Protein AF-0000000075265892 (afdb_homodimer)

Nearest PDB structures (foldseek):
  1nvd-assembly1_B  TM=9.462E-01  e=4.267E-37  Aspergillus nidulans
  3okf-assembly1_B  TM=9.141E-01  e=2.995E-29  Vibrio cholerae O1 biovar El Tor str. N16961
  6lla-assembly2_D  TM=9.273E-01  e=1.271E-28  Providencia alcalifaciens F90-2004
  3zok-assembly2_D  TM=9.217E-01  e=5.679E-28  Actinidia chinensis
  3okf-assembly1_A  TM=8.650E-01  e=6.170E-29  Vibrio cholerae O1 biovar El Tor str. N16961

Solvent-accessible surface area (backbone atoms only — not comparable to full-atom values): 35475 Å² total; per-residue (Å²): 95,54,67,56,25,54,50,45,51,67,75,62,52,88,42,44,32,40,34,42,37,34,24,63,76,48,39,85,75,47,42,65,63,44,49,53,34,36,58,74,61,54,54,92,81,39,49,81,47,76,46,77,38,69,67,60,70,79,46,25,24,68,67,46,47,50,51,52,53,51,51,40,52,75,69,67,56,58,59,40,28,33,40,33,18,44,28,34,44,56,39,37,16,35,46,37,33,46,26,39,22,42,57,44,37,30,54,31,32,35,33,36,41,35,54,37,13,60,45,41,55,70,59,75,16,58,22,22,22,33,52,98,88,43,72,58,45,39,19,32,76,40,70,58,80,45,74,49,80,53,71,74,48,45,52,74,46,53,68,70,54,46,26,30,15,45,35,57,50,50,46,48,21,38,50,63,27,44,69,61,38,56,48,54,68,72,32,56,66,42,44,54,39,25,41,73,64,40,68,86,23,36,56,58,46,51,49,53,42,48,52,38,35,49,51,53,50,52,34,29,72,75,21,71,84,51,83,38,52,30,35,47,77,36,47,17,38,62,55,7,49,31,45,35,74,72,42,49,80,83,44,49,69,23,42,26,28,36,42,10,39,51,48,36,38,49,36,16,31,74,74,68,52,22,56,70,65,41,50,52,53,49,46,50,42,39,44,72,50,72,32,49,81,65,76,53,74,69,53,53,69,68,46,45,70,68,57,36,53,55,48,45,67,68,35,81,75,42,58,85,74,28,36,57,42,36,37,34,33,38,65,19,27,45,68,52,79,26,46,39,82,38,51,56,67,58,55,58,71,64,103,95,54,67,56,25,53,50,46,51,66,74,63,54,88,42,44,35,38,35,43,36,34,22,64,74,47,39,84,77,46,42,65,63,45,48,54,34,35,58,74,62,54,54,93,81,39,47,82,46,76,48,77,38,70,66,61,70,78,46,26,24,67,67,48,47,51,51,52,52,49,50,39,52,75,68,68,54,57,60,42,28,32,40,33,20,43,29,34,45,56,40,37,16,35,48,38,33,43,27,39,23,42,58,43,38,30,54,30,31,35,33,36,42,36,54,37,14,58,46,42,55,70,58,75,16,59,22,23,24,32,53,99,90,42,74,59,46,39,18,32,74,40,70,56,80,44,76,49,80,53,71,74,48,45,51,76,48,54,69,69,54,47,26,29,15,45,34,56,51,51,48,47,21,38,50,62,27,45,67,60,39,54,48,54,69,70,32,58,66,41,44,54,38,25,41,73,64,39,67,88,23,36,56,57,45,49,49,53,44,48,53,37,35,50,50,53,51,52,34,30,73,77,21,71,83,52,82,39,50,32,34,46,76,37,47,17,39,62,54,7,50,31,45,36,72,73,41,49,80,83,42,49,71,24,43,26,30,34,43,11,40,51,49,35,36,48,36,16,32,74,74,68,50,22,56,69,64,42,50,53,52,48,47,51,42,39,46,71,52,73,33,50,81,66,74,52,74,68,54,52,69,67,46,45,72,67,57,36,55,55,47,44,67,67,34,78,74,42,58,87,76,28,35,57,42,36,37,35,33,37,65,18,28,46,67,50,79,26,46,37,82,39,51,56,68,60,54,58,71,64,104

Radius of gyration: 28.45 Å; Cα contacts (8 Å, |Δi|>4): 1348; chains: 2; bounding box: 61×79×63 Å

Sequence (702 aa):
MDHIAADLTRNINNVSNYVIITDTQLAPLYLDTLYQSIQSHLKSSQRLLTRILPCGEQSKSRNVKASIEDFLLDQKCTRDTCLIALGGGVMGDLVGFVASTFMRGVPFVQIPTTLLAMVDSSIGGKTAIDTWHGKNLIGTFWQPKRIYMNLSVLETLPKREMANGMAEVIKTFAISSEAEFANLETGKSQIESAILGFNADKAFLLNVIRACAAFKANVVTQDEKESGLRGLLNFGHTLGHAYEAHLSPKWLHGECVSLGLIHEAELSFYLGYCPLSAIERLKRCLQLYDLPIHFDDYSEKTLGLSRVMDTMKVDKKNKGLQKRIVLLKDIGSTLESKPSNVDDAAIEQVLMDHIAADLTRNINNVSNYVIITDTQLAPLYLDTLYQSIQSHLKSSQRLLTRILPCGEQSKSRNVKASIEDFLLDQKCTRDTCLIALGGGVMGDLVGFVASTFMRGVPFVQIPTTLLAMVDSSIGGKTAIDTWHGKNLIGTFWQPKRIYMNLSVLETLPKREMANGMAEVIKTFAISSEAEFANLETGKSQIESAILGFNADKAFLLNVIRACAAFKANVVTQDEKESGLRGLLNFGHTLGHAYEAHLSPKWLHGECVSLGLIHEAELSFYLGYCPLSAIERLKRCLQLYDLPIHFDDYSEKTLGLSRVMDTMKVDKKNKGLQKRIVLLKDIGSTLESKPSNVDDAAIEQVL

Structure (mmCIF, N/CA/C/O backbone):
data_AF-0000000075265892-model_v1
#
loop_
_entity.id
_entity.type
_entity.pdbx_description
1 polymer '3-dehydroquinate synthase'
#
loop_
_atom_site.group_PDB
_atom_site.id
_atom_site.type_symbol
_atom_site.label_atom_id
_atom_site.label_alt_id
_atom_site.label_comp_id
_atom_site.label_asym_id
_atom_site.label_entity_id
_atom_site.label_seq_id
_atom_site.pdbx_PDB_ins_code
_atom_site.Cartn_x
_atom_site.Cartn_y
_atom_site.Cartn_z
_atom_site.occupancy
_atom_site.B_iso_or_equiv
_atom_site.auth_seq_id
_atom_site.auth_comp_id
_atom_site.auth_asym_id
_atom_site.auth_atom_id
_atom_site.pdbx_PDB_model_num
ATOM 1 N N . MET A 1 1 ? 22.531 20.75 3.883 1 85.19 1 MET A N 1
ATOM 2 C CA . MET A 1 1 ? 22.188 19.719 2.924 1 85.19 1 MET A CA 1
ATOM 3 C C . MET A 1 1 ? 23.25 18.609 2.896 1 85.19 1 MET A C 1
ATOM 5 O O . MET A 1 1 ? 22.938 17.453 2.633 1 85.19 1 MET A O 1
ATOM 9 N N . ASP A 1 2 ? 24.422 19.016 3.367 1 89.56 2 ASP A N 1
ATOM 10 C CA . ASP A 1 2 ? 25.484 18.016 3.357 1 89.56 2 ASP A CA 1
ATOM 11 C C . ASP A 1 2 ? 25.25 16.953 4.418 1 89.56 2 ASP A C 1
ATOM 13 O O . ASP A 1 2 ? 25.516 15.766 4.184 1 89.56 2 ASP A O 1
ATOM 17 N N . HIS A 1 3 ? 24.766 17.438 5.512 1 92.94 3 HIS A N 1
ATOM 18 C CA . HIS A 1 3 ? 24.469 16.484 6.574 1 92.94 3 HIS A CA 1
ATOM 19 C C . HIS A 1 3 ? 23.406 15.484 6.137 1 92.94 3 HIS A C 1
ATOM 21 O O . HIS A 1 3 ? 23.469 14.312 6.512 1 92.94 3 HIS A O 1
ATOM 27 N N . ILE A 1 4 ? 22.469 15.914 5.41 1 95.56 4 ILE A N 1
ATOM 28 C CA . ILE A 1 4 ? 21.406 15.062 4.887 1 95.56 4 ILE A CA 1
ATOM 29 C C . ILE A 1 4 ? 22 14.016 3.947 1 95.56 4 ILE A C 1
ATOM 31 O O . ILE A 1 4 ? 21.719 12.82 4.078 1 95.56 4 ILE A O 1
ATOM 35 N N . ALA A 1 5 ? 22.844 14.492 3.043 1 96.81 5 ALA A N 1
ATOM 36 C CA . ALA A 1 5 ? 23.484 13.609 2.07 1 96.81 5 ALA A CA 1
ATOM 37 C C . ALA A 1 5 ? 24.328 12.539 2.77 1 96.81 5 ALA A C 1
ATOM 39 O O . ALA A 1 5 ? 24.281 11.367 2.404 1 96.81 5 ALA A O 1
ATOM 40 N N . ALA A 1 6 ? 25.094 13.023 3.75 1 96.75 6 ALA A N 1
ATOM 41 C CA . ALA A 1 6 ? 25.969 12.109 4.484 1 96.75 6 ALA A CA 1
ATOM 42 C C . ALA A 1 6 ? 25.172 11.039 5.211 1 96.75 6 ALA A C 1
ATOM 44 O O . ALA A 1 6 ? 25.5 9.852 5.145 1 96.75 6 ALA A O 1
ATOM 45 N N . ASP A 1 7 ? 24.125 11.445 5.938 1 97.69 7 ASP A N 1
ATOM 46 C CA . ASP A 1 7 ? 23.297 10.5 6.68 1 97.69 7 ASP A CA 1
ATOM 47 C C . ASP A 1 7 ? 22.578 9.547 5.73 1 97.69 7 ASP A C 1
ATOM 49 O O . ASP A 1 7 ? 22.562 8.336 5.957 1 97.69 7 ASP A O 1
ATOM 53 N N . LEU A 1 8 ? 22.016 10.055 4.68 1 97.62 8 LEU A N 1
ATOM 54 C CA . LEU A 1 8 ? 21.266 9.289 3.688 1 97.62 8 LEU A CA 1
ATOM 55 C C . LEU A 1 8 ? 22.125 8.172 3.1 1 97.62 8 LEU A C 1
ATOM 57 O O . LEU A 1 8 ? 21.719 7.008 3.121 1 97.62 8 LEU A O 1
ATOM 61 N N . THR A 1 9 ? 23.328 8.484 2.629 1 96.5 9 THR A N 1
ATOM 62 C CA . THR A 1 9 ? 24.172 7.531 1.915 1 96.5 9 THR A CA 1
ATOM 63 C C . THR A 1 9 ? 24.828 6.555 2.887 1 96.5 9 THR A C 1
ATOM 65 O O . THR A 1 9 ? 25.25 5.465 2.49 1 96.5 9 THR A O 1
ATOM 68 N N . ARG A 1 10 ? 24.891 6.961 4.145 1 95.81 10 ARG A N 1
ATOM 69 C CA . ARG A 1 10 ? 25.453 6.078 5.164 1 95.81 10 ARG A CA 1
ATOM 70 C C . ARG A 1 10 ? 24.406 5.062 5.633 1 95.81 10 ARG A C 1
ATOM 72 O O . ARG A 1 10 ? 24.734 3.887 5.824 1 95.81 10 ARG A O 1
ATOM 79 N N . ASN A 1 11 ? 23.172 5.516 5.816 1 96.19 11 ASN A N 1
ATOM 80 C CA . ASN A 1 11 ? 22.172 4.684 6.473 1 96.19 11 ASN A CA 1
ATOM 81 C C . ASN A 1 11 ? 21.281 3.965 5.461 1 96.19 11 ASN A C 1
ATOM 83 O O . ASN A 1 11 ? 20.672 2.939 5.773 1 96.19 11 ASN A O 1
ATOM 87 N N . ILE A 1 12 ? 21.094 4.461 4.336 1 96.5 12 ILE A N 1
ATOM 88 C CA . ILE A 1 12 ? 20.391 3.832 3.227 1 96.5 12 ILE A CA 1
ATOM 89 C C . ILE A 1 12 ? 21.344 3.609 2.064 1 96.5 12 ILE A C 1
ATOM 91 O O . ILE A 1 12 ? 21.281 4.305 1.047 1 96.5 12 ILE A O 1
ATOM 95 N N . ASN A 1 13 ? 22.234 2.627 2.24 1 93.12 13 ASN A N 1
ATOM 96 C CA . ASN A 1 13 ? 23.359 2.482 1.32 1 93.12 13 ASN A CA 1
ATOM 97 C C . ASN A 1 13 ? 23.234 1.213 0.482 1 93.12 13 ASN A C 1
ATOM 99 O O . ASN A 1 13 ? 24.031 0.984 -0.426 1 93.12 13 ASN A O 1
ATOM 103 N N . ASN A 1 14 ? 22.234 0.372 0.765 1 91 14 ASN A N 1
ATOM 104 C CA . ASN A 1 14 ? 22.047 -0.856 0.002 1 91 14 ASN A CA 1
ATOM 105 C C . ASN A 1 14 ? 21.125 -0.628 -1.204 1 91 14 ASN A C 1
ATOM 107 O O . ASN A 1 14 ? 20.219 -1.422 -1.464 1 91 14 ASN A O 1
ATOM 111 N N . VAL A 1 15 ? 21.25 0.518 -1.814 1 94.38 15 VAL A N 1
ATOM 112 C CA . VAL A 1 15 ? 20.484 0.854 -3.008 1 94.38 15 VAL A CA 1
ATOM 113 C C . VAL A 1 15 ? 21.422 1.256 -4.137 1 94.38 15 VAL A C 1
ATOM 115 O O . VAL A 1 15 ? 22.516 1.768 -3.889 1 94.38 15 VAL A O 1
ATOM 118 N N . SER A 1 16 ? 20.969 1.054 -5.352 1 93.12 16 SER A N 1
ATOM 119 C CA . SER A 1 16 ? 21.75 1.411 -6.535 1 93.12 16 SER A CA 1
ATOM 120 C C . SER A 1 16 ? 21.281 2.74 -7.121 1 93.12 16 SER A C 1
ATOM 122 O O . SER A 1 16 ? 22 3.367 -7.902 1 93.12 16 SER A O 1
ATOM 124 N N . ASN A 1 17 ? 20.062 3.156 -6.73 1 96.44 17 ASN A N 1
ATOM 125 C CA . ASN A 1 17 ? 19.484 4.371 -7.289 1 96.44 17 ASN A CA 1
ATOM 126 C C . ASN A 1 17 ? 18.906 5.273 -6.203 1 96.44 17 ASN A C 1
ATOM 128 O O . ASN A 1 17 ? 18.219 4.793 -5.289 1 96.44 17 ASN A O 1
ATOM 132 N N . TYR A 1 18 ? 19.297 6.516 -6.238 1 98.56 18 TYR A N 1
ATOM 133 C CA . TYR A 1 18 ? 18.594 7.574 -5.523 1 98.56 18 TYR A CA 1
ATOM 134 C C . TYR A 1 18 ? 17.828 8.477 -6.492 1 98.56 18 TYR A C 1
ATOM 136 O O . TYR A 1 18 ? 18.344 8.805 -7.566 1 98.56 18 TYR A O 1
ATOM 144 N N . VAL A 1 19 ? 16.609 8.828 -6.168 1 98.88 19 VAL A N 1
ATOM 145 C CA . VAL A 1 19 ? 15.828 9.68 -7.055 1 98.88 19 VAL A CA 1
ATOM 146 C C . VAL A 1 19 ? 15.234 10.844 -6.266 1 98.88 19 VAL A C 1
ATOM 148 O O . VAL A 1 19 ? 14.352 10.641 -5.422 1 98.88 19 VAL A O 1
ATOM 151 N N . ILE A 1 20 ? 15.695 12.047 -6.508 1 98.88 20 ILE A N 1
ATOM 152 C CA . ILE A 1 20 ? 15.125 13.242 -5.898 1 98.88 20 ILE A CA 1
ATOM 153 C C . ILE A 1 20 ? 13.883 13.68 -6.672 1 98.88 20 ILE A C 1
ATOM 155 O O . ILE A 1 20 ? 13.945 13.906 -7.883 1 98.88 20 ILE A O 1
ATOM 159 N N . ILE A 1 21 ? 12.789 13.75 -6.047 1 98.88 21 ILE A N 1
ATOM 160 C CA . ILE A 1 21 ? 11.547 14.219 -6.656 1 98.88 21 ILE A CA 1
ATOM 161 C C . ILE A 1 21 ? 11.086 15.5 -5.969 1 98.88 21 ILE A C 1
ATOM 163 O O . ILE A 1 21 ? 10.977 15.555 -4.742 1 98.88 21 ILE A O 1
ATOM 167 N N . THR A 1 22 ? 10.852 16.516 -6.711 1 98.56 22 THR A N 1
ATOM 168 C CA . THR A 1 22 ? 10.453 17.828 -6.207 1 98.56 22 THR A CA 1
ATOM 169 C C . THR A 1 22 ? 9.555 18.531 -7.211 1 98.56 22 THR A C 1
ATOM 171 O O . THR A 1 22 ? 9 17.906 -8.117 1 98.56 22 THR A O 1
ATOM 174 N N . ASP A 1 23 ? 9.219 19.781 -6.945 1 97.62 23 ASP A N 1
ATOM 175 C CA . ASP A 1 23 ? 8.305 20.484 -7.855 1 97.62 23 ASP A CA 1
ATOM 176 C C . ASP A 1 23 ? 8.969 21.719 -8.461 1 97.62 23 ASP A C 1
ATOM 178 O O . ASP A 1 23 ? 10.094 22.062 -8.102 1 97.62 23 ASP A O 1
ATOM 182 N N . THR A 1 24 ? 8.273 22.344 -9.383 1 97.75 24 THR A N 1
ATOM 183 C CA . THR A 1 24 ? 8.805 23.438 -10.203 1 97.75 24 THR A CA 1
ATOM 184 C C . THR A 1 24 ? 9.109 24.656 -9.352 1 97.75 24 THR A C 1
ATOM 186 O O . THR A 1 24 ? 9.945 25.484 -9.719 1 97.75 24 THR A O 1
ATOM 189 N N . GLN A 1 25 ? 8.539 24.812 -8.242 1 94.81 25 GLN A N 1
ATOM 190 C CA . GLN A 1 25 ? 8.781 25.969 -7.379 1 94.81 25 GLN A CA 1
ATOM 191 C C . GLN A 1 25 ? 10 25.75 -6.492 1 94.81 25 GLN A C 1
ATOM 193 O O . GLN A 1 25 ? 10.758 26.688 -6.219 1 94.81 25 GLN A O 1
ATOM 198 N N . LEU A 1 26 ? 10.211 24.547 -6.148 1 96.44 26 LEU A N 1
ATOM 199 C CA . LEU A 1 26 ? 11.258 24.234 -5.184 1 96.44 26 LEU A CA 1
ATOM 200 C C . LEU A 1 26 ? 12.57 23.906 -5.895 1 96.44 26 LEU A C 1
ATOM 202 O O . LEU A 1 26 ? 13.648 24.125 -5.344 1 96.44 26 LEU A O 1
ATOM 206 N N . ALA A 1 27 ? 12.484 23.422 -7.043 1 97.88 27 ALA A N 1
ATOM 207 C CA . ALA A 1 27 ? 13.664 22.969 -7.777 1 97.88 27 ALA A CA 1
ATOM 208 C C . ALA A 1 27 ? 14.695 24.094 -7.891 1 97.88 27 ALA A C 1
ATOM 210 O O . ALA A 1 27 ? 15.867 23.906 -7.547 1 97.88 27 ALA A O 1
ATOM 211 N N . PRO A 1 28 ? 14.297 25.297 -8.297 1 97.12 28 PRO A N 1
ATOM 212 C CA . PRO A 1 28 ? 15.289 26.359 -8.422 1 97.12 28 PRO A CA 1
ATOM 213 C C . PRO A 1 28 ? 15.906 26.766 -7.082 1 97.12 28 PRO A C 1
ATOM 215 O O . PRO A 1 28 ? 17 27.328 -7.047 1 97.12 28 PRO A O 1
ATOM 218 N N . LEU A 1 29 ? 15.273 26.5 -6.027 1 95.38 29 LEU A N 1
ATOM 219 C CA . LEU A 1 29 ? 15.719 26.953 -4.711 1 95.38 29 LEU A CA 1
ATOM 220 C C . LEU A 1 29 ? 16.672 25.938 -4.082 1 95.38 29 LEU A C 1
ATOM 222 O O . LEU A 1 29 ? 17.656 26.312 -3.461 1 95.38 29 LEU A O 1
ATOM 226 N N . TYR A 1 30 ? 16.344 24.547 -4.273 1 95.88 30 TYR A N 1
ATOM 227 C CA . TYR A 1 30 ? 17 23.625 -3.371 1 95.88 30 TYR A CA 1
ATOM 228 C C . TYR A 1 30 ? 17.609 22.453 -4.141 1 95.88 30 TYR A C 1
ATOM 230 O O . TYR A 1 30 ? 18.453 21.734 -3.623 1 95.88 30 TYR A O 1
ATOM 238 N N . LEU A 1 31 ? 17.188 22.172 -5.32 1 97.75 31 LEU A N 1
ATOM 239 C CA . LEU A 1 31 ? 17.5 20.922 -6.012 1 97.75 31 LEU A CA 1
ATOM 240 C C . LEU A 1 31 ? 19 20.828 -6.289 1 97.75 31 LEU A C 1
ATOM 242 O O . LEU A 1 31 ? 19.625 19.797 -6.016 1 97.75 31 LEU A O 1
ATOM 246 N N . ASP A 1 32 ? 19.562 21.891 -6.828 1 97.75 32 ASP A N 1
ATOM 247 C CA . ASP A 1 32 ? 20.969 21.875 -7.223 1 97.75 32 ASP A CA 1
ATOM 248 C C . ASP A 1 32 ? 21.859 21.594 -6.02 1 97.75 32 ASP A C 1
ATOM 250 O O . ASP A 1 32 ? 22.781 20.766 -6.094 1 97.75 32 ASP A O 1
ATOM 254 N N . THR A 1 33 ? 21.609 22.312 -4.969 1 96.38 33 THR A N 1
ATOM 255 C CA . THR A 1 33 ? 22.406 22.156 -3.762 1 96.38 33 THR A CA 1
ATOM 256 C C . THR A 1 33 ? 22.297 20.734 -3.229 1 96.38 33 THR A C 1
ATOM 258 O O . THR A 1 33 ? 23.297 20.109 -2.877 1 96.38 33 THR A O 1
ATOM 261 N N . LEU A 1 34 ? 21.094 20.203 -3.148 1 97.31 34 LEU A N 1
ATOM 262 C CA . LEU A 1 34 ? 20.875 18.844 -2.652 1 97.31 34 LEU A CA 1
ATOM 263 C C . LEU A 1 34 ? 21.531 17.828 -3.578 1 97.31 34 LEU A C 1
ATOM 265 O O . LEU A 1 34 ? 22.156 16.875 -3.113 1 97.31 34 LEU A O 1
ATOM 269 N N . TYR A 1 35 ? 21.312 18.016 -4.863 1 98.25 35 TYR A N 1
ATOM 270 C CA . TYR A 1 35 ? 21.875 17.109 -5.871 1 98.25 35 TYR A CA 1
ATOM 271 C C . TYR A 1 35 ? 23.375 17 -5.734 1 98.25 35 TYR A C 1
ATOM 273 O O . TYR A 1 35 ? 23.922 15.898 -5.68 1 98.25 35 TYR A O 1
ATOM 281 N N . GLN A 1 36 ? 24.078 18.141 -5.648 1 98 36 GLN A N 1
ATOM 282 C CA . GLN A 1 36 ? 25.531 18.156 -5.562 1 98 36 GLN A CA 1
ATOM 283 C C . GLN A 1 36 ? 26.016 17.516 -4.27 1 98 36 GLN A C 1
ATOM 285 O O . GLN A 1 36 ? 27.031 16.812 -4.266 1 98 36 GLN A O 1
ATOM 290 N N . SER A 1 37 ? 25.297 17.828 -3.256 1 97.5 37 SER A N 1
ATOM 291 C CA . SER A 1 37 ? 25.672 17.25 -1.969 1 97.5 37 SER A CA 1
ATOM 292 C C . SER A 1 37 ? 25.578 15.727 -1.998 1 97.5 37 SER A C 1
ATOM 294 O O . SER A 1 37 ? 26.5 15.031 -1.558 1 97.5 37 SER A O 1
ATOM 296 N N . ILE A 1 38 ? 24.5 15.141 -2.516 1 98.06 38 ILE A N 1
ATOM 297 C CA . ILE A 1 38 ? 24.312 13.695 -2.553 1 98.06 38 ILE A CA 1
ATOM 298 C C . ILE A 1 38 ? 25.312 13.07 -3.523 1 98.06 38 ILE A C 1
ATOM 300 O O . ILE A 1 38 ? 25.922 12.039 -3.223 1 98.06 38 ILE A O 1
ATOM 304 N N . GLN A 1 39 ? 25.469 13.727 -4.645 1 97.5 39 GLN A N 1
ATOM 305 C CA . GLN A 1 39 ? 26.391 13.234 -5.668 1 97.5 39 GLN A CA 1
ATOM 306 C C . GLN A 1 39 ? 27.797 13.023 -5.098 1 97.5 39 GLN A C 1
ATOM 308 O O . GLN A 1 39 ? 28.453 12.039 -5.426 1 97.5 39 GLN A O 1
ATOM 313 N N . SER A 1 40 ? 28.219 13.891 -4.25 1 96.88 40 SER A N 1
ATOM 314 C CA . SER A 1 40 ? 29.562 13.867 -3.701 1 96.88 40 SER A CA 1
ATOM 315 C C . SER A 1 40 ? 29.75 12.695 -2.742 1 96.88 40 SER A C 1
ATOM 317 O O . SER A 1 40 ? 30.891 12.32 -2.43 1 96.88 40 SER A O 1
ATOM 319 N N . HIS A 1 41 ? 28.656 12.078 -2.326 1 96.88 41 HIS A N 1
ATOM 320 C CA . HIS A 1 41 ? 28.75 10.992 -1.354 1 96.88 41 HIS A CA 1
ATOM 321 C C . HIS A 1 41 ? 28.453 9.648 -2 1 96.88 41 HIS A C 1
ATOM 323 O O . HIS A 1 41 ? 28.562 8.602 -1.35 1 96.88 41 HIS A O 1
ATOM 329 N N . LEU A 1 42 ? 28.141 9.609 -3.229 1 95.94 42 LEU A N 1
ATOM 330 C CA . LEU A 1 42 ? 27.703 8.383 -3.895 1 95.94 42 LEU A CA 1
ATOM 331 C C . LEU A 1 42 ? 28.891 7.477 -4.199 1 95.94 42 LEU A C 1
ATOM 333 O O . LEU A 1 42 ? 29.969 7.961 -4.523 1 95.94 42 LEU A O 1
ATOM 337 N N . LYS A 1 43 ? 28.594 6.199 -4.121 1 93.19 43 LYS A N 1
ATOM 338 C CA . LYS A 1 43 ? 29.547 5.211 -4.641 1 93.19 43 LYS A CA 1
ATOM 339 C C . LYS A 1 43 ? 29.5 5.168 -6.168 1 93.19 43 LYS A C 1
ATOM 341 O O . LYS A 1 43 ? 28.516 5.59 -6.781 1 93.19 43 LYS A O 1
ATOM 346 N N . SER A 1 44 ? 30.562 4.574 -6.773 1 91.94 44 SER A N 1
ATOM 347 C CA . SER A 1 44 ? 30.688 4.512 -8.227 1 91.94 44 SER A CA 1
ATOM 348 C C . SER A 1 44 ? 29.562 3.668 -8.836 1 91.94 44 SER A C 1
ATOM 350 O O . SER A 1 44 ? 29.156 3.895 -9.977 1 91.94 44 SER A O 1
ATOM 352 N N . SER A 1 45 ? 28.969 2.783 -8.07 1 90.19 45 SER A N 1
ATOM 353 C CA . SER A 1 45 ? 27.953 1.863 -8.578 1 90.19 45 SER A CA 1
ATOM 354 C C . SER A 1 45 ? 26.562 2.453 -8.438 1 90.19 45 SER A C 1
ATOM 356 O O . SER A 1 45 ? 25.578 1.844 -8.867 1 90.19 45 SER A O 1
ATOM 358 N N . GLN A 1 46 ? 26.516 3.625 -7.824 1 95.19 46 GLN A N 1
ATOM 359 C CA . GLN A 1 46 ? 25.219 4.23 -7.551 1 95.19 46 GLN A CA 1
ATOM 360 C C . GLN A 1 46 ? 24.938 5.402 -8.492 1 95.19 46 GLN A C 1
ATOM 362 O O . GLN A 1 46 ? 25.875 6.055 -8.961 1 95.19 46 GLN A O 1
ATOM 367 N N . ARG A 1 47 ? 23.75 5.613 -8.836 1 95.75 47 ARG A N 1
ATOM 368 C CA . ARG A 1 47 ? 23.375 6.7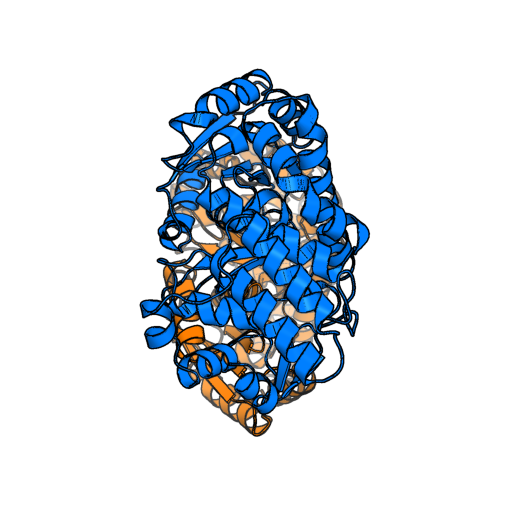54 -9.656 1 95.75 47 ARG A CA 1
ATOM 369 C C . ARG A 1 47 ? 22.344 7.617 -8.961 1 95.75 47 ARG A C 1
ATOM 371 O O . ARG A 1 47 ? 21.625 7.141 -8.07 1 95.75 47 ARG A O 1
ATOM 378 N N . LEU A 1 48 ? 22.344 8.938 -9.281 1 98.31 48 LEU A N 1
ATOM 379 C CA . LEU A 1 48 ? 21.422 9.945 -8.766 1 98.31 48 LEU A CA 1
ATOM 380 C C . LEU A 1 48 ? 20.578 10.531 -9.891 1 98.31 48 LEU A C 1
ATOM 382 O O . LEU A 1 48 ? 21.109 11.055 -10.867 1 98.31 48 LEU A O 1
ATOM 386 N N . LEU A 1 49 ? 19.25 10.352 -9.75 1 98.69 49 LEU A N 1
ATOM 387 C CA . LEU A 1 49 ? 18.297 10.867 -10.734 1 98.69 49 LEU A CA 1
ATOM 388 C C . LEU A 1 49 ? 17.422 11.953 -10.125 1 98.69 49 LEU A C 1
ATOM 390 O O . LEU A 1 49 ? 17.344 12.086 -8.898 1 98.69 49 LEU A O 1
ATOM 394 N N . THR A 1 50 ? 16.859 12.797 -10.969 1 98.81 50 THR A N 1
ATOM 395 C CA . THR A 1 50 ? 15.961 13.844 -10.508 1 98.81 50 THR A CA 1
ATOM 396 C C . THR A 1 50 ? 14.688 13.875 -11.352 1 98.81 50 THR A C 1
ATOM 398 O O . THR A 1 50 ? 14.719 13.57 -12.547 1 98.81 50 THR A O 1
ATOM 401 N N . ARG A 1 51 ? 13.57 14.148 -10.727 1 98.69 51 ARG A N 1
ATOM 402 C CA . ARG A 1 51 ? 12.289 14.359 -11.391 1 98.69 51 ARG A CA 1
ATOM 403 C C . ARG A 1 51 ? 11.578 15.594 -10.828 1 98.69 51 ARG A C 1
ATOM 405 O O . ARG A 1 51 ? 11.375 15.695 -9.617 1 98.69 51 ARG A O 1
ATOM 412 N N . ILE A 1 52 ? 11.242 16.547 -11.695 1 98.69 52 ILE A N 1
ATOM 413 C CA . ILE A 1 52 ? 10.562 17.766 -11.297 1 98.69 52 ILE A CA 1
ATOM 414 C C . ILE A 1 52 ? 9.102 17.703 -11.734 1 98.69 52 ILE A C 1
ATOM 416 O O . ILE A 1 52 ? 8.805 17.484 -12.914 1 98.69 52 ILE A O 1
ATOM 420 N N . LEU A 1 53 ? 8.211 17.844 -10.82 1 98.44 53 LEU A N 1
ATOM 421 C CA . LEU A 1 53 ? 6.773 17.781 -11.07 1 98.44 53 LEU A CA 1
ATOM 422 C C . LEU A 1 53 ? 6.156 19.172 -11.008 1 98.44 53 LEU A C 1
ATOM 424 O O . LEU A 1 53 ? 6.75 20.094 -10.445 1 98.44 53 LEU A O 1
ATOM 428 N N . PRO A 1 54 ? 4.953 19.328 -11.602 1 96.62 54 PRO A N 1
ATOM 429 C CA . PRO A 1 54 ? 4.25 20.609 -11.406 1 96.62 54 PRO A CA 1
ATOM 43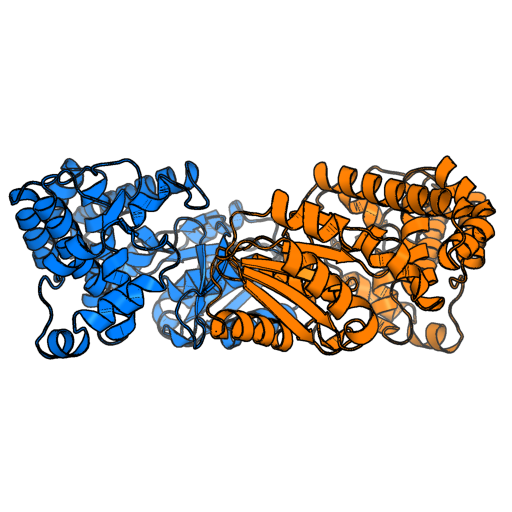0 C C . PRO A 1 54 ? 3.926 20.891 -9.945 1 96.62 54 PRO A C 1
ATOM 432 O O . PRO A 1 54 ? 3.633 19.969 -9.188 1 96.62 54 PRO A O 1
ATOM 435 N N . CYS A 1 55 ? 3.951 22.109 -9.594 1 93.5 55 CYS A N 1
ATOM 436 C CA . CYS A 1 55 ? 3.641 22.5 -8.219 1 93.5 55 CYS A CA 1
ATOM 437 C C . CYS A 1 55 ? 2.135 22.516 -7.984 1 93.5 55 CYS A C 1
ATOM 439 O O . CYS A 1 55 ? 1.361 22.797 -8.906 1 93.5 55 CYS A O 1
ATOM 441 N N . GLY A 1 56 ? 1.742 22.156 -6.676 1 90.12 56 GLY A N 1
ATOM 442 C CA . GLY A 1 56 ? 0.343 22.344 -6.32 1 90.12 56 GLY A CA 1
ATOM 443 C C . GLY A 1 56 ? -0.362 21.031 -6.008 1 90.12 56 GLY A C 1
ATOM 444 O O . GLY A 1 56 ? 0.141 19.953 -6.336 1 90.12 56 GLY A O 1
ATOM 445 N N . GLU A 1 57 ? -1.538 21.125 -5.527 1 89.19 57 GLU A N 1
ATOM 446 C CA . GLU A 1 57 ? -2.359 20 -5.094 1 89.19 57 GLU A CA 1
ATOM 447 C C . GLU A 1 57 ? -2.738 19.094 -6.27 1 89.19 57 GLU A C 1
ATOM 449 O O . GLU A 1 57 ? -2.939 17.891 -6.102 1 89.19 57 GLU A O 1
ATOM 454 N N . GLN A 1 58 ? -2.773 19.672 -7.438 1 90.06 58 GLN A N 1
ATOM 455 C CA . GLN A 1 58 ? -3.184 18.938 -8.625 1 90.06 58 GLN A CA 1
ATOM 456 C C . GLN A 1 58 ? -2.191 17.828 -8.945 1 90.06 58 GLN A C 1
ATOM 458 O O . GLN A 1 58 ? -2.531 16.859 -9.648 1 90.06 58 GLN A O 1
ATOM 463 N N . SER A 1 59 ? -0.98 17.953 -8.477 1 94.75 59 SER A N 1
ATOM 464 C CA . SER A 1 59 ? 0.022 16.922 -8.719 1 94.75 59 SER A CA 1
ATOM 465 C C . SER A 1 59 ? -0.292 15.648 -7.922 1 94.75 59 SER A C 1
ATOM 467 O O . SER A 1 59 ? 0.188 14.562 -8.258 1 94.75 59 SER A O 1
ATOM 469 N N . LYS A 1 60 ? -1.073 15.797 -6.871 1 95.5 60 LYS A N 1
ATOM 470 C CA . LYS A 1 60 ? -1.48 14.664 -6.047 1 95.5 60 LYS A CA 1
ATOM 471 C C . LYS A 1 60 ? -2.592 13.867 -6.719 1 95.5 60 LYS A C 1
ATOM 473 O O . LYS A 1 60 ? -3.717 13.812 -6.219 1 95.5 60 LYS A O 1
ATOM 478 N N . SER A 1 61 ? -2.238 13.203 -7.824 1 97.31 61 SER A N 1
ATOM 479 C CA . SER A 1 61 ? -3.234 12.562 -8.68 1 97.31 61 SER A CA 1
ATOM 480 C C . SER A 1 61 ? -2.727 11.234 -9.219 1 97.31 61 SER A C 1
ATOM 482 O O . SER A 1 61 ? -1.527 10.953 -9.172 1 97.31 61 SER A O 1
ATOM 484 N N . ARG A 1 62 ? -3.689 10.43 -9.789 1 98 62 ARG A N 1
ATOM 485 C CA . ARG A 1 62 ? -3.357 9.156 -10.414 1 98 62 ARG A CA 1
ATOM 486 C C . ARG A 1 62 ? -2.391 9.352 -11.578 1 98 62 ARG A C 1
ATOM 488 O O . ARG A 1 62 ? -1.447 8.578 -11.75 1 98 62 ARG A O 1
ATOM 495 N N . ASN A 1 63 ? -2.635 10.375 -12.32 1 97.56 63 ASN A N 1
ATOM 496 C CA . ASN A 1 63 ? -1.835 10.625 -13.508 1 97.56 63 ASN A CA 1
ATOM 497 C C . ASN A 1 63 ? -0.387 10.953 -13.156 1 97.56 63 ASN A C 1
ATOM 499 O O . ASN A 1 63 ? 0.541 10.453 -13.797 1 97.56 63 ASN A O 1
ATOM 503 N N . VAL A 1 64 ? -0.216 11.789 -12.203 1 98.31 64 VAL A N 1
ATOM 504 C CA . VAL A 1 64 ? 1.141 12.18 -11.828 1 98.31 64 VAL A CA 1
ATOM 505 C C . VAL A 1 64 ? 1.849 11 -11.164 1 98.31 64 VAL A C 1
ATOM 507 O O . VAL A 1 64 ? 3.039 10.773 -11.398 1 98.31 64 VAL A O 1
ATOM 510 N N . LYS A 1 65 ? 1.132 10.266 -10.352 1 98.56 65 LYS A N 1
ATOM 511 C CA . LYS A 1 65 ? 1.709 9.047 -9.797 1 98.56 65 LYS A CA 1
ATOM 512 C C . LYS A 1 65 ? 2.229 8.125 -10.898 1 98.56 65 LYS A C 1
ATOM 514 O O . LYS A 1 65 ? 3.35 7.621 -10.812 1 98.56 65 LYS A O 1
ATOM 519 N N . ALA A 1 66 ? 1.364 7.91 -11.922 1 98.38 66 ALA A N 1
ATOM 520 C CA . ALA A 1 66 ? 1.731 7.055 -13.047 1 98.38 66 ALA A CA 1
ATOM 521 C C . ALA A 1 66 ? 2.971 7.59 -13.758 1 98.38 66 ALA A C 1
ATOM 523 O O . ALA A 1 66 ? 3.836 6.82 -14.18 1 98.38 66 ALA A O 1
ATOM 524 N N . SER A 1 67 ? 3.049 8.891 -13.891 1 98.38 67 SER A N 1
ATOM 525 C CA . SER A 1 67 ? 4.176 9.5 -14.586 1 98.38 67 SER A CA 1
ATOM 526 C C . SER A 1 67 ? 5.484 9.258 -13.844 1 98.38 67 SER A C 1
ATOM 528 O O . SER A 1 67 ? 6.535 9.078 -14.461 1 98.38 67 SER A O 1
ATOM 530 N N . ILE A 1 68 ? 5.461 9.32 -12.516 1 98.75 68 ILE A N 1
ATOM 531 C CA . ILE A 1 68 ? 6.652 9.047 -11.727 1 98.75 68 ILE A CA 1
ATOM 532 C C . ILE A 1 68 ? 7.062 7.59 -11.898 1 98.75 68 ILE A C 1
ATOM 534 O O . ILE A 1 68 ? 8.242 7.293 -12.125 1 98.75 68 ILE A O 1
ATOM 538 N N . GLU A 1 69 ? 6.09 6.676 -11.82 1 98.38 69 GLU A N 1
ATOM 539 C CA . GLU A 1 69 ? 6.355 5.25 -11.992 1 98.38 69 GLU A CA 1
ATOM 540 C C . GLU A 1 69 ? 6.996 4.965 -13.344 1 98.38 69 GLU A C 1
ATOM 542 O O . GLU A 1 69 ? 7.977 4.223 -13.43 1 98.38 69 GLU A O 1
ATOM 547 N N . ASP A 1 70 ? 6.387 5.539 -14.367 1 98.12 70 ASP A N 1
ATOM 548 C CA . ASP A 1 70 ? 6.906 5.336 -15.719 1 98.12 70 ASP A CA 1
ATOM 549 C C . ASP A 1 70 ? 8.328 5.875 -15.844 1 98.12 70 ASP A C 1
ATOM 551 O O . ASP A 1 70 ? 9.172 5.262 -16.5 1 98.12 70 ASP A O 1
ATOM 555 N N . PHE A 1 71 ? 8.594 7.059 -15.273 1 98.5 71 PHE A N 1
ATOM 556 C CA . PHE A 1 71 ? 9.938 7.617 -15.273 1 98.5 71 PHE A CA 1
ATOM 557 C C . PHE A 1 71 ? 10.93 6.641 -14.648 1 98.5 71 PHE A C 1
ATOM 559 O O . PHE A 1 71 ? 11.992 6.387 -15.211 1 98.5 71 PHE A O 1
ATOM 566 N N . LEU A 1 72 ? 10.586 6.09 -13.445 1 97.88 72 LEU A N 1
ATOM 567 C CA . LEU A 1 72 ? 11.453 5.145 -12.75 1 97.88 72 LEU A CA 1
ATOM 568 C C . LEU A 1 72 ? 11.727 3.918 -13.617 1 97.88 72 LEU A C 1
ATOM 570 O O . LEU A 1 72 ? 12.875 3.475 -13.727 1 97.88 72 LEU A O 1
ATOM 574 N N . LEU A 1 73 ? 10.672 3.371 -14.188 1 95.44 73 LEU A N 1
ATOM 575 C CA . LEU A 1 73 ? 10.797 2.18 -15.023 1 95.44 73 LEU A CA 1
ATOM 576 C C . LEU A 1 73 ? 11.617 2.475 -16.281 1 95.44 73 LEU A C 1
ATOM 578 O O . LEU A 1 73 ? 12.438 1.655 -16.688 1 95.44 73 LEU A O 1
ATOM 582 N N . ASP A 1 74 ? 11.383 3.666 -16.891 1 95.94 74 ASP A N 1
ATOM 583 C CA . ASP A 1 74 ? 12.156 4.09 -18.062 1 95.94 74 ASP A CA 1
ATOM 584 C C . ASP A 1 74 ? 13.641 4.188 -17.719 1 95.94 74 ASP A C 1
ATOM 586 O O . ASP A 1 74 ? 14.492 3.916 -18.578 1 95.94 74 ASP A O 1
ATOM 590 N N . GLN A 1 75 ? 13.922 4.578 -16.5 1 95.69 75 GLN A N 1
ATOM 591 C CA . GLN A 1 75 ? 15.305 4.727 -16.047 1 95.69 75 GLN A CA 1
ATOM 592 C C . GLN A 1 75 ? 15.852 3.404 -15.516 1 95.69 75 GLN A C 1
ATOM 594 O O . GLN A 1 75 ? 16.922 3.369 -14.898 1 95.69 75 GLN A O 1
ATOM 599 N N . LYS A 1 76 ? 15.031 2.305 -15.594 1 90.56 76 LYS A N 1
ATOM 600 C CA . LYS A 1 76 ? 15.43 0.953 -15.211 1 90.56 76 LYS A CA 1
ATOM 601 C C . LYS A 1 76 ? 15.688 0.859 -13.711 1 90.56 76 LYS A C 1
ATOM 603 O O . LYS A 1 76 ? 16.625 0.194 -13.273 1 90.56 76 LYS A O 1
ATOM 608 N N . CYS A 1 77 ? 14.969 1.688 -12.984 1 93.19 77 CYS A N 1
ATOM 609 C CA . CYS A 1 77 ? 15.016 1.558 -11.539 1 93.19 77 CYS A CA 1
ATOM 610 C C . CYS A 1 77 ? 14.344 0.268 -11.078 1 93.19 77 CYS A C 1
ATOM 612 O O . CYS A 1 77 ? 13.375 -0.184 -11.703 1 93.19 77 CYS A O 1
ATOM 614 N N . THR A 1 78 ? 14.844 -0.34 -10.047 1 89.44 78 THR A N 1
ATOM 615 C CA . THR A 1 78 ? 14.305 -1.577 -9.492 1 89.44 78 THR A CA 1
ATOM 616 C C . THR A 1 78 ? 14.055 -1.438 -7.992 1 89.44 78 THR A C 1
ATOM 618 O O . THR A 1 78 ? 13.898 -0.327 -7.484 1 89.44 78 THR A O 1
ATOM 621 N N . ARG A 1 79 ? 14.008 -2.557 -7.316 1 90.62 79 ARG A N 1
ATOM 622 C CA . ARG A 1 79 ? 13.68 -2.592 -5.895 1 90.62 79 ARG A CA 1
ATOM 623 C C . ARG A 1 79 ? 14.758 -1.902 -5.066 1 90.62 79 ARG A C 1
ATOM 625 O O . ARG A 1 79 ? 14.508 -1.47 -3.941 1 90.62 79 ARG A O 1
ATOM 632 N N . ASP A 1 80 ? 15.914 -1.839 -5.586 1 92.56 80 ASP A N 1
ATOM 633 C CA . ASP A 1 80 ? 17.016 -1.189 -4.883 1 92.56 80 ASP A CA 1
ATOM 634 C C . ASP A 1 80 ? 17.078 0.302 -5.203 1 92.56 80 ASP A C 1
ATOM 636 O O . ASP A 1 80 ? 18.125 0.833 -5.535 1 92.56 80 ASP A O 1
ATOM 640 N N . THR A 1 81 ? 15.984 0.967 -5.164 1 96.5 81 THR A N 1
ATOM 641 C CA . THR A 1 81 ? 15.852 2.396 -5.418 1 96.5 81 THR A CA 1
ATOM 642 C C . THR A 1 81 ? 15.312 3.117 -4.184 1 96.5 81 THR A C 1
ATOM 644 O O . THR A 1 81 ? 14.359 2.65 -3.553 1 96.5 81 THR A O 1
ATOM 647 N N . CYS A 1 82 ? 15.906 4.203 -3.791 1 98.62 82 CYS A N 1
ATOM 648 C CA . CYS A 1 82 ? 15.414 5.051 -2.711 1 98.62 82 CYS A CA 1
ATOM 649 C C . CYS A 1 82 ? 14.859 6.363 -3.258 1 98.62 82 CYS A C 1
ATOM 651 O O . CYS A 1 82 ? 15.57 7.102 -3.943 1 98.62 82 CYS A O 1
ATOM 653 N N . LEU A 1 83 ? 13.633 6.648 -2.975 1 98.88 83 LEU A N 1
ATOM 654 C CA . LEU A 1 83 ? 13.031 7.91 -3.393 1 98.88 83 LEU A CA 1
ATOM 655 C C . LEU A 1 83 ? 13.25 8.992 -2.338 1 98.88 83 LEU A C 1
ATOM 657 O O . LEU A 1 83 ? 13.195 8.711 -1.139 1 98.88 83 LEU A O 1
ATOM 661 N N . ILE A 1 84 ? 13.531 10.188 -2.75 1 98.81 84 ILE A N 1
ATOM 662 C CA . ILE A 1 84 ? 13.727 11.344 -1.882 1 98.81 84 ILE A CA 1
ATOM 663 C C . ILE A 1 84 ? 12.664 12.406 -2.184 1 98.81 84 ILE A C 1
ATOM 665 O O . ILE A 1 84 ? 12.719 13.07 -3.221 1 98.81 84 ILE A O 1
ATOM 669 N N . ALA A 1 85 ? 11.734 12.562 -1.33 1 98.81 85 ALA A N 1
ATOM 670 C CA . ALA A 1 85 ? 10.68 13.562 -1.482 1 98.81 85 ALA A CA 1
ATOM 671 C C . ALA A 1 85 ? 11.125 14.914 -0.927 1 98.81 85 ALA A C 1
ATOM 673 O O . ALA A 1 85 ? 11.219 15.086 0.29 1 98.81 85 ALA A O 1
ATOM 674 N N . LEU A 1 86 ? 11.422 15.812 -1.767 1 98.38 86 LEU A N 1
ATOM 675 C CA . LEU A 1 86 ? 11.797 17.172 -1.389 1 98.38 86 LEU A CA 1
ATOM 676 C C . LEU A 1 86 ? 10.625 18.125 -1.586 1 98.38 86 LEU A C 1
ATOM 678 O O . LEU A 1 86 ? 10.352 18.562 -2.709 1 98.38 86 LEU A O 1
ATOM 682 N N . GLY A 1 87 ? 9.898 18.422 -0.554 1 97.38 87 GLY A N 1
ATOM 683 C CA . GLY A 1 87 ? 8.758 19.312 -0.683 1 97.38 87 GLY A CA 1
ATOM 684 C C . GLY A 1 87 ? 7.805 19.234 0.497 1 97.38 87 GLY A C 1
ATOM 685 O O . GLY A 1 87 ? 8.164 18.719 1.558 1 97.38 87 GLY A O 1
ATOM 686 N N . GLY A 1 88 ? 6.641 19.844 0.4 1 95.81 88 GLY A N 1
ATOM 687 C CA . GLY A 1 88 ? 5.633 19.844 1.452 1 95.81 88 GLY A CA 1
ATOM 688 C C . GLY A 1 88 ? 4.805 18.578 1.487 1 95.81 88 GLY A C 1
ATOM 689 O O . GLY A 1 88 ? 5.293 17.5 1.131 1 95.81 88 GLY A O 1
ATOM 690 N N . GLY A 1 89 ? 3.59 18.688 2.008 1 95.38 89 GLY A N 1
ATOM 691 C CA . GLY A 1 89 ? 2.715 17.547 2.189 1 95.38 89 GLY A CA 1
ATOM 692 C C . GLY A 1 89 ? 2.322 16.875 0.884 1 95.38 89 GLY A C 1
ATOM 693 O O . GLY A 1 89 ? 2.207 15.648 0.815 1 95.38 89 GLY A O 1
ATOM 694 N N . VAL A 1 90 ? 2.096 17.703 -0.135 1 95.75 90 VAL A N 1
ATOM 695 C CA . VAL A 1 90 ? 1.709 17.172 -1.436 1 95.75 90 VAL A CA 1
ATOM 696 C C . VAL A 1 90 ? 2.795 16.234 -1.949 1 95.75 90 VAL A C 1
ATOM 698 O O . VAL A 1 90 ? 2.508 15.102 -2.344 1 95.75 90 VAL A O 1
ATOM 701 N N . MET A 1 91 ? 3.998 16.641 -1.884 1 97.69 91 MET A N 1
ATOM 702 C CA . MET A 1 91 ? 5.145 15.875 -2.354 1 97.69 91 MET A CA 1
ATOM 703 C C . MET A 1 91 ? 5.363 14.641 -1.485 1 97.69 91 MET A C 1
ATOM 705 O O . MET A 1 91 ? 5.582 13.547 -2.002 1 97.69 91 MET A O 1
ATOM 709 N N . GLY A 1 92 ? 5.316 14.852 -0.224 1 98.12 92 GLY A N 1
ATOM 710 C CA . GLY A 1 92 ? 5.504 13.742 0.696 1 98.12 92 GLY A CA 1
ATOM 711 C C . GLY A 1 92 ? 4.484 12.633 0.504 1 98.12 92 GLY A C 1
ATOM 712 O O . GLY A 1 92 ? 4.844 11.453 0.454 1 98.12 92 GLY A O 1
ATOM 713 N N . ASP A 1 93 ? 3.232 12.992 0.406 1 98.12 93 ASP A N 1
ATOM 714 C CA . ASP A 1 93 ? 2.154 12.023 0.233 1 98.12 93 ASP A CA 1
ATOM 715 C C . ASP A 1 93 ? 2.297 11.273 -1.089 1 98.12 93 ASP A C 1
ATOM 717 O O . ASP A 1 93 ? 2.201 10.047 -1.125 1 98.12 93 ASP A O 1
ATOM 721 N N . LEU A 1 94 ? 2.492 12.062 -2.16 1 98.69 94 LEU A N 1
ATOM 722 C CA . LEU A 1 94 ? 2.543 11.508 -3.508 1 98.69 94 LEU A CA 1
ATOM 723 C C . LEU A 1 94 ? 3.738 10.57 -3.666 1 98.69 94 LEU A C 1
ATOM 725 O O . LEU A 1 94 ? 3.584 9.43 -4.102 1 98.69 94 LEU A O 1
ATOM 729 N N . VAL A 1 95 ? 4.918 11.023 -3.264 1 98.88 95 VAL A N 1
ATOM 730 C CA . VAL A 1 95 ? 6.137 10.234 -3.422 1 98.88 95 VAL A CA 1
ATOM 731 C C . VAL A 1 95 ? 6.109 9.039 -2.475 1 98.88 95 VAL A C 1
ATOM 733 O O . VAL A 1 95 ? 6.57 7.949 -2.826 1 98.88 95 VAL A O 1
ATOM 736 N N . GLY A 1 96 ? 5.613 9.281 -1.25 1 98.81 96 GLY A N 1
ATOM 737 C CA . GLY A 1 96 ? 5.434 8.164 -0.334 1 98.81 96 GLY A CA 1
ATOM 738 C C . GLY A 1 96 ? 4.543 7.074 -0.894 1 98.81 96 GLY A C 1
ATOM 739 O O . GLY A 1 96 ? 4.832 5.887 -0.731 1 98.81 96 GLY A O 1
ATOM 740 N N . PHE A 1 97 ? 3.453 7.492 -1.575 1 98.88 97 PHE A N 1
ATOM 741 C CA . PHE A 1 97 ? 2.547 6.523 -2.178 1 98.88 97 PHE A CA 1
ATOM 742 C C . PHE A 1 97 ? 3.234 5.766 -3.305 1 98.88 97 PHE A C 1
ATOM 744 O O . PHE A 1 97 ? 3.104 4.543 -3.408 1 98.88 97 PHE A O 1
ATOM 751 N N . VAL A 1 98 ? 3.967 6.445 -4.137 1 98.88 98 VAL A N 1
ATOM 752 C CA . VAL A 1 98 ? 4.73 5.797 -5.199 1 98.88 98 VAL A CA 1
ATOM 753 C C . VAL A 1 98 ? 5.715 4.797 -4.59 1 98.88 98 VAL A C 1
ATOM 755 O O . VAL A 1 98 ? 5.801 3.652 -5.039 1 98.88 98 VAL A O 1
ATOM 758 N N . ALA A 1 99 ? 6.434 5.215 -3.557 1 98.88 99 ALA A N 1
ATOM 759 C CA . ALA A 1 99 ? 7.426 4.359 -2.908 1 98.88 99 ALA A CA 1
ATOM 760 C C . ALA A 1 99 ? 6.777 3.092 -2.355 1 98.88 99 ALA A C 1
ATOM 762 O O . ALA A 1 99 ? 7.375 2.014 -2.395 1 98.88 99 ALA A O 1
ATOM 763 N N . SER A 1 100 ? 5.578 3.25 -1.864 1 98.69 100 SER A N 1
ATOM 764 C CA . SER A 1 100 ? 4.887 2.146 -1.201 1 98.69 100 SER A CA 1
ATOM 765 C C . SER A 1 100 ? 4.418 1.103 -2.207 1 98.69 100 SER A C 1
ATOM 767 O O . SER A 1 100 ? 4.203 -0.058 -1.853 1 98.69 100 SER A O 1
ATOM 769 N N . THR A 1 101 ? 4.242 1.478 -3.473 1 98.69 101 THR A N 1
ATOM 770 C CA . THR A 1 101 ? 3.617 0.562 -4.418 1 98.69 101 THR A CA 1
ATOM 771 C C . THR A 1 101 ? 4.609 0.137 -5.5 1 98.69 101 THR A C 1
ATOM 773 O O . THR A 1 101 ? 4.461 -0.929 -6.102 1 98.69 101 THR A O 1
ATOM 776 N N . PHE A 1 102 ? 5.602 1.012 -5.824 1 98.12 102 PHE A N 1
ATOM 777 C CA . PHE A 1 102 ? 6.609 0.662 -6.816 1 98.12 102 PHE A CA 1
ATOM 778 C C . PHE A 1 102 ? 7.367 -0.594 -6.402 1 98.12 102 PHE A C 1
ATOM 780 O O . PHE A 1 102 ? 7.949 -0.644 -5.316 1 98.12 102 PHE A O 1
ATOM 787 N N . MET A 1 103 ? 7.27 -1.642 -7.215 1 94.25 103 MET A N 1
ATOM 788 C CA . MET A 1 103 ? 7.879 -2.939 -6.93 1 94.25 103 MET A CA 1
ATOM 789 C C . MET A 1 103 ? 7.457 -3.451 -5.559 1 94.25 103 MET A C 1
ATOM 791 O O . MET A 1 103 ? 8.273 -4.023 -4.828 1 94.25 103 MET A O 1
ATOM 795 N N . ARG A 1 104 ? 6.254 -3.109 -5.16 1 95.88 104 ARG A N 1
ATOM 796 C CA . ARG A 1 104 ? 5.602 -3.527 -3.922 1 95.88 104 ARG A CA 1
ATOM 797 C C . ARG A 1 104 ? 6.309 -2.934 -2.705 1 95.88 104 ARG A C 1
ATOM 799 O O . ARG A 1 104 ? 6.336 -3.547 -1.637 1 95.88 104 ARG A O 1
ATOM 806 N N . GLY A 1 105 ? 6.984 -1.842 -2.891 1 96.88 105 GLY A N 1
ATOM 807 C CA . GLY A 1 105 ? 7.555 -1.113 -1.77 1 96.88 105 GLY A CA 1
ATOM 808 C C . GLY A 1 105 ? 9.047 -0.878 -1.907 1 96.88 105 GLY A C 1
ATOM 809 O O . GLY A 1 105 ? 9.82 -1.828 -2.051 1 96.88 105 GLY A O 1
ATOM 810 N N . VAL A 1 106 ? 9.477 0.316 -1.898 1 97.25 106 VAL A N 1
ATOM 811 C CA . VAL A 1 106 ? 10.883 0.697 -1.89 1 97.25 106 VAL A CA 1
ATOM 812 C C . VAL A 1 106 ? 11.133 1.728 -0.791 1 97.25 106 VAL A C 1
ATOM 814 O O . VAL A 1 106 ? 10.203 2.391 -0.329 1 97.25 106 VAL A O 1
ATOM 817 N N . PRO A 1 107 ? 12.336 1.818 -0.316 1 98.12 107 PRO A N 1
ATOM 818 C CA . PRO A 1 107 ? 12.602 2.83 0.709 1 98.12 107 PRO A CA 1
ATOM 819 C C . PRO A 1 107 ? 12.445 4.254 0.187 1 98.12 107 PRO A C 1
ATOM 821 O O . PRO A 1 107 ? 12.664 4.508 -1.001 1 98.12 107 PRO A O 1
ATOM 824 N N . PHE A 1 108 ? 12.047 5.172 1.037 1 98.5 108 PHE A N 1
ATOM 825 C CA . PHE A 1 108 ? 12.031 6.582 0.676 1 98.5 108 PHE A CA 1
ATOM 826 C C . PHE A 1 108 ? 12.289 7.457 1.896 1 98.5 108 PHE A C 1
ATOM 828 O O . PHE A 1 108 ? 12.234 6.98 3.031 1 98.5 108 PHE A O 1
ATOM 835 N N . VAL A 1 109 ? 12.672 8.68 1.695 1 98.69 109 VAL A N 1
ATOM 836 C CA . VAL A 1 109 ? 12.883 9.664 2.754 1 98.69 109 VAL A CA 1
ATOM 837 C C . VAL A 1 109 ? 12.141 10.953 2.42 1 98.69 109 VAL A C 1
ATOM 839 O O . VAL A 1 109 ? 11.797 11.203 1.26 1 98.69 109 VAL A O 1
ATOM 842 N N . GLN A 1 110 ? 11.875 11.695 3.451 1 98.44 110 GLN A N 1
ATOM 843 C CA . GLN A 1 110 ? 11.219 12.984 3.266 1 98.44 110 GLN A CA 1
ATOM 844 C C . GLN A 1 110 ? 12.117 14.133 3.723 1 98.44 110 GLN A C 1
ATOM 846 O O . GLN A 1 110 ? 12.797 14.023 4.746 1 98.44 110 GLN A O 1
ATOM 851 N N . ILE A 1 111 ? 12.18 15.117 2.939 1 98.19 111 ILE A N 1
ATOM 852 C CA . ILE A 1 111 ? 12.789 16.391 3.283 1 98.19 111 ILE A CA 1
ATOM 853 C C . ILE A 1 111 ? 11.727 17.5 3.225 1 98.19 111 ILE A C 1
ATOM 855 O O . ILE A 1 111 ? 11.641 18.234 2.236 1 98.19 111 ILE A O 1
ATOM 859 N N . PRO A 1 112 ? 10.969 17.594 4.32 1 97.81 112 PRO A N 1
ATOM 860 C CA . PRO A 1 112 ? 9.875 18.578 4.316 1 97.81 112 PRO A CA 1
ATOM 861 C C . PRO A 1 112 ? 10.375 20.016 4.18 1 97.81 112 PRO A C 1
ATOM 863 O O . PRO A 1 112 ? 11.375 20.391 4.789 1 97.81 112 PRO A O 1
ATOM 866 N N . THR A 1 113 ? 9.602 20.797 3.371 1 96.75 113 THR A N 1
ATOM 867 C CA . THR A 1 113 ? 10.023 22.172 3.117 1 96.75 113 THR A CA 1
ATOM 868 C C . THR A 1 113 ? 9 23.156 3.664 1 96.75 113 THR A C 1
ATOM 870 O O . THR A 1 113 ? 9.125 24.359 3.457 1 96.75 113 THR A O 1
ATOM 873 N N . THR A 1 114 ? 7.918 22.734 4.289 1 96.5 114 THR A N 1
ATOM 874 C CA . THR A 1 114 ? 6.938 23.578 4.961 1 96.5 114 THR A CA 1
ATOM 875 C C . THR A 1 114 ? 6.816 23.188 6.434 1 96.5 114 THR A C 1
ATOM 877 O O . THR A 1 114 ? 7.098 22.047 6.812 1 96.5 114 THR A O 1
ATOM 880 N N . LEU A 1 115 ? 6.438 24.172 7.203 1 96.75 115 LEU A N 1
ATOM 881 C CA . LEU A 1 115 ? 6.219 23.891 8.617 1 96.75 115 LEU A CA 1
ATOM 882 C C . LEU A 1 115 ? 5.145 22.828 8.805 1 96.75 115 LEU A C 1
ATOM 884 O O . LEU A 1 115 ? 5.301 21.906 9.625 1 96.75 115 LEU A O 1
ATOM 888 N N . LEU A 1 116 ? 4.074 22.875 8.016 1 97.25 116 LEU A N 1
ATOM 889 C CA . LEU A 1 116 ? 2.988 21.906 8.078 1 97.25 116 LEU A CA 1
ATOM 890 C C . LEU A 1 116 ? 3.516 20.484 7.867 1 97.25 116 LEU A C 1
ATOM 892 O O . LEU A 1 116 ? 3.168 19.578 8.617 1 97.25 116 LEU A O 1
ATOM 896 N N . ALA A 1 117 ? 4.336 20.328 6.902 1 97.31 117 ALA A N 1
ATOM 897 C CA . ALA A 1 117 ? 4.898 19.016 6.602 1 97.31 117 ALA A CA 1
ATOM 898 C C . ALA A 1 117 ? 5.82 18.547 7.719 1 97.31 117 ALA A C 1
ATOM 900 O O . ALA A 1 117 ? 5.855 17.344 8.047 1 97.31 117 ALA A O 1
ATOM 901 N N . MET A 1 118 ? 6.566 19.469 8.359 1 97.19 118 MET A N 1
ATOM 902 C CA . MET A 1 118 ? 7.523 19.125 9.406 1 97.19 118 MET A CA 1
ATOM 903 C C . MET A 1 118 ? 6.805 18.625 10.656 1 97.19 118 MET A C 1
ATOM 905 O O . MET A 1 118 ? 7.266 17.688 11.305 1 97.19 118 MET A O 1
ATOM 909 N N . VAL A 1 119 ? 5.652 19.172 10.891 1 97.06 119 VAL A N 1
ATOM 910 C CA . VAL A 1 119 ? 5.062 18.906 12.203 1 97.06 119 VAL A CA 1
ATOM 911 C C . VAL A 1 119 ? 3.885 17.953 12.055 1 97.06 119 VAL A C 1
ATOM 913 O O . VAL A 1 119 ? 3.387 17.406 13.047 1 97.06 119 VAL A O 1
ATOM 916 N N . ASP A 1 120 ? 3.473 17.688 10.812 1 95.94 120 ASP A N 1
ATOM 917 C CA . ASP A 1 120 ? 2.26 16.875 10.688 1 95.94 120 ASP A CA 1
ATOM 918 C C . ASP A 1 120 ? 2.391 15.859 9.555 1 95.94 120 ASP A C 1
ATOM 920 O O . ASP A 1 120 ? 2.695 14.695 9.805 1 95.94 120 ASP A O 1
ATOM 924 N N . SER A 1 121 ? 2.432 16.234 8.336 1 94.75 121 SER A N 1
ATOM 925 C CA . SER A 1 121 ? 2.16 15.352 7.203 1 94.75 121 SER A CA 1
ATOM 926 C C . SER A 1 121 ? 3.301 14.367 6.98 1 94.75 121 SER A C 1
ATOM 928 O O . SER A 1 121 ? 3.092 13.281 6.43 1 94.75 121 SER A O 1
ATOM 930 N N . SER A 1 122 ? 4.527 14.734 7.371 1 97.12 122 SER A N 1
ATOM 931 C CA . SER A 1 122 ? 5.66 13.852 7.109 1 97.12 122 SER A CA 1
ATOM 932 C C . SER A 1 122 ? 5.762 12.758 8.156 1 97.12 122 SER A C 1
ATOM 934 O O . SER A 1 122 ? 6.523 11.797 7.996 1 97.12 122 SER A O 1
ATOM 936 N N . ILE A 1 123 ? 4.93 12.852 9.164 1 95.12 123 ILE A N 1
ATOM 937 C CA . ILE A 1 123 ? 5.023 11.93 10.289 1 95.12 123 ILE A CA 1
ATOM 938 C C . ILE A 1 123 ? 3.816 10.992 10.289 1 95.12 123 ILE A C 1
ATOM 940 O O . ILE A 1 123 ? 2.674 11.438 10.18 1 95.12 123 ILE A O 1
ATOM 944 N N . GLY A 1 124 ? 4.074 9.656 10.422 1 93 124 GLY A N 1
ATOM 945 C CA . GLY A 1 124 ? 2.986 8.711 10.609 1 93 124 GLY A CA 1
ATOM 946 C C . GLY A 1 124 ? 2.795 7.777 9.43 1 93 124 GLY A C 1
ATOM 947 O O . GLY A 1 124 ? 2.049 6.801 9.516 1 93 124 GLY A O 1
ATOM 948 N N . GLY A 1 125 ? 3.365 8.078 8.305 1 94.62 125 GLY A N 1
ATOM 949 C CA . GLY A 1 125 ? 3.443 7.109 7.223 1 94.62 125 GLY A CA 1
ATOM 950 C C . GLY A 1 125 ? 2.223 7.117 6.32 1 94.62 125 GLY A C 1
ATOM 951 O O . GLY A 1 125 ? 2.141 6.34 5.367 1 94.62 125 GLY A O 1
ATOM 952 N N . LYS A 1 126 ? 1.229 8 6.586 1 94.56 126 LYS A N 1
ATOM 953 C CA . LYS A 1 126 ? 0.061 8.078 5.715 1 94.56 126 LYS A CA 1
ATOM 954 C C . LYS A 1 126 ? 0.424 8.688 4.363 1 94.56 126 LYS A C 1
ATOM 956 O O . LYS A 1 126 ? 1.053 9.742 4.301 1 94.56 126 LYS A O 1
ATOM 961 N N . THR A 1 127 ? 0.132 8.031 3.322 1 97.44 127 THR A N 1
ATOM 962 C CA . THR A 1 127 ? 0.291 8.523 1.96 1 97.44 127 THR A CA 1
ATOM 963 C C . THR A 1 127 ? -1.048 8.531 1.229 1 97.44 127 THR A C 1
ATOM 965 O O . THR A 1 127 ? -2.006 7.891 1.667 1 97.44 127 THR A O 1
ATOM 968 N N . ALA A 1 128 ? -1.095 9.32 0.151 1 97.19 128 ALA A N 1
ATOM 969 C CA . ALA A 1 128 ? -2.363 9.297 -0.571 1 97.19 128 ALA A CA 1
ATOM 970 C C . ALA A 1 128 ? -2.307 10.195 -1.809 1 97.19 128 ALA A C 1
ATOM 972 O O . ALA A 1 128 ? -1.402 11.016 -1.943 1 97.19 128 ALA A O 1
ATOM 973 N N . ILE A 1 129 ? -3.252 9.984 -2.633 1 97.81 129 ILE A N 1
ATOM 974 C CA . ILE A 1 129 ? -3.553 10.883 -3.742 1 97.81 129 ILE A CA 1
ATOM 975 C C . ILE A 1 129 ? -5.035 11.242 -3.725 1 97.81 129 ILE A C 1
ATOM 977 O O . ILE A 1 129 ? -5.824 10.625 -3 1 97.81 129 ILE A O 1
ATOM 981 N N . ASP A 1 130 ? -5.293 12.266 -4.473 1 94.25 130 ASP A N 1
ATOM 982 C CA . ASP A 1 130 ? -6.66 12.758 -4.613 1 94.25 130 ASP A CA 1
ATOM 983 C C . ASP A 1 130 ? -7.332 12.164 -5.848 1 94.25 130 ASP A C 1
ATOM 985 O O . ASP A 1 130 ? -6.656 11.727 -6.781 1 94.25 130 ASP A O 1
ATOM 989 N N . THR A 1 131 ? -8.602 12.008 -5.766 1 94.25 131 THR A N 1
ATOM 990 C CA . THR A 1 131 ? -9.445 11.727 -6.922 1 94.25 131 THR A CA 1
ATOM 991 C C . THR A 1 131 ? -10.5 12.812 -7.105 1 94.25 131 THR A C 1
ATOM 993 O O . THR A 1 131 ? -10.609 13.719 -6.281 1 94.25 131 THR A O 1
ATOM 996 N N . TRP A 1 132 ? -11.188 12.695 -8.211 1 90.69 132 TRP A N 1
ATOM 997 C CA . TRP A 1 132 ? -12.234 13.68 -8.477 1 90.69 132 TRP A CA 1
ATOM 998 C C . TRP A 1 132 ? -13.305 13.641 -7.391 1 90.69 132 TRP A C 1
ATOM 1000 O O . TRP A 1 132 ? -14.031 14.617 -7.191 1 90.69 132 TRP A O 1
ATOM 1010 N N . HIS A 1 133 ? -13.391 12.523 -6.617 1 88.19 133 HIS A N 1
ATOM 1011 C CA . HIS A 1 133 ? -14.398 12.359 -5.582 1 88.19 133 HIS A CA 1
ATOM 1012 C C . HIS A 1 133 ? -13.992 13.055 -4.289 1 88.19 133 HIS A C 1
ATOM 1014 O O . HIS A 1 133 ? -14.828 13.289 -3.412 1 88.19 133 HIS A O 1
ATOM 1020 N N . GLY A 1 134 ? -12.68 13.328 -4.113 1 86.44 134 GLY A N 1
ATOM 1021 C CA . GLY A 1 134 ? -12.219 13.953 -2.885 1 86.44 134 GLY A CA 1
ATOM 1022 C C . GLY A 1 134 ? -10.727 13.797 -2.652 1 86.44 134 GLY A C 1
ATOM 1023 O O . GLY A 1 134 ? -10.023 13.219 -3.48 1 86.44 134 GLY A O 1
ATOM 1024 N N . LYS A 1 135 ? -10.273 14.242 -1.501 1 87.25 135 LYS A N 1
ATOM 1025 C CA . LYS A 1 135 ? -8.852 14.266 -1.176 1 87.25 135 LYS A CA 1
ATOM 1026 C C . LYS A 1 135 ? -8.445 13.008 -0.413 1 87.25 135 LYS A C 1
ATOM 1028 O O . LYS A 1 135 ? -9.203 12.508 0.417 1 87.25 135 LYS A O 1
ATOM 1033 N N . ASN A 1 136 ? -7.305 12.562 -0.727 1 91.56 136 ASN A N 1
ATOM 1034 C CA . ASN A 1 136 ? -6.602 11.539 0.034 1 91.56 136 ASN A CA 1
ATOM 1035 C C . ASN A 1 136 ? -7.418 10.258 0.135 1 91.56 136 ASN A C 1
ATOM 1037 O O . ASN A 1 136 ? -7.43 9.602 1.18 1 91.56 136 ASN A O 1
ATOM 1041 N N . LEU A 1 137 ? -8.102 9.859 -0.938 1 93.25 137 LEU A N 1
ATOM 1042 C CA . LEU A 1 137 ? -9.008 8.719 -0.882 1 93.25 137 LEU A CA 1
ATOM 1043 C C . LEU A 1 137 ? -8.289 7.434 -1.262 1 93.25 137 LEU A C 1
ATOM 1045 O O . LEU A 1 137 ? -8.781 6.336 -0.988 1 93.25 137 LEU A O 1
ATOM 1049 N N . ILE A 1 138 ? -7.117 7.52 -1.948 1 97.88 138 ILE A N 1
ATOM 1050 C CA . ILE A 1 138 ? -6.336 6.367 -2.387 1 97.88 138 ILE A CA 1
ATOM 1051 C C . ILE A 1 138 ? -4.902 6.492 -1.872 1 97.88 138 ILE A C 1
ATOM 1053 O O . ILE A 1 138 ? -4.227 7.488 -2.133 1 97.88 138 ILE A O 1
ATOM 1057 N N . GLY A 1 139 ? -4.512 5.512 -1.105 1 97.94 139 GLY A N 1
ATOM 1058 C CA . GLY A 1 139 ? -3.184 5.59 -0.52 1 97.94 139 GLY A CA 1
ATOM 1059 C C . GLY A 1 139 ? -2.828 4.375 0.32 1 97.94 139 GLY A C 1
ATOM 1060 O O . GLY A 1 139 ? -3.457 3.324 0.196 1 97.94 139 GLY A O 1
ATOM 1061 N N . THR A 1 140 ? -1.737 4.492 1.094 1 97.69 140 THR A N 1
ATOM 1062 C CA . THR A 1 140 ? -1.237 3.424 1.953 1 97.69 140 THR A CA 1
ATOM 1063 C C . THR A 1 140 ? -0.62 3.998 3.225 1 97.69 140 THR A C 1
ATOM 1065 O O . THR A 1 140 ? -0.572 5.219 3.402 1 97.69 140 THR A O 1
ATOM 1068 N N . PHE A 1 141 ? -0.297 3.172 4.141 1 95.25 141 PHE A N 1
ATOM 1069 C CA . PHE A 1 141 ? 0.631 3.482 5.223 1 95.25 141 PHE A CA 1
ATOM 1070 C C . PHE A 1 141 ? 2.039 3.008 4.879 1 95.25 141 PHE A C 1
ATOM 1072 O O . PHE A 1 141 ? 2.26 1.817 4.652 1 95.25 141 PHE A O 1
ATOM 1079 N N . TRP A 1 142 ? 2.904 3.908 4.734 1 97.19 142 TRP A N 1
ATOM 1080 C CA . TRP A 1 142 ? 4.285 3.598 4.379 1 97.19 142 TRP A CA 1
ATOM 1081 C C . TRP A 1 142 ? 5.254 4.535 5.09 1 97.19 142 TRP A C 1
ATOM 1083 O O . TRP A 1 142 ? 5.309 5.73 4.785 1 97.19 142 TRP A O 1
ATOM 1093 N N . GLN A 1 143 ? 6.008 4.02 6.031 1 96.56 143 GLN A N 1
ATOM 1094 C CA . GLN A 1 143 ? 6.883 4.836 6.867 1 96.56 143 GLN A CA 1
ATOM 1095 C C . GLN A 1 143 ? 8.164 5.211 6.121 1 96.56 143 GLN A C 1
ATOM 1097 O O . GLN A 1 143 ? 8.828 4.348 5.551 1 96.56 143 GLN A O 1
ATOM 1102 N N . PRO A 1 144 ? 8.484 6.516 6.062 1 97.69 144 PRO A N 1
ATOM 1103 C CA . PRO A 1 144 ? 9.805 6.859 5.547 1 97.69 144 PRO A CA 1
ATOM 1104 C C . PRO A 1 144 ? 10.938 6.312 6.414 1 97.69 144 PRO A C 1
ATOM 1106 O O . PRO A 1 144 ? 10.781 6.188 7.633 1 97.69 144 PRO A O 1
ATOM 1109 N N . LYS A 1 145 ? 12 5.988 5.773 1 97.81 145 LYS A N 1
ATOM 1110 C CA . LYS A 1 145 ? 13.164 5.512 6.516 1 97.81 145 LYS A CA 1
ATOM 1111 C C . LYS A 1 145 ? 13.773 6.625 7.367 1 97.81 145 LYS A C 1
ATOM 1113 O O . LYS A 1 145 ? 14.336 6.359 8.43 1 97.81 145 LYS A O 1
ATOM 1118 N N . ARG A 1 146 ? 13.672 7.883 6.82 1 97.44 146 ARG A N 1
ATOM 1119 C CA . ARG A 1 146 ? 14.164 9.086 7.488 1 97.44 146 ARG A CA 1
ATOM 1120 C C . ARG A 1 146 ? 13.32 10.297 7.121 1 97.44 146 ARG A C 1
ATOM 1122 O O . ARG A 1 146 ? 12.789 10.375 6.012 1 97.44 146 ARG A O 1
ATOM 1129 N N . ILE A 1 147 ? 13.211 11.156 8.039 1 97.56 147 ILE A N 1
ATOM 1130 C CA . ILE A 1 147 ? 12.688 12.5 7.801 1 97.56 147 ILE A CA 1
ATOM 1131 C C . ILE A 1 147 ? 13.742 13.539 8.172 1 97.56 147 ILE A C 1
ATOM 1133 O O . ILE A 1 147 ? 14.164 13.617 9.328 1 97.56 147 ILE A O 1
ATOM 1137 N N . TYR A 1 148 ? 14.195 14.305 7.215 1 97.31 148 TYR A N 1
ATOM 1138 C CA . TYR A 1 148 ? 15.211 15.336 7.449 1 97.31 148 TYR A CA 1
ATOM 1139 C C . TYR A 1 148 ? 14.57 16.719 7.52 1 97.31 148 TYR A C 1
ATOM 1141 O O . TYR A 1 148 ? 14.172 17.281 6.492 1 97.31 148 TYR A O 1
ATOM 1149 N N . MET A 1 149 ? 14.562 17.234 8.656 1 94.19 149 MET A N 1
ATOM 1150 C CA . MET A 1 149 ? 13.977 18.562 8.836 1 94.19 149 MET A CA 1
ATOM 1151 C C . MET A 1 149 ? 15.062 19.641 8.906 1 94.19 149 MET A C 1
ATOM 1153 O O . MET A 1 149 ? 15.711 19.797 9.938 1 94.19 149 MET A O 1
ATOM 1157 N N . ASN A 1 150 ? 15.227 20.297 7.828 1 91.75 150 ASN A N 1
ATOM 1158 C CA . ASN A 1 150 ? 16.156 21.422 7.742 1 91.75 150 ASN A CA 1
ATOM 1159 C C . ASN A 1 150 ? 15.445 22.75 7.879 1 91.75 150 ASN A C 1
ATOM 1161 O O . ASN A 1 150 ? 14.727 23.172 6.965 1 91.75 150 ASN A O 1
ATOM 1165 N N . LEU A 1 151 ? 15.742 23.484 8.898 1 90.12 151 LEU A N 1
ATOM 1166 C CA . LEU A 1 151 ? 14.992 24.688 9.219 1 90.12 151 LEU A CA 1
ATOM 1167 C C . LEU A 1 151 ? 15.273 25.797 8.203 1 90.12 151 LEU A C 1
ATOM 1169 O O . LEU A 1 151 ? 14.484 26.719 8.055 1 90.12 151 LEU A O 1
ATOM 1173 N N . SER A 1 152 ? 16.391 25.688 7.562 1 87.94 152 SER A N 1
ATOM 1174 C CA . SER A 1 152 ? 16.781 26.75 6.641 1 87.94 152 SER A CA 1
ATOM 1175 C C . SER A 1 152 ? 15.789 26.891 5.492 1 87.94 152 SER A C 1
ATOM 1177 O O . SER A 1 152 ? 15.656 27.953 4.895 1 87.94 152 SER A O 1
ATOM 1179 N N . VAL A 1 153 ? 15.055 25.812 5.188 1 90.06 153 VAL A N 1
ATOM 1180 C CA . VAL A 1 153 ? 14.125 25.844 4.066 1 90.06 153 VAL A CA 1
ATOM 1181 C C . VAL A 1 153 ? 12.922 26.719 4.418 1 90.06 153 VAL A C 1
ATOM 1183 O O . VAL A 1 153 ? 12.18 27.156 3.535 1 90.06 153 VAL A O 1
ATOM 1186 N N . LEU A 1 154 ? 12.68 27 5.703 1 92.06 154 LEU A N 1
ATOM 1187 C CA . LEU A 1 154 ? 11.523 27.781 6.137 1 92.06 154 LEU A CA 1
ATOM 1188 C C . LEU A 1 154 ? 11.758 29.281 5.895 1 92.06 154 LEU A C 1
ATOM 1190 O O . LEU A 1 154 ? 10.812 30.062 5.949 1 92.06 154 LEU A O 1
ATOM 1194 N N . GLU A 1 155 ? 12.977 29.625 5.648 1 87.88 155 GLU A N 1
ATOM 1195 C CA . GLU A 1 155 ? 13.312 31.031 5.406 1 87.88 155 GLU A CA 1
ATOM 1196 C C . GLU A 1 155 ? 12.656 31.547 4.129 1 87.88 155 GLU A C 1
ATOM 1198 O O . GLU A 1 155 ? 12.375 32.75 4.004 1 87.88 155 GLU A O 1
ATOM 1203 N N . THR A 1 156 ? 12.391 30.672 3.25 1 87.81 156 THR A N 1
ATOM 1204 C CA . THR A 1 156 ? 11.805 31.078 1.978 1 87.81 156 THR A CA 1
ATOM 1205 C C . THR A 1 156 ? 10.305 30.766 1.958 1 87.81 156 THR A C 1
ATOM 1207 O O . THR A 1 156 ? 9.633 31.016 0.952 1 87.81 156 THR A O 1
ATOM 1210 N N . LEU A 1 157 ? 9.766 30.266 3.002 1 91.62 157 LEU A N 1
ATOM 1211 C CA . LEU A 1 157 ? 8.359 29.906 3.072 1 91.62 157 LEU A CA 1
ATOM 1212 C C . LEU A 1 157 ? 7.48 31.141 3.197 1 91.62 157 LEU A C 1
ATOM 1214 O O . LEU A 1 157 ? 7.703 31.984 4.078 1 91.62 157 LEU A O 1
ATOM 1218 N N . PRO A 1 158 ? 6.5 31.234 2.271 1 92.12 158 PRO A N 1
ATOM 1219 C CA . PRO A 1 158 ? 5.586 32.375 2.406 1 92.12 158 PRO A CA 1
ATOM 1220 C C . PRO A 1 158 ? 4.91 32.438 3.773 1 92.12 158 PRO A C 1
ATOM 1222 O O . PRO A 1 158 ? 4.59 31.391 4.352 1 92.12 158 PRO A O 1
ATOM 1225 N N . LYS A 1 159 ? 4.617 33.625 4.246 1 93.62 159 LYS A N 1
ATOM 1226 C CA . LYS A 1 159 ? 4.055 33.875 5.57 1 93.62 159 LYS A CA 1
ATOM 1227 C C . LYS A 1 159 ? 2.75 33.094 5.762 1 93.62 159 LYS A C 1
ATOM 1229 O O . LYS A 1 159 ? 2.51 32.531 6.828 1 93.62 159 LYS A O 1
ATOM 1234 N N . ARG A 1 160 ? 1.921 33.094 4.734 1 95.88 160 ARG A N 1
ATOM 1235 C CA . ARG A 1 160 ? 0.626 32.406 4.832 1 95.88 160 ARG A CA 1
ATOM 1236 C C . ARG A 1 160 ? 0.798 30.922 5.051 1 95.88 160 ARG A C 1
ATOM 1238 O O . ARG A 1 160 ? 0.022 30.297 5.777 1 95.88 160 ARG A O 1
ATOM 1245 N N . GLU A 1 161 ? 1.835 30.375 4.391 1 94.62 161 GLU A N 1
ATOM 1246 C CA . GLU A 1 161 ? 2.119 28.953 4.539 1 94.62 161 GLU A CA 1
ATOM 1247 C C . GLU A 1 161 ? 2.709 28.641 5.91 1 94.62 161 GLU A C 1
ATOM 1249 O O . GLU A 1 161 ? 2.484 27.562 6.461 1 94.62 161 GLU A O 1
ATOM 1254 N N . MET A 1 162 ? 3.439 29.625 6.43 1 95.12 162 MET A N 1
ATOM 1255 C CA . MET A 1 162 ? 3.92 29.469 7.801 1 95.12 162 MET A CA 1
ATOM 1256 C C . MET A 1 162 ? 2.754 29.406 8.781 1 95.12 162 MET A C 1
ATOM 1258 O O . MET A 1 162 ? 2.713 28.531 9.648 1 95.12 162 MET A O 1
ATOM 1262 N N . ALA A 1 163 ? 1.847 30.312 8.586 1 96.88 163 ALA A N 1
ATOM 1263 C CA . ALA A 1 163 ? 0.646 30.312 9.422 1 96.88 163 ALA A CA 1
ATOM 1264 C C . ALA A 1 163 ? -0.133 29 9.266 1 96.88 163 ALA A C 1
ATOM 1266 O O . ALA A 1 163 ? -0.628 28.453 10.25 1 96.88 163 ALA A O 1
ATOM 1267 N N . ASN A 1 164 ? -0.188 28.562 8.07 1 96.94 164 ASN A N 1
ATOM 1268 C CA . ASN A 1 164 ? -0.846 27.297 7.754 1 96.94 164 ASN A CA 1
ATOM 1269 C C . ASN A 1 164 ? -0.308 26.156 8.617 1 96.94 164 ASN A C 1
ATOM 1271 O O . ASN A 1 164 ? -1.081 25.359 9.141 1 96.94 164 ASN A O 1
ATOM 1275 N N . GLY A 1 165 ? 0.973 26.109 8.789 1 97.5 165 GLY A N 1
ATOM 1276 C CA . GLY A 1 165 ? 1.607 25.094 9.609 1 97.5 165 GLY A CA 1
ATOM 1277 C C . GLY A 1 165 ? 1.409 25.297 11.094 1 97.5 165 GLY A C 1
ATOM 1278 O O . GLY A 1 165 ? 1.317 24.344 11.859 1 97.5 165 GLY A O 1
ATOM 1279 N N . MET A 1 166 ? 1.301 26.578 11.461 1 97.62 166 MET A N 1
ATOM 1280 C CA . MET A 1 166 ? 1.162 26.922 12.883 1 97.62 166 MET A CA 1
ATOM 1281 C C . MET A 1 166 ? -0.158 26.391 13.438 1 97.62 166 MET A C 1
ATOM 1283 O O . MET A 1 166 ? -0.259 26.094 14.625 1 97.62 166 MET A O 1
ATOM 1287 N N . ALA A 1 167 ? -1.139 26.25 12.57 1 98.44 167 ALA A N 1
ATOM 1288 C CA . ALA A 1 167 ? -2.41 25.688 13.023 1 98.44 167 ALA A CA 1
ATOM 1289 C C . ALA A 1 167 ? -2.217 24.297 13.625 1 98.44 167 ALA A C 1
ATOM 1291 O O . ALA A 1 167 ? -2.779 23.984 14.68 1 98.44 167 ALA A O 1
ATOM 1292 N N . GLU A 1 168 ? -1.375 23.516 13.008 1 98.19 168 GLU A N 1
ATOM 1293 C CA . GLU A 1 168 ? -1.119 22.156 13.484 1 98.19 168 GLU A CA 1
ATOM 1294 C C . GLU A 1 168 ? -0.276 22.172 14.758 1 98.19 168 GLU A C 1
ATOM 1296 O O . GLU A 1 168 ? -0.437 21.297 15.625 1 98.19 168 GLU A O 1
ATOM 1301 N N . VAL A 1 169 ? 0.6 23.156 14.867 1 98.38 169 VAL A N 1
ATOM 1302 C CA . VAL A 1 169 ? 1.4 23.297 16.078 1 98.38 169 VAL A CA 1
ATOM 1303 C C . VAL A 1 169 ? 0.494 23.625 17.266 1 98.38 169 VAL A C 1
ATOM 1305 O O . VAL A 1 169 ? 0.565 22.969 18.312 1 98.38 169 VAL A O 1
ATOM 1308 N N . ILE A 1 170 ? -0.339 24.578 17.031 1 98.69 170 ILE A N 1
ATOM 1309 C CA . ILE A 1 170 ? -1.252 25.016 18.078 1 98.69 170 ILE A CA 1
ATOM 1310 C C . ILE A 1 170 ? -2.188 23.875 18.469 1 98.69 170 ILE A C 1
ATOM 1312 O O . ILE A 1 170 ? -2.402 23.609 19.656 1 98.69 170 ILE A O 1
ATOM 1316 N N . LYS A 1 171 ? -2.715 23.188 17.469 1 98.56 171 LYS A N 1
ATOM 1317 C CA . LYS A 1 171 ? -3.549 22.016 17.703 1 98.56 171 LYS A CA 1
ATOM 1318 C C . LYS A 1 171 ? -2.832 21 18.609 1 98.56 171 LYS A C 1
ATOM 1320 O O . LYS A 1 171 ? -3.402 20.516 19.578 1 98.56 171 LYS A O 1
ATOM 1325 N N . THR A 1 172 ? -1.612 20.703 18.25 1 98.31 172 THR A N 1
ATOM 1326 C CA . THR A 1 172 ? -0.845 19.688 18.969 1 98.31 172 THR A CA 1
ATOM 1327 C C .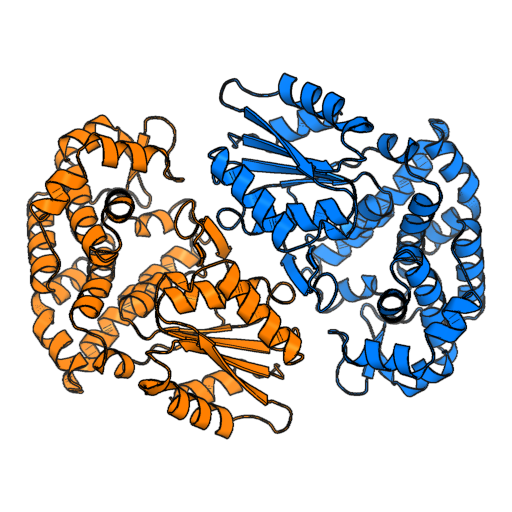 THR A 1 172 ? -0.683 20.062 20.438 1 98.31 172 THR A C 1
ATOM 1329 O O . THR A 1 172 ? -0.926 19.25 21.328 1 98.31 172 THR A O 1
ATOM 1332 N N . PHE A 1 173 ? -0.324 21.266 20.703 1 98.5 173 PHE A N 1
ATOM 1333 C CA . PHE A 1 173 ? -0.068 21.672 22.078 1 98.5 173 PHE A CA 1
ATOM 1334 C C . PHE A 1 173 ? -1.376 21.859 22.844 1 98.5 173 PHE A C 1
ATOM 1336 O O . PHE A 1 173 ? -1.442 21.594 24.047 1 98.5 173 PHE A O 1
ATOM 1343 N N . ALA A 1 174 ? -2.457 22.234 22.156 1 98.56 174 ALA A N 1
ATOM 1344 C CA . ALA A 1 174 ? -3.764 22.375 22.781 1 98.56 174 ALA A CA 1
ATOM 1345 C C . ALA A 1 174 ? -4.238 21.047 23.359 1 98.56 174 ALA A C 1
ATOM 1347 O O . ALA A 1 174 ? -4.965 21.031 24.359 1 98.56 174 ALA A O 1
ATOM 1348 N N . ILE A 1 175 ? -3.754 19.953 22.812 1 97.81 175 ILE A N 1
ATOM 1349 C CA . ILE A 1 175 ? -4.277 18.656 23.25 1 97.81 175 ILE A CA 1
ATOM 1350 C C . ILE A 1 175 ? -3.189 17.906 24.016 1 97.81 175 ILE A C 1
ATOM 1352 O O . ILE A 1 175 ? -3.436 16.812 24.531 1 97.81 175 ILE A O 1
ATOM 1356 N N . SER A 1 176 ? -1.987 18.438 24.141 1 97.25 176 SER A N 1
ATOM 1357 C CA . SER A 1 176 ? -0.918 17.578 24.625 1 97.25 176 SER A CA 1
ATOM 1358 C C . SER A 1 176 ? -0.142 18.234 25.766 1 97.25 176 SER A C 1
ATOM 1360 O O . SER A 1 176 ? 0.436 17.562 26.609 1 97.25 176 SER A O 1
ATOM 1362 N N . SER A 1 177 ? -0.045 19.625 25.75 1 98.12 177 SER A N 1
ATOM 1363 C CA . SER A 1 177 ? 0.832 20.266 26.734 1 98.12 177 SER A CA 1
ATOM 1364 C C . SER A 1 177 ? 0.438 21.719 26.953 1 98.12 177 SER A C 1
ATOM 1366 O O . SER A 1 177 ? 0.669 22.562 26.094 1 98.12 177 SER A O 1
ATOM 1368 N N . GLU A 1 178 ? 0.006 22.016 28.141 1 98.12 178 GLU A N 1
ATOM 1369 C CA . GLU A 1 178 ? -0.309 23.406 28.484 1 98.12 178 GLU A CA 1
ATOM 1370 C C . GLU A 1 178 ? 0.951 24.266 28.531 1 98.12 178 GLU A C 1
ATOM 1372 O O . GLU A 1 178 ? 0.923 25.438 28.141 1 98.12 178 GLU A O 1
ATOM 1377 N N . ALA A 1 179 ? 1.98 23.672 28.953 1 98 179 ALA A N 1
ATOM 1378 C CA . ALA A 1 179 ? 3.24 24.406 29.062 1 98 179 ALA A CA 1
ATOM 1379 C C . ALA A 1 179 ? 3.738 24.844 27.688 1 98 179 ALA A C 1
ATOM 1381 O O . ALA A 1 179 ? 4.16 25.984 27.5 1 98 179 ALA A O 1
ATOM 1382 N N . GLU A 1 180 ? 3.738 23.953 26.719 1 97.88 180 GLU A N 1
ATOM 1383 C CA . GLU A 1 180 ? 4.16 24.281 25.359 1 97.88 180 GLU A CA 1
ATOM 1384 C C . GLU A 1 180 ? 3.215 25.281 24.719 1 97.88 180 GLU A C 1
ATOM 1386 O O . GLU A 1 180 ? 3.65 26.172 23.984 1 97.88 180 GLU A O 1
ATOM 1391 N N . PHE A 1 181 ? 1.942 25.141 25.016 1 98.5 181 PHE A N 1
ATOM 1392 C CA . PHE A 1 181 ? 0.967 26.109 24.516 1 98.5 181 PHE A CA 1
ATOM 1393 C C . PHE A 1 181 ? 1.259 27.5 25.047 1 98.5 181 PHE A C 1
ATOM 1395 O O . PHE A 1 181 ? 1.229 28.484 24.297 1 98.5 181 PHE A O 1
ATOM 1402 N N . ALA A 1 182 ? 1.536 27.562 26.297 1 98.12 182 ALA A N 1
ATOM 1403 C CA . ALA A 1 182 ? 1.868 28.828 26.922 1 98.12 182 ALA A CA 1
ATOM 1404 C C . ALA A 1 182 ? 3.104 29.453 26.281 1 98.12 182 ALA A C 1
ATOM 1406 O O . ALA A 1 182 ? 3.182 30.672 26.125 1 98.12 182 ALA A O 1
ATOM 1407 N N . ASN A 1 183 ? 4.035 28.641 25.938 1 96.81 183 ASN A N 1
ATOM 1408 C CA . ASN A 1 183 ? 5.223 29.125 25.25 1 96.81 183 ASN A CA 1
ATOM 1409 C C . ASN A 1 183 ? 4.867 29.766 23.906 1 96.81 183 ASN A C 1
ATOM 1411 O O . ASN A 1 183 ? 5.477 30.75 23.5 1 96.81 183 ASN A O 1
ATOM 1415 N N . LEU A 1 184 ? 3.9 29.25 23.219 1 97.06 184 LEU A N 1
ATOM 1416 C CA . LEU A 1 184 ? 3.477 29.797 21.938 1 97.06 184 LEU A CA 1
ATOM 1417 C C . LEU A 1 184 ? 2.822 31.156 22.109 1 97.06 184 LEU A C 1
ATOM 1419 O O . LEU A 1 184 ? 2.971 32.031 21.25 1 97.06 184 LEU A O 1
ATOM 1423 N N . GLU A 1 185 ? 2.09 31.281 23.188 1 97.56 185 GLU A N 1
ATOM 1424 C CA . GLU A 1 185 ? 1.362 32.531 23.438 1 97.56 185 GLU A CA 1
ATOM 1425 C C . GLU A 1 185 ? 2.316 33.719 23.562 1 97.56 185 GLU A C 1
ATOM 1427 O O . GLU A 1 185 ? 1.919 34.844 23.359 1 97.56 185 GLU A O 1
ATOM 1432 N N . THR A 1 186 ? 3.584 33.375 23.812 1 94.69 186 THR A N 1
ATOM 1433 C CA . THR A 1 186 ? 4.559 34.438 23.969 1 94.69 186 THR A CA 1
ATOM 1434 C C . THR A 1 186 ? 5.715 34.25 22.984 1 94.69 186 THR A C 1
ATOM 1436 O O . THR A 1 186 ? 6.73 34.938 23.078 1 94.69 186 THR A O 1
ATOM 1439 N N . GLY A 1 187 ? 5.629 33.375 22.094 1 93.19 187 GLY A N 1
ATOM 1440 C CA . GLY A 1 187 ? 6.785 32.938 21.312 1 93.19 187 GLY A CA 1
ATOM 1441 C C . GLY A 1 187 ? 6.781 33.5 19.891 1 93.19 187 GLY A C 1
ATOM 1442 O O . GLY A 1 187 ? 7.672 33.188 19.094 1 93.19 187 GLY A O 1
ATOM 1443 N N . LYS A 1 188 ? 5.82 34.281 19.5 1 93.38 188 LYS A N 1
ATOM 1444 C CA . LYS A 1 188 ? 5.66 34.719 18.125 1 93.38 188 LYS A CA 1
ATOM 1445 C C . LYS A 1 188 ? 6.93 35.406 17.609 1 93.38 188 LYS A C 1
ATOM 1447 O O . LYS A 1 188 ? 7.406 35.094 16.516 1 93.38 188 LYS A O 1
ATOM 1452 N N . SER A 1 189 ? 7.473 36.312 18.359 1 91.62 189 SER A N 1
ATOM 1453 C CA . SER A 1 189 ? 8.656 37.062 17.969 1 91.62 189 SER A CA 1
ATOM 1454 C C . SER A 1 189 ? 9.844 36.156 17.734 1 91.62 189 SER A C 1
ATOM 1456 O O . SER A 1 189 ? 10.633 36.344 16.812 1 91.62 189 SER A O 1
ATOM 1458 N N . GLN A 1 190 ? 9.969 35.188 18.594 1 91.38 190 GLN A N 1
ATOM 1459 C CA . GLN A 1 190 ? 11.062 34.219 18.453 1 91.38 190 GLN A CA 1
ATOM 1460 C C . GLN A 1 190 ? 10.922 33.406 17.172 1 91.38 190 GLN A C 1
ATOM 1462 O O . GLN A 1 190 ? 11.906 33.125 16.484 1 91.38 190 GLN A O 1
ATOM 1467 N N . ILE A 1 191 ? 9.727 33.031 16.859 1 90.62 191 ILE A N 1
ATOM 1468 C CA . ILE A 1 191 ? 9.477 32.25 15.656 1 90.62 191 ILE A CA 1
ATOM 1469 C C . ILE A 1 191 ? 9.734 33.094 14.414 1 90.62 191 ILE A C 1
ATOM 1471 O O . ILE A 1 191 ? 10.398 32.656 13.477 1 90.62 191 ILE A O 1
ATOM 1475 N N . GLU A 1 192 ? 9.312 34.312 14.414 1 88.5 192 GLU A N 1
ATOM 1476 C CA . GLU A 1 192 ? 9.531 35.219 13.297 1 88.5 192 GLU A CA 1
ATOM 1477 C C . GLU A 1 192 ? 11.016 35.5 13.102 1 88.5 192 GLU A C 1
ATOM 1479 O O . GLU A 1 192 ? 11.5 35.562 11.969 1 88.5 192 GLU A O 1
ATOM 1484 N N . SER A 1 193 ? 11.656 35.656 14.195 1 87.81 193 SER A N 1
ATOM 1485 C CA . SER A 1 193 ? 13.094 35.906 14.141 1 87.81 193 SER A CA 1
ATOM 1486 C C . SER A 1 193 ? 13.852 34.688 13.609 1 87.81 193 SER A C 1
ATOM 1488 O O . SER A 1 193 ? 14.828 34.844 12.867 1 87.81 193 SER A O 1
ATOM 1490 N N . ALA A 1 194 ? 13.422 33.594 13.984 1 85.31 194 ALA A N 1
ATOM 1491 C CA . ALA A 1 194 ? 14.055 32.344 13.547 1 85.31 194 ALA A CA 1
ATOM 1492 C C . ALA A 1 194 ? 13.953 32.188 12.031 1 85.31 194 ALA A C 1
ATOM 1494 O O . ALA A 1 194 ? 14.906 31.75 11.383 1 85.31 194 ALA A O 1
ATOM 1495 N N . ILE A 1 195 ? 12.875 32.562 11.469 1 82.75 195 ILE A N 1
ATOM 1496 C CA . ILE A 1 195 ? 12.633 32.406 10.039 1 82.75 195 ILE A CA 1
ATOM 1497 C C . ILE A 1 195 ? 13.438 33.438 9.258 1 82.75 195 ILE A C 1
ATOM 1499 O O . ILE A 1 195 ? 13.797 33.188 8.094 1 82.75 195 ILE A O 1
ATOM 1503 N N . LEU A 1 196 ? 13.711 34.5 9.922 1 78 196 LEU A N 1
ATOM 1504 C CA . LEU A 1 196 ? 14.508 35.562 9.281 1 78 196 LEU A CA 1
ATOM 1505 C C . LEU A 1 196 ? 15.992 35.219 9.352 1 78 196 LEU A C 1
ATOM 1507 O O . LEU A 1 196 ? 16.828 35.969 8.812 1 78 196 LEU A O 1
ATOM 1511 N N . GLY A 1 197 ? 16.328 34.156 9.914 1 71.44 197 GLY A N 1
ATOM 1512 C CA . GLY A 1 197 ? 17.703 33.688 9.859 1 71.44 197 GLY A CA 1
ATOM 1513 C C . GLY A 1 197 ? 18.5 34 11.117 1 71.44 197 GLY A C 1
ATOM 1514 O O . GLY A 1 197 ? 19.703 33.75 11.18 1 71.44 197 GLY A O 1
ATOM 1515 N N . PHE A 1 198 ? 17.781 34.531 12.078 1 67.62 198 PHE A N 1
ATOM 1516 C CA . PHE A 1 198 ? 18.516 34.844 13.297 1 67.62 198 PHE A CA 1
ATOM 1517 C C . PHE A 1 198 ? 18.719 33.594 14.148 1 67.62 198 PHE A C 1
ATOM 1519 O O . PHE A 1 198 ? 17.75 32.906 14.516 1 67.62 198 PHE A O 1
ATOM 1526 N N . ASN A 1 199 ? 19.906 33.281 14.445 1 67.88 199 ASN A N 1
ATOM 1527 C CA . ASN A 1 199 ? 20.312 32 15.016 1 67.88 199 ASN A CA 1
ATOM 1528 C C . ASN A 1 199 ? 19.781 31.828 16.422 1 67.88 199 ASN A C 1
ATOM 1530 O O . ASN A 1 199 ? 19.359 30.719 16.797 1 67.88 199 ASN A O 1
ATOM 1534 N N . ALA A 1 200 ? 19.812 32.906 17.203 1 64.81 200 ALA A N 1
ATOM 1535 C CA . ALA A 1 200 ? 19.469 32.781 18.609 1 64.81 200 ALA A CA 1
ATOM 1536 C C . ALA A 1 200 ? 18.031 32.312 18.797 1 64.81 200 ALA A C 1
ATOM 1538 O O . ALA A 1 200 ? 17.719 31.625 19.781 1 64.81 200 ALA A O 1
ATOM 1539 N N . ASP A 1 201 ? 17.344 32.438 17.844 1 77 201 ASP A N 1
ATOM 1540 C CA . ASP A 1 201 ? 15.922 32.125 18.016 1 77 201 ASP A CA 1
ATOM 1541 C C . ASP A 1 201 ? 15.539 30.859 17.266 1 77 201 ASP A C 1
ATOM 1543 O O . ASP A 1 201 ? 14.414 30.391 17.375 1 77 201 ASP A O 1
ATOM 1547 N N . LYS A 1 202 ? 16.5 30.297 16.672 1 85.31 202 LYS A N 1
ATOM 1548 C CA . LYS A 1 202 ? 16.266 29.031 15.953 1 85.31 202 LYS A CA 1
ATOM 1549 C C . LYS A 1 202 ? 16.031 27.891 16.938 1 85.31 202 LYS A C 1
ATOM 1551 O O . LYS A 1 202 ? 15.297 26.938 16.625 1 85.31 202 LYS A O 1
ATOM 1556 N N . ALA A 1 203 ? 16.516 28.109 18.047 1 87.88 203 ALA A N 1
ATOM 1557 C CA . ALA A 1 203 ? 16.359 27.062 19.078 1 87.88 203 ALA A CA 1
ATOM 1558 C C . ALA A 1 203 ? 14.898 26.922 19.484 1 87.88 203 ALA A C 1
ATOM 1560 O O . ALA A 1 203 ? 14.422 25.812 19.719 1 87.88 203 ALA A O 1
ATOM 1561 N N . PHE A 1 204 ? 14.289 28.062 19.609 1 91.81 204 PHE A N 1
ATOM 1562 C CA . PHE A 1 204 ? 12.883 28.031 20 1 91.81 204 PHE A CA 1
ATOM 1563 C C . PHE A 1 204 ? 12.047 27.297 18.953 1 91.81 204 PHE A C 1
ATOM 1565 O O . PHE A 1 204 ? 11.273 26.406 19.297 1 91.81 204 PHE A O 1
ATOM 1572 N N . LEU A 1 205 ? 12.219 27.688 17.734 1 93.12 205 LEU A N 1
ATOM 1573 C CA . LEU A 1 205 ? 11.477 27.062 16.641 1 93.12 205 LEU A CA 1
ATOM 1574 C C . LEU A 1 205 ? 11.797 25.562 16.547 1 93.12 205 LEU A C 1
ATOM 1576 O O . LEU A 1 205 ? 10.898 24.75 16.344 1 93.12 205 LEU A O 1
ATOM 1580 N N . LEU A 1 206 ? 13.031 25.203 16.688 1 93.25 206 LEU A N 1
ATOM 1581 C CA . LEU A 1 206 ? 13.453 23.812 16.688 1 93.25 206 LEU A CA 1
ATOM 1582 C C . LEU A 1 206 ? 12.766 23.031 17.797 1 93.25 206 LEU A C 1
ATOM 1584 O O . LEU A 1 206 ? 12.352 21.875 17.594 1 93.25 206 LEU A O 1
ATOM 1588 N N . ASN A 1 207 ? 12.68 23.625 18.922 1 94.38 207 ASN A N 1
ATOM 1589 C CA . ASN A 1 207 ? 12.023 22.969 20.062 1 94.38 207 ASN A CA 1
ATOM 1590 C C . ASN A 1 207 ? 10.539 22.75 19.781 1 94.38 207 ASN A C 1
ATOM 1592 O O . ASN A 1 207 ? 9.984 21.719 20.156 1 94.38 207 ASN A O 1
ATOM 1596 N N . VAL A 1 208 ? 9.93 23.734 19.219 1 95.75 208 VAL A N 1
ATOM 1597 C CA . VAL A 1 208 ? 8.516 23.641 18.875 1 95.75 208 VAL A CA 1
ATOM 1598 C C . VAL A 1 208 ? 8.297 22.484 17.906 1 95.75 208 VAL A C 1
ATOM 1600 O O . VAL A 1 208 ? 7.438 21.625 18.141 1 95.75 208 VAL A O 1
ATOM 1603 N N . ILE A 1 209 ? 9.102 22.391 16.859 1 96.19 209 ILE A N 1
ATOM 1604 C CA . ILE A 1 209 ? 8.977 21.375 15.836 1 96.19 209 ILE A CA 1
ATOM 1605 C C . ILE A 1 209 ? 9.266 20 16.438 1 96.19 209 ILE A C 1
ATOM 1607 O O . ILE A 1 209 ? 8.523 19.047 16.203 1 96.19 209 ILE A O 1
ATOM 1611 N N . ARG A 1 210 ? 10.25 19.922 17.234 1 95.94 210 ARG A N 1
ATOM 1612 C CA . ARG A 1 210 ? 10.625 18.672 17.875 1 95.94 210 ARG A CA 1
ATOM 1613 C C . ARG A 1 210 ? 9.508 18.156 18.781 1 95.94 210 ARG A C 1
ATOM 1615 O O . ARG A 1 210 ? 9.203 16.969 18.797 1 95.94 210 ARG A O 1
ATOM 1622 N N . ALA A 1 211 ? 8.945 19.062 19.547 1 96.88 211 ALA A N 1
ATOM 1623 C CA . ALA A 1 211 ? 7.883 18.672 20.484 1 96.88 211 ALA A CA 1
ATOM 1624 C C . ALA A 1 211 ? 6.656 18.172 19.719 1 96.88 211 ALA A C 1
ATOM 1626 O O . ALA A 1 211 ? 6.039 17.188 20.125 1 96.88 211 ALA A O 1
ATOM 1627 N N . CYS A 1 212 ? 6.328 18.844 18.688 1 97 212 CYS A N 1
ATOM 1628 C CA . CYS A 1 212 ? 5.203 18.406 17.875 1 97 212 CYS A CA 1
ATOM 1629 C C . CYS A 1 212 ? 5.465 17.047 17.25 1 97 212 CYS A C 1
ATOM 1631 O O . CYS A 1 212 ? 4.617 16.156 17.312 1 97 212 CYS A O 1
ATOM 1633 N N . ALA A 1 213 ? 6.637 16.922 16.656 1 95.56 213 ALA A N 1
ATOM 1634 C CA . ALA A 1 213 ? 7.016 15.664 16 1 95.56 213 ALA A CA 1
ATOM 1635 C C . ALA A 1 213 ? 7.039 14.508 17 1 95.56 213 ALA A C 1
ATOM 1637 O O . ALA A 1 213 ? 6.602 13.398 16.688 1 95.56 213 ALA A O 1
ATOM 1638 N N . ALA A 1 214 ? 7.543 14.773 18.172 1 95.88 214 ALA A N 1
ATOM 1639 C CA . ALA A 1 214 ? 7.637 13.75 19.203 1 95.88 214 ALA A CA 1
ATOM 1640 C C . ALA A 1 214 ? 6.25 13.281 19.641 1 95.88 214 ALA A C 1
ATOM 1642 O O . ALA A 1 214 ? 6.027 12.086 19.828 1 95.88 214 ALA A O 1
ATOM 1643 N N . PHE A 1 215 ? 5.395 14.172 19.844 1 95.81 215 PHE A N 1
ATOM 1644 C CA . PHE A 1 215 ? 4.043 13.82 20.25 1 95.81 215 PHE A CA 1
ATOM 1645 C C . PHE A 1 215 ? 3.363 12.961 19.188 1 95.81 215 PHE A C 1
ATOM 1647 O O . PHE A 1 215 ? 2.801 11.906 19.5 1 95.81 215 PHE A O 1
ATOM 1654 N N . LYS A 1 216 ? 3.393 13.383 17.953 1 95.38 216 LYS A N 1
ATOM 1655 C CA . LYS A 1 216 ? 2.76 12.633 16.875 1 95.38 216 LYS A CA 1
ATOM 1656 C C . LYS A 1 216 ? 3.395 11.25 16.719 1 95.38 216 LYS A C 1
ATOM 1658 O O . LYS A 1 216 ? 2.691 10.25 16.547 1 95.38 216 LYS A O 1
ATOM 1663 N N . ALA A 1 217 ? 4.707 11.227 16.766 1 93.94 217 ALA A N 1
ATOM 1664 C CA . ALA A 1 217 ? 5.402 9.945 16.672 1 93.94 217 ALA A CA 1
ATOM 1665 C C . ALA A 1 217 ? 4.961 9 17.797 1 93.94 217 ALA A C 1
ATOM 1667 O O . ALA A 1 217 ? 4.793 7.797 17.562 1 93.94 217 ALA A O 1
ATOM 1668 N N . ASN A 1 218 ? 4.82 9.555 18.969 1 93.94 218 ASN A N 1
ATOM 1669 C CA . ASN A 1 218 ? 4.391 8.758 20.109 1 93.94 218 ASN A CA 1
ATOM 1670 C C . ASN A 1 218 ? 2.984 8.195 19.906 1 93.94 218 ASN A C 1
ATOM 1672 O O . ASN A 1 218 ? 2.74 7.016 20.156 1 93.94 218 ASN A O 1
ATOM 1676 N N . VAL A 1 219 ? 2.131 9 19.484 1 93 219 VAL A N 1
ATOM 1677 C CA . VAL A 1 219 ? 0.743 8.609 19.25 1 93 219 VAL A CA 1
ATOM 1678 C C . VAL A 1 219 ? 0.679 7.555 18.156 1 93 219 VAL A C 1
ATOM 1680 O O . VAL A 1 219 ? -0.047 6.566 18.281 1 93 219 VAL A O 1
ATOM 1683 N N . VAL A 1 220 ? 1.411 7.711 17.078 1 90.94 220 VAL A N 1
ATOM 1684 C CA . VAL A 1 220 ? 1.419 6.801 15.945 1 90.94 220 VAL A CA 1
ATOM 1685 C C . VAL A 1 220 ? 2.004 5.453 16.359 1 90.94 220 VAL A C 1
ATOM 1687 O O . VAL A 1 220 ? 1.536 4.402 15.922 1 90.94 220 VAL A O 1
ATOM 1690 N N . THR A 1 221 ? 3.035 5.473 17.156 1 89.81 221 THR A N 1
ATOM 1691 C CA . THR A 1 221 ? 3.674 4.25 17.625 1 89.81 221 THR A CA 1
ATOM 1692 C C . THR A 1 221 ? 2.695 3.41 18.438 1 89.81 221 THR A C 1
ATOM 1694 O O . THR A 1 221 ? 2.686 2.182 18.344 1 89.81 221 THR A O 1
ATOM 1697 N N . GLN A 1 222 ? 1.856 4.086 19.156 1 88.62 222 GLN A N 1
ATOM 1698 C CA . GLN A 1 222 ? 0.911 3.404 20.047 1 88.62 222 GLN A CA 1
ATOM 1699 C C . GLN A 1 222 ? -0.316 2.932 19.266 1 88.62 222 GLN A C 1
ATOM 1701 O O . GLN A 1 222 ? -0.957 1.949 19.641 1 88.62 222 GLN A O 1
ATOM 1706 N N . ASP A 1 223 ? -0.591 3.617 18.25 1 87.31 223 ASP A N 1
ATOM 1707 C CA . ASP A 1 223 ? -1.772 3.328 17.438 1 87.31 223 ASP A CA 1
ATOM 1708 C C . ASP A 1 223 ? -1.531 3.668 15.969 1 87.31 223 ASP A C 1
ATOM 1710 O O . ASP A 1 223 ? -2.002 4.699 15.484 1 87.31 223 ASP A O 1
ATOM 1714 N N . GLU A 1 224 ? -0.942 2.701 15.273 1 75.75 224 GLU A N 1
ATOM 1715 C CA . GLU A 1 224 ? -0.514 3.006 13.906 1 75.75 224 GLU A CA 1
ATOM 1716 C C . GLU A 1 224 ? -1.712 3.152 12.977 1 75.75 224 GLU A C 1
ATOM 1718 O O . GLU A 1 224 ? -1.728 4.035 12.109 1 75.75 224 GLU A O 1
ATOM 1723 N N . LYS A 1 225 ? -2.754 2.424 13.172 1 72.56 225 LYS A N 1
ATOM 1724 C CA . LYS A 1 225 ? -3.812 2.402 12.164 1 72.56 225 LYS A CA 1
ATOM 1725 C C . LYS A 1 225 ? -5.035 3.186 12.641 1 72.56 225 LYS A C 1
ATOM 1727 O O . LYS A 1 225 ? -6.133 3.014 12.109 1 72.56 225 LYS A O 1
ATOM 1732 N N . GLU A 1 226 ? -4.875 4.035 13.641 1 70.88 226 GLU A N 1
ATOM 1733 C CA . GLU A 1 226 ? -5.836 5.043 14.078 1 70.88 226 GLU A CA 1
ATOM 1734 C C . GLU A 1 226 ? -7.109 4.398 14.617 1 70.88 226 GLU A C 1
ATOM 1736 O O . GLU A 1 226 ? -8.219 4.809 14.258 1 70.88 226 GLU A O 1
ATOM 1741 N N . SER A 1 227 ? -7.039 3.541 15.492 1 70.94 227 SER A N 1
ATOM 1742 C CA . SER A 1 227 ? -8.18 2.834 16.062 1 70.94 227 SER A CA 1
ATOM 1743 C C . SER A 1 227 ? -8.562 3.396 17.422 1 70.94 227 SER A C 1
ATOM 1745 O O . SER A 1 227 ? -9.641 3.109 17.938 1 70.94 227 SER A O 1
ATOM 1747 N N . GLY A 1 228 ? -7.734 4.32 17.984 1 81.5 228 GLY A N 1
ATOM 1748 C CA . GLY A 1 228 ? -7.984 4.855 19.328 1 81.5 228 GLY A CA 1
ATOM 1749 C C . GLY A 1 228 ? -7.25 6.156 19.594 1 81.5 228 GLY A C 1
ATOM 1750 O O . GLY A 1 228 ? -7.727 7.23 19.219 1 81.5 228 GLY A O 1
ATOM 1751 N N . LEU A 1 229 ? -6.047 5.992 20.156 1 85.94 229 LEU A N 1
ATOM 1752 C CA . LEU A 1 229 ? -5.262 7.125 20.641 1 85.94 229 LEU A CA 1
ATOM 1753 C C . LEU A 1 229 ? -4.918 8.07 19.484 1 85.94 229 LEU A C 1
ATOM 1755 O O . LEU A 1 229 ? -4.945 9.297 19.656 1 85.94 229 LEU A O 1
ATOM 1759 N N . ARG A 1 230 ? -4.602 7.566 18.328 1 89.31 230 ARG A N 1
ATOM 1760 C CA . ARG A 1 230 ? -4.199 8.383 17.172 1 89.31 230 ARG A CA 1
ATOM 1761 C C . ARG A 1 230 ? -5.34 9.281 16.719 1 89.31 230 ARG A C 1
ATOM 1763 O O . ARG A 1 230 ? -5.109 10.281 16.047 1 89.31 230 ARG A O 1
ATOM 1770 N N . GLY A 1 231 ? -6.523 8.977 17.203 1 90.12 231 GLY A N 1
ATOM 1771 C CA . GLY A 1 231 ? -7.676 9.805 16.891 1 90.12 231 GLY A CA 1
ATOM 1772 C C . GLY A 1 231 ? -7.594 11.188 17.516 1 90.12 231 GLY A C 1
ATOM 1773 O O . GLY A 1 231 ? -8.273 12.117 17.062 1 90.12 231 GLY A O 1
ATOM 1774 N N . LEU A 1 232 ? -6.785 11.336 18.516 1 93 232 LEU A N 1
ATOM 1775 C CA . LEU A 1 232 ? -6.613 12.625 19.172 1 93 232 LEU A CA 1
ATOM 1776 C C . LEU A 1 232 ? -6.066 13.664 18.203 1 93 232 LEU A C 1
ATOM 1778 O O . LEU A 1 232 ? -6.34 14.859 18.328 1 93 232 LEU A O 1
ATOM 1782 N N . LEU A 1 233 ? -5.355 13.141 17.234 1 94 233 LEU A N 1
ATOM 1783 C CA . LEU A 1 233 ? -4.738 14.023 16.25 1 94 233 LEU A CA 1
ATOM 1784 C C . LEU A 1 233 ? -5.793 14.672 15.359 1 94 233 LEU A C 1
ATOM 1786 O O . LEU A 1 233 ? -5.492 15.617 14.617 1 94 233 LEU A O 1
ATOM 1790 N N . ASN A 1 234 ? -7.047 14.312 15.594 1 93.31 234 ASN A N 1
ATOM 1791 C CA . ASN A 1 234 ? -8.125 14.844 14.766 1 93.31 234 ASN A CA 1
ATOM 1792 C C . ASN A 1 234 ? -8.836 16 15.445 1 93.31 234 ASN A C 1
ATOM 1794 O O . ASN A 1 234 ? -9.883 16.469 14.977 1 93.31 234 ASN A O 1
ATOM 1798 N N . PHE A 1 235 ? -8.258 16.469 16.547 1 97 235 PHE A N 1
ATOM 1799 C CA . PHE A 1 235 ? -8.836 17.656 17.141 1 97 235 PHE A CA 1
ATOM 1800 C C . PHE A 1 235 ? -8.891 18.812 16.141 1 97 235 PHE A C 1
ATOM 1802 O O . PHE A 1 235 ? -7.871 19.156 15.531 1 97 235 PHE A O 1
ATOM 1809 N N . GLY A 1 236 ? -10.086 19.281 15.945 1 96.94 236 GLY A N 1
ATOM 1810 C CA . GLY A 1 236 ? -10.289 20.391 15.016 1 96.94 236 GLY A CA 1
ATOM 1811 C C . GLY A 1 236 ? -10.461 19.938 13.578 1 96.94 236 GLY A C 1
ATOM 1812 O O . GLY A 1 236 ? -10.828 20.734 12.711 1 96.94 236 GLY A O 1
ATOM 1813 N N . HIS A 1 237 ? -10.289 18.641 13.305 1 94.44 237 HIS A N 1
ATOM 1814 C CA . HIS A 1 237 ? -10.234 18.188 11.922 1 94.44 237 HIS A CA 1
ATOM 1815 C C . HIS A 1 237 ? -11.609 17.719 11.445 1 94.44 237 HIS A C 1
ATOM 1817 O O . HIS A 1 237 ? -11.891 17.719 10.242 1 94.44 237 HIS A O 1
ATOM 1823 N N . THR A 1 238 ? -12.422 17.281 12.375 1 92.5 238 THR A N 1
ATOM 1824 C CA . THR A 1 238 ? -13.75 16.859 11.953 1 92.5 238 THR A CA 1
ATOM 1825 C C . THR A 1 238 ? -14.492 18.016 11.289 1 92.5 238 THR A C 1
ATOM 1827 O O . THR A 1 238 ? -14.945 17.906 10.156 1 92.5 238 THR A O 1
ATOM 1830 N N . LEU A 1 239 ? -14.539 19.109 11.93 1 93.12 239 LEU A N 1
ATOM 1831 C CA . LEU A 1 239 ? -15.172 20.297 11.359 1 93.12 239 LEU A CA 1
ATOM 1832 C C . LEU A 1 239 ? -14.25 20.969 10.359 1 93.12 239 LEU A C 1
ATOM 1834 O O . LEU A 1 239 ? -14.695 21.453 9.32 1 93.12 239 LEU A O 1
ATOM 1838 N N . GLY A 1 240 ? -12.992 21 10.68 1 94.62 240 GLY A N 1
ATOM 1839 C CA . GLY A 1 240 ? -12.023 21.594 9.766 1 94.62 240 GLY A CA 1
ATOM 1840 C C . GLY A 1 240 ? -12.078 21.016 8.367 1 94.62 240 GLY A C 1
ATOM 1841 O O . GLY A 1 240 ? -12.086 21.75 7.383 1 94.62 240 GLY A O 1
ATOM 1842 N N . HIS A 1 241 ? -12.109 19.719 8.312 1 90.69 241 HIS A N 1
ATOM 1843 C CA . HIS A 1 241 ? -12.172 19.047 7.016 1 90.69 241 HIS A CA 1
ATOM 1844 C C . HIS A 1 241 ? -13.492 19.344 6.309 1 90.69 241 HIS A C 1
ATOM 1846 O O . HIS A 1 241 ? -13.539 19.438 5.082 1 90.69 241 HIS A O 1
ATOM 1852 N N . ALA A 1 242 ? -14.57 19.391 7.074 1 90.19 242 ALA A N 1
ATOM 1853 C CA . ALA A 1 242 ? -15.859 19.75 6.492 1 90.19 242 ALA A CA 1
ATOM 1854 C C . ALA A 1 242 ? -15.805 21.125 5.852 1 90.19 242 ALA A C 1
ATOM 1856 O O . ALA A 1 242 ? -16.359 21.344 4.77 1 90.19 242 ALA A O 1
ATOM 1857 N N . TYR A 1 243 ? -15.141 22.078 6.512 1 93.94 243 TYR A N 1
ATOM 1858 C CA . TYR A 1 243 ? -14.969 23.406 5.957 1 93.94 243 TYR A CA 1
ATOM 1859 C C . TYR A 1 243 ? -14.109 23.375 4.699 1 93.94 243 TYR A C 1
ATOM 1861 O O . TYR A 1 243 ? -14.445 24 3.691 1 93.94 243 TYR A O 1
ATOM 1869 N N . GLU A 1 244 ? -13.023 22.656 4.789 1 91.19 244 GLU A N 1
ATOM 1870 C CA . GLU A 1 244 ? -12.062 22.578 3.699 1 91.19 244 GLU A CA 1
ATOM 1871 C C . GLU A 1 244 ? -12.711 22.047 2.426 1 91.19 244 GLU A C 1
ATOM 1873 O O . GLU A 1 244 ? -12.367 22.469 1.321 1 91.19 244 GLU A O 1
ATOM 1878 N N . ALA A 1 245 ? -13.609 21.141 2.559 1 86 245 ALA A N 1
ATOM 1879 C CA . ALA A 1 245 ? -14.297 20.516 1.425 1 86 245 ALA A CA 1
ATOM 1880 C C . ALA A 1 245 ? -15.031 21.578 0.596 1 86 245 ALA A C 1
ATOM 1882 O O . ALA A 1 245 ? -15.195 21.422 -0.616 1 86 245 ALA A O 1
ATOM 1883 N N . HIS A 1 246 ? -15.383 22.688 1.227 1 88.81 246 HIS A N 1
ATOM 1884 C CA . HIS A 1 246 ? -16.203 23.672 0.533 1 88.81 246 HIS A CA 1
ATOM 1885 C C . HIS A 1 246 ? -15.398 24.953 0.27 1 88.81 246 HIS A C 1
ATOM 1887 O O . HIS A 1 246 ? -15.742 25.734 -0.621 1 88.81 246 HIS A O 1
ATOM 1893 N N . LEU A 1 247 ? -14.391 25.109 0.999 1 91.44 247 LEU A N 1
ATOM 1894 C CA . LEU A 1 247 ? -13.727 26.406 0.932 1 91.44 247 LEU A CA 1
ATOM 1895 C C . LEU A 1 247 ? -12.391 26.297 0.199 1 91.44 247 LEU A C 1
ATOM 1897 O O . LEU A 1 247 ? -11.828 27.312 -0.22 1 91.44 247 LEU A O 1
ATOM 1901 N N . SER A 1 248 ? -11.859 25.078 0.143 1 86.25 248 SER A N 1
ATOM 1902 C CA . SER A 1 248 ? -10.617 24.891 -0.605 1 86.25 248 SER A CA 1
ATOM 1903 C C . SER A 1 248 ? -10.844 25.094 -2.102 1 86.25 248 SER A C 1
ATOM 1905 O O . SER A 1 248 ? -11.891 24.703 -2.633 1 86.25 248 SER A O 1
ATOM 1907 N N . PRO A 1 249 ? -9.93 25.766 -2.822 1 83.5 249 PRO A N 1
ATOM 1908 C CA . PRO A 1 249 ? -8.562 26.078 -2.393 1 83.5 249 PRO A CA 1
ATOM 1909 C C . PRO A 1 249 ? -8.422 27.5 -1.846 1 83.5 249 PRO A C 1
ATOM 1911 O O . PRO A 1 249 ? -7.324 27.906 -1.474 1 83.5 249 PRO A O 1
ATOM 1914 N N . LYS A 1 250 ? -9.469 28.25 -1.746 1 89.56 250 LYS A N 1
ATOM 1915 C CA . LYS A 1 250 ? -9.375 29.625 -1.246 1 89.56 250 LYS A CA 1
ATOM 1916 C C . LYS A 1 250 ? -8.82 29.656 0.174 1 89.56 250 LYS A C 1
ATOM 1918 O O . LYS A 1 250 ? -7.984 30.5 0.502 1 89.56 250 LYS A O 1
ATOM 1923 N N . TRP A 1 251 ? -9.328 28.75 0.993 1 94.5 251 TRP A N 1
ATOM 1924 C CA . TRP A 1 251 ? -8.781 28.594 2.336 1 94.5 251 TRP A CA 1
ATOM 1925 C C . TRP A 1 251 ? -7.773 27.453 2.381 1 94.5 251 TRP A C 1
ATOM 1927 O O . TRP A 1 251 ? -7.988 26.406 1.773 1 94.5 251 TRP A O 1
ATOM 1937 N N . LEU A 1 252 ? -6.742 27.688 3.018 1 94.44 252 LEU A N 1
ATOM 1938 C CA . LEU A 1 252 ? -5.754 26.641 3.225 1 94.44 252 LEU A CA 1
ATOM 1939 C C . LEU A 1 252 ? -6.191 25.688 4.336 1 94.44 252 LEU A C 1
ATOM 1941 O O . LEU A 1 252 ? -7.098 26.016 5.105 1 94.44 252 LEU A O 1
ATOM 1945 N N . HIS A 1 253 ? -5.582 24.562 4.383 1 94.31 253 HIS A N 1
ATOM 1946 C CA . HIS A 1 253 ? -5.879 23.531 5.375 1 94.31 253 HIS A CA 1
ATOM 1947 C C . HIS A 1 253 ? -5.812 24.094 6.789 1 94.31 253 HIS A C 1
ATOM 1949 O O . HIS A 1 253 ? -6.758 23.953 7.57 1 94.31 253 HIS A O 1
ATOM 1955 N N . GLY A 1 254 ? -4.711 24.797 7.086 1 97.56 254 GLY A N 1
ATOM 1956 C CA . GLY A 1 254 ? -4.508 25.328 8.422 1 97.56 254 GLY A CA 1
ATOM 1957 C C . GLY A 1 254 ? -5.551 26.359 8.82 1 97.56 254 GLY A C 1
ATOM 1958 O O . GLY A 1 254 ? -5.914 26.453 9.992 1 97.56 254 GLY A O 1
ATOM 1959 N N . GLU A 1 255 ? -6.027 27.078 7.82 1 97.94 255 GLU A N 1
ATOM 1960 C CA . GLU A 1 255 ? -7.066 28.078 8.07 1 97.94 255 GLU A CA 1
ATOM 1961 C C . GLU A 1 255 ? -8.391 27.406 8.414 1 97.94 255 GLU A C 1
ATOM 1963 O O . GLU A 1 255 ? -9.086 27.844 9.344 1 97.94 255 GLU A O 1
ATOM 1968 N N . CYS A 1 256 ? -8.68 26.375 7.738 1 96.75 256 CYS A N 1
ATOM 1969 C CA . CYS A 1 256 ? -9.891 25.609 8.031 1 96.75 256 CYS A CA 1
ATOM 1970 C C . CYS A 1 256 ? -9.789 24.938 9.391 1 96.75 256 CYS A C 1
ATOM 1972 O O . CYS A 1 256 ? -10.742 24.938 10.172 1 96.75 256 CYS A O 1
ATOM 1974 N N . VAL A 1 257 ? -8.633 24.406 9.656 1 97.75 257 VAL A N 1
ATOM 1975 C CA . VAL A 1 257 ? -8.398 23.719 10.93 1 97.75 257 VAL A CA 1
ATOM 1976 C C . VAL A 1 257 ? -8.484 24.719 12.078 1 97.75 257 VAL A C 1
ATOM 1978 O O . VAL A 1 257 ? -8.969 24.391 13.164 1 97.75 257 VAL A O 1
ATOM 1981 N N . SER A 1 258 ? -8.055 25.922 11.82 1 98.62 258 SER A N 1
ATOM 1982 C CA . SER A 1 258 ? -8.141 26.969 12.828 1 98.62 258 SER A CA 1
ATOM 1983 C C . SER A 1 258 ? -9.578 27.156 13.32 1 98.62 258 SER A C 1
ATOM 1985 O O . SER A 1 258 ? -9.836 27.125 14.523 1 98.62 258 SER A O 1
ATOM 1987 N N . LEU A 1 259 ? -10.477 27.266 12.406 1 97.62 259 LEU A N 1
ATOM 1988 C CA . LEU A 1 259 ? -11.883 27.406 12.773 1 97.62 259 LEU A CA 1
ATOM 1989 C C . LEU A 1 259 ? -12.414 26.109 13.367 1 97.62 259 LEU A C 1
ATOM 1991 O O . LEU A 1 259 ? -13.242 26.141 14.281 1 97.62 259 LEU A O 1
ATOM 1995 N N . GLY A 1 260 ? -11.914 25 12.836 1 97.56 260 GLY A N 1
ATOM 1996 C CA . GLY A 1 260 ? -12.273 23.719 13.414 1 97.56 260 GLY A CA 1
ATOM 1997 C C . GLY A 1 260 ? -11.883 23.594 14.875 1 97.56 260 GLY A C 1
ATOM 1998 O O . GLY A 1 260 ? -12.656 23.078 15.688 1 97.56 260 GLY A O 1
ATOM 1999 N N . LEU A 1 261 ? -10.695 24.078 15.188 1 98.56 261 LEU A N 1
ATOM 2000 C CA . LEU A 1 261 ? -10.219 24.047 16.562 1 98.56 261 LEU A CA 1
ATOM 2001 C C . LEU A 1 261 ? -11.156 24.844 17.469 1 98.56 261 LEU A C 1
ATOM 2003 O O . LEU A 1 261 ? -11.539 24.359 18.547 1 98.56 261 LEU A O 1
ATOM 2007 N N . ILE A 1 262 ? -11.531 25.984 17 1 98.25 262 ILE A N 1
ATOM 2008 C CA . ILE A 1 262 ? -12.383 26.875 17.781 1 98.25 262 ILE A CA 1
ATOM 2009 C C . ILE A 1 262 ? -13.75 26.234 17.984 1 98.25 262 ILE A C 1
ATOM 2011 O O . ILE A 1 262 ? -14.242 26.125 19.109 1 98.25 262 ILE A O 1
ATOM 2015 N N . HIS A 1 263 ? -14.312 25.734 16.938 1 97.38 263 HIS A N 1
ATOM 2016 C CA . HIS A 1 263 ? -15.68 25.219 17 1 97.38 263 HIS A CA 1
ATOM 2017 C C . HIS A 1 263 ? -15.742 23.922 17.781 1 97.38 263 HIS A C 1
ATOM 2019 O O . HIS A 1 263 ? -16.734 23.656 18.469 1 97.38 263 HIS A O 1
ATOM 2025 N N . GLU A 1 264 ? -14.727 23.109 17.672 1 97.69 264 GLU A N 1
ATOM 2026 C CA . GLU A 1 264 ? -14.727 21.875 18.453 1 97.69 264 GLU A CA 1
ATOM 2027 C C . GLU A 1 264 ? -14.453 22.172 19.922 1 97.69 264 GLU A C 1
ATOM 2029 O O . GLU A 1 264 ? -14.961 21.469 20.812 1 97.69 264 GLU A O 1
ATOM 2034 N N . ALA A 1 265 ? -13.672 23.188 20.234 1 98.31 265 ALA A N 1
ATOM 2035 C CA . ALA A 1 265 ? -13.523 23.641 21.625 1 98.31 265 ALA A CA 1
ATOM 2036 C C . ALA A 1 265 ? -14.836 24.203 22.156 1 98.31 265 ALA A C 1
ATOM 2038 O O . ALA A 1 265 ? -15.203 23.953 23.312 1 98.31 265 ALA A O 1
ATOM 2039 N N . GLU A 1 266 ? -15.539 24.984 21.312 1 98.12 266 GLU A N 1
ATOM 2040 C CA . GLU A 1 266 ? -16.844 25.516 21.688 1 98.12 266 GLU A CA 1
ATOM 2041 C C . GLU A 1 266 ? -17.844 24.391 21.938 1 98.12 266 GLU A C 1
ATOM 2043 O O . GLU A 1 266 ? -18.688 24.484 22.828 1 98.12 266 GLU A O 1
ATOM 2048 N N . LEU A 1 267 ? -17.734 23.391 21.125 1 97.56 267 LEU A N 1
ATOM 2049 C CA . LEU A 1 267 ? -18.578 22.219 21.344 1 97.56 267 LEU A CA 1
ATOM 2050 C C . LEU A 1 267 ? -18.297 21.578 22.703 1 97.56 267 LEU A C 1
ATOM 2052 O O . LEU A 1 267 ? -19.219 21.219 23.422 1 97.56 267 LEU A O 1
ATOM 2056 N N . SER A 1 268 ? -17.031 21.438 23.047 1 98.19 268 SER A N 1
ATOM 2057 C CA . SER A 1 268 ? -16.656 20.906 24.359 1 98.19 268 SER A CA 1
ATOM 2058 C C . SER A 1 268 ? -17.219 21.75 25.484 1 98.19 268 SER A C 1
ATOM 2060 O O . SER A 1 268 ? -17.672 21.219 26.5 1 98.19 268 SER A O 1
ATOM 2062 N N . PHE A 1 269 ? -17.172 23.016 25.281 1 98 269 PHE A N 1
ATOM 2063 C CA . PHE A 1 269 ? -17.719 23.953 26.266 1 98 269 PHE A CA 1
ATOM 2064 C C . PHE A 1 269 ? -19.234 23.766 26.391 1 98 269 PHE A C 1
ATOM 2066 O O . PHE A 1 269 ? -19.766 23.672 27.5 1 98 269 PHE A O 1
ATOM 2073 N N . TYR A 1 270 ? -19.875 23.766 25.25 1 97.69 270 TYR A N 1
ATOM 2074 C CA . TYR A 1 270 ? -21.328 23.594 25.203 1 97.69 270 TYR A CA 1
ATOM 2075 C C . TYR A 1 270 ? -21.75 22.328 25.953 1 97.69 270 TYR A C 1
ATOM 2077 O O . TYR A 1 270 ? -22.766 22.328 26.641 1 97.69 270 TYR A O 1
ATOM 2085 N N . LEU A 1 271 ? -20.938 21.312 25.844 1 97.56 271 LEU A N 1
ATOM 2086 C CA . LEU A 1 271 ? -21.234 20.031 26.453 1 97.56 271 LEU A CA 1
ATOM 2087 C C . LEU A 1 271 ? -20.797 20.016 27.922 1 97.56 271 LEU A C 1
ATOM 2089 O O . LEU A 1 271 ? -21.031 19.031 28.641 1 97.56 271 LEU A O 1
ATOM 2093 N N . GLY A 1 272 ? -20.109 21 28.359 1 97.5 272 GLY A N 1
ATOM 2094 C CA . GLY A 1 272 ? -19.781 21.188 29.766 1 97.5 272 GLY A CA 1
ATOM 2095 C C . GLY A 1 272 ? -18.422 20.609 30.141 1 97.5 272 GLY A C 1
ATOM 2096 O O . GLY A 1 272 ? -18.156 20.375 31.312 1 97.5 272 GLY A O 1
ATOM 2097 N N . TYR A 1 273 ? -17.578 20.438 29.219 1 97.88 273 TYR A N 1
ATOM 2098 C CA . TYR A 1 273 ? -16.359 19.688 29.516 1 97.88 273 TYR A CA 1
ATOM 2099 C C . TYR A 1 273 ? -15.141 20.609 29.516 1 97.88 273 TYR A C 1
ATOM 2101 O O . TYR A 1 273 ? -14.078 20.25 30.031 1 97.88 273 TYR A O 1
ATOM 2109 N N . CYS A 1 274 ? -15.25 21.797 28.953 1 96.94 274 CYS A N 1
ATOM 2110 C CA . CYS A 1 274 ? -14.133 22.719 28.75 1 96.94 274 CYS A CA 1
ATOM 2111 C C . CYS A 1 274 ? -14.492 24.109 29.234 1 96.94 274 CYS A C 1
ATOM 2113 O O . CYS A 1 274 ? -15.609 24.578 29 1 96.94 274 CYS A O 1
ATOM 2115 N N . PRO A 1 275 ? -13.562 24.812 29.891 1 97.94 275 PRO A N 1
ATOM 2116 C CA . PRO A 1 275 ? -13.867 26.172 30.328 1 97.94 275 PRO A CA 1
ATOM 2117 C C . PRO A 1 275 ? -13.789 27.188 29.203 1 97.94 275 PRO A C 1
ATOM 2119 O O . PRO A 1 275 ? -13.07 26.969 28.219 1 97.94 275 PRO A O 1
ATOM 2122 N N . LEU A 1 276 ? -14.445 28.266 29.359 1 97.62 276 LEU A N 1
ATOM 2123 C CA . LEU A 1 276 ? -14.453 29.359 28.391 1 97.62 276 LEU A CA 1
ATOM 2124 C C . LEU A 1 276 ? -13.055 29.938 28.203 1 97.62 276 LEU A C 1
ATOM 2126 O O . LEU A 1 276 ? -12.688 30.359 27.109 1 97.62 276 LEU A O 1
ATOM 2130 N N . SER A 1 277 ? -12.32 29.938 29.234 1 97.94 277 SER A N 1
ATOM 2131 C CA . SER A 1 277 ? -10.969 30.469 29.188 1 97.94 277 SER A CA 1
ATOM 2132 C C . SER A 1 277 ? -10.102 29.719 28.188 1 97.94 277 SER A C 1
ATOM 2134 O O . SER A 1 277 ? -9.219 30.312 27.547 1 97.94 277 SER A O 1
ATOM 2136 N N . ALA A 1 278 ? -10.32 28.469 28.078 1 98.12 278 ALA A N 1
ATOM 2137 C CA . ALA A 1 278 ? -9.57 27.672 27.109 1 98.12 278 ALA A CA 1
ATOM 2138 C C . ALA A 1 278 ? -9.836 28.141 25.672 1 98.12 278 ALA A C 1
ATOM 2140 O O . ALA A 1 278 ? -8.922 28.234 24.859 1 98.12 278 ALA A O 1
ATOM 2141 N N . ILE A 1 279 ? -11.039 28.469 25.375 1 98.25 279 ILE A N 1
ATOM 2142 C CA . ILE A 1 279 ? -11.438 28.922 24.062 1 98.25 279 ILE A CA 1
ATOM 2143 C C . ILE A 1 279 ? -10.805 30.281 23.781 1 98.25 279 ILE A C 1
ATOM 2145 O O . ILE A 1 279 ? -10.312 30.531 22.672 1 98.25 279 ILE A O 1
ATOM 2149 N N . GLU A 1 280 ? -10.836 31.125 24.734 1 98.31 280 GLU A N 1
ATOM 2150 C CA . GLU A 1 280 ? -10.273 32.469 24.578 1 98.31 280 GLU A CA 1
ATOM 2151 C C . GLU A 1 280 ? -8.766 32.406 24.328 1 98.31 280 GLU A C 1
ATOM 2153 O O . GLU A 1 280 ? -8.242 33.125 23.484 1 98.31 280 GLU A O 1
ATOM 2158 N N . ARG A 1 281 ? -8.102 31.562 25.125 1 98.31 281 ARG A N 1
ATOM 2159 C CA . ARG A 1 281 ? -6.672 31.375 24.922 1 98.31 281 ARG A CA 1
ATOM 2160 C C . ARG A 1 281 ? -6.383 30.828 23.516 1 98.31 281 ARG A C 1
ATOM 2162 O O . ARG A 1 281 ? -5.441 31.281 22.859 1 98.31 281 ARG A O 1
ATOM 2169 N N . LEU A 1 282 ? -7.207 29.906 23.125 1 98.56 282 LEU A N 1
ATOM 2170 C CA . LEU A 1 282 ? -7.047 29.312 21.797 1 98.56 282 LEU A CA 1
ATOM 2171 C C . LEU A 1 282 ? -7.211 30.344 20.703 1 98.56 282 LEU A C 1
ATOM 2173 O O . LEU A 1 282 ? -6.367 30.453 19.812 1 98.56 282 LEU A O 1
ATOM 2177 N N . LYS A 1 283 ? -8.242 31.141 20.75 1 98.56 283 LYS A N 1
ATOM 2178 C CA . LYS A 1 283 ? -8.516 32.188 19.766 1 98.56 283 LYS A CA 1
ATOM 2179 C C . LYS A 1 283 ? -7.387 33.219 19.719 1 98.56 283 LYS A C 1
ATOM 2181 O O . LYS A 1 283 ? -6.93 33.594 18.625 1 98.56 283 LYS A O 1
ATOM 2186 N N . ARG A 1 284 ? -6.938 33.625 20.828 1 98.5 284 ARG A N 1
ATOM 2187 C CA . ARG A 1 284 ? -5.863 34.594 20.906 1 98.5 284 ARG A CA 1
ATOM 2188 C C . ARG A 1 284 ? -4.578 34.062 20.281 1 98.5 284 ARG A C 1
ATOM 2190 O O . ARG A 1 284 ? -3.871 34.75 19.578 1 98.5 284 ARG A O 1
ATOM 2197 N N . CYS A 1 285 ? -4.316 32.844 20.625 1 98.56 285 CYS A N 1
ATOM 2198 C CA . CYS A 1 285 ? -3.107 32.219 20.109 1 98.56 285 CYS A CA 1
ATOM 2199 C C . CYS A 1 285 ? -3.172 32.094 18.578 1 98.56 285 CYS A C 1
ATOM 2201 O O . CYS A 1 285 ? -2.199 32.375 17.891 1 98.56 285 CYS A O 1
ATOM 2203 N N . LEU A 1 286 ? -4.32 31.625 18.047 1 98.69 286 LEU A N 1
ATOM 2204 C CA . LEU A 1 286 ? -4.508 31.5 16.609 1 98.69 286 LEU A CA 1
ATOM 2205 C C . LEU A 1 286 ? -4.34 32.844 15.906 1 98.69 286 LEU A C 1
ATOM 2207 O O . LEU A 1 286 ? -3.637 32.938 14.898 1 98.69 286 LEU A O 1
ATOM 2211 N N . GLN A 1 287 ? -4.898 33.844 16.484 1 98.19 287 GLN A N 1
ATOM 2212 C CA . GLN A 1 287 ? -4.793 35.188 15.93 1 98.19 287 GLN A CA 1
ATOM 2213 C C . GLN A 1 287 ? -3.348 35.688 15.945 1 98.19 287 GLN A C 1
ATOM 2215 O O . GLN A 1 287 ? -2.904 36.344 15.016 1 98.19 287 GLN A O 1
ATOM 2220 N N . LEU A 1 288 ? -2.693 35.406 17.031 1 97.94 288 LEU A N 1
ATOM 2221 C CA . LEU A 1 288 ? -1.299 35.781 17.188 1 97.94 288 LEU A CA 1
ATOM 2222 C C . LEU A 1 288 ? -0.457 35.281 16.016 1 97.94 288 LEU A C 1
ATOM 2224 O O . LEU A 1 288 ? 0.485 35.969 15.586 1 97.94 288 LEU A O 1
ATOM 2228 N N . TYR A 1 289 ? -0.794 34.188 15.469 1 97.62 289 TYR A N 1
ATOM 2229 C CA . TYR A 1 289 ? -0.009 33.562 14.398 1 97.62 289 TYR A CA 1
ATOM 2230 C C . TYR A 1 289 ? -0.71 33.719 13.055 1 97.62 289 TYR A C 1
ATOM 2232 O O . TYR A 1 289 ? -0.574 32.844 12.18 1 97.62 289 TYR A O 1
ATOM 2240 N N . ASP A 1 290 ? -1.582 34.688 12.945 1 97.25 290 ASP A N 1
ATOM 2241 C CA . ASP A 1 290 ? -2.184 35.156 11.703 1 97.25 290 ASP A CA 1
ATOM 2242 C C . ASP A 1 290 ? -3.16 34.125 11.133 1 97.25 290 ASP A C 1
ATOM 2244 O O . ASP A 1 290 ? -3.236 33.938 9.922 1 97.25 290 ASP A O 1
ATOM 2248 N N . LEU A 1 291 ? -3.801 33.375 11.961 1 98.31 291 LEU A N 1
ATOM 2249 C CA . LEU A 1 291 ? -4.844 32.438 11.57 1 98.31 291 LEU A CA 1
ATOM 2250 C C . LEU A 1 291 ? -6.23 33.031 11.82 1 98.31 291 LEU A C 1
ATOM 2252 O O . LEU A 1 291 ? -6.414 33.812 12.75 1 98.31 291 LEU A O 1
ATOM 2256 N N . PRO A 1 292 ? -7.168 32.688 11 1 98.06 292 PRO A N 1
ATOM 2257 C CA . PRO A 1 292 ? -8.508 33.25 11.172 1 98.06 292 PRO A CA 1
ATOM 2258 C C . PRO A 1 292 ? -9.242 32.688 12.391 1 98.06 292 PRO A C 1
ATOM 2260 O O . PRO A 1 292 ? -9.094 31.5 12.711 1 98.06 292 PRO A O 1
ATOM 2263 N N . ILE A 1 293 ? -10.023 33.531 12.984 1 97.88 293 ILE A N 1
ATOM 2264 C CA . ILE A 1 293 ? -10.836 33.062 14.109 1 97.88 293 ILE A CA 1
ATOM 2265 C C . ILE A 1 293 ? -12.312 33.25 13.781 1 97.88 293 ILE A C 1
ATOM 2267 O O . ILE A 1 293 ? -13.18 32.969 14.609 1 97.88 293 ILE A O 1
ATOM 2271 N N . HIS A 1 294 ? -12.578 33.812 12.602 1 95.44 294 HIS A N 1
ATOM 2272 C CA . HIS A 1 294 ? -13.922 33.938 12.047 1 95.44 294 HIS A CA 1
ATOM 2273 C C . HIS A 1 294 ? -13.914 33.719 10.539 1 95.44 294 HIS A C 1
ATOM 2275 O O . HIS A 1 294 ? -12.883 33.875 9.891 1 95.44 294 HIS A O 1
ATOM 2281 N N . PHE A 1 295 ? -15.062 33.281 10.039 1 94.12 295 PHE A N 1
ATOM 2282 C CA . PHE A 1 295 ? -15.211 33.188 8.594 1 94.12 295 PHE A CA 1
ATOM 2283 C C . PHE A 1 295 ? -15.383 34.594 7.988 1 94.12 295 PHE A C 1
ATOM 2285 O O . PHE A 1 295 ? -15.953 35.469 8.617 1 94.12 295 PHE A O 1
ATOM 2292 N N . ASP A 1 296 ? -14.859 34.75 6.816 1 91.06 296 ASP A N 1
ATOM 2293 C CA . ASP A 1 296 ? -15.219 35.938 6.078 1 91.06 296 ASP A CA 1
ATOM 2294 C C . ASP A 1 296 ? -16.641 35.844 5.523 1 91.06 296 ASP A C 1
ATOM 2296 O O . ASP A 1 296 ? -17.25 34.781 5.57 1 91.06 296 ASP A O 1
ATOM 2300 N N . ASP A 1 297 ? -17.141 36.969 5.059 1 87.25 297 ASP A N 1
ATOM 2301 C CA . ASP A 1 297 ? -18.531 37.031 4.613 1 87.25 297 ASP A CA 1
ATOM 2302 C C . ASP A 1 297 ? -18.812 36 3.525 1 87.25 297 ASP A C 1
ATOM 2304 O O . ASP A 1 297 ? -19.844 35.312 3.566 1 87.25 297 ASP A O 1
ATOM 2308 N N . TYR A 1 298 ? -17.984 35.875 2.617 1 85.06 298 TYR A N 1
ATOM 2309 C CA . TYR A 1 298 ? -18.156 34.938 1.512 1 85.06 298 TYR A CA 1
ATOM 2310 C C . TYR A 1 298 ? -18.234 33.5 2.02 1 85.06 298 TYR A C 1
ATOM 2312 O O . TYR A 1 298 ? -19.094 32.719 1.603 1 85.06 298 TYR A O 1
ATOM 2320 N N . SER A 1 299 ? -17.344 33.125 2.889 1 87.19 299 SER A N 1
ATOM 2321 C CA . SER A 1 299 ? -17.266 31.766 3.406 1 87.19 299 SER A CA 1
ATOM 2322 C C . SER A 1 299 ? -18.469 31.438 4.27 1 87.19 299 SER A C 1
ATOM 2324 O O . SER A 1 299 ? -18.969 30.312 4.246 1 87.19 299 SER A O 1
ATOM 2326 N N . GLU A 1 300 ? -18.922 32.375 4.984 1 84.56 300 GLU A N 1
ATOM 2327 C CA . GLU A 1 300 ? -20.094 32.188 5.816 1 84.56 300 GLU A CA 1
ATOM 2328 C C . GLU A 1 300 ? -21.328 31.844 4.965 1 84.56 300 GLU A C 1
ATOM 2330 O O . GLU A 1 300 ? -22.109 30.969 5.32 1 84.56 300 GLU A O 1
ATOM 2335 N N . LYS A 1 301 ? -21.469 32.562 3.885 1 82.81 301 LYS A N 1
ATOM 2336 C CA . LYS A 1 301 ? -22.594 32.344 2.975 1 82.81 301 LYS A CA 1
ATOM 2337 C C . LYS A 1 301 ? -22.469 31 2.27 1 82.81 301 LYS A C 1
ATOM 2339 O O . LYS A 1 301 ? -23.453 30.312 2.041 1 82.81 301 LYS A O 1
ATOM 2344 N N . THR A 1 302 ? -21.234 30.625 2.039 1 82.75 302 THR A N 1
ATOM 2345 C CA . THR A 1 302 ? -20.938 29.391 1.302 1 82.75 302 THR A CA 1
ATOM 2346 C C . THR A 1 302 ? -21.188 28.172 2.176 1 82.75 302 THR A C 1
ATOM 2348 O O . THR A 1 302 ? -21.672 27.141 1.694 1 82.75 302 THR A O 1
ATOM 2351 N N . LEU A 1 303 ? -20.781 27.969 3.416 1 82.38 303 LEU A N 1
ATOM 2352 C CA . LEU A 1 303 ? -20.766 26.797 4.289 1 82.38 303 LEU A CA 1
ATOM 2353 C C . LEU A 1 303 ? -22.172 26.516 4.844 1 82.38 303 LEU A C 1
ATOM 2355 O O . LEU A 1 303 ? -22.531 25.359 5.043 1 82.38 303 LEU A O 1
ATOM 2359 N N . GLY A 1 304 ? -23.094 27.297 4.758 1 81.38 304 GLY A N 1
ATOM 2360 C CA . GLY A 1 304 ? -24.391 27.016 5.379 1 81.38 304 GLY A CA 1
ATOM 2361 C C . GLY A 1 304 ? -24.375 25.781 6.258 1 81.38 304 GLY A C 1
ATOM 2362 O O . GLY A 1 304 ? -23.625 24.844 6.012 1 81.38 304 GLY A O 1
ATOM 2363 N N . LEU A 1 305 ? -25.156 25.641 7.312 1 78.88 305 LEU A N 1
ATOM 2364 C CA . LEU A 1 305 ? -25.219 24.547 8.289 1 78.88 305 LEU A CA 1
ATOM 2365 C C . LEU A 1 305 ? -25.422 23.203 7.59 1 78.88 305 LEU A C 1
ATOM 2367 O O . LEU A 1 305 ? -24.719 22.25 7.879 1 78.88 305 LEU A O 1
ATOM 2371 N N . SER A 1 306 ? -26.312 23.109 6.746 1 80.88 306 SER A N 1
ATOM 2372 C CA . SER A 1 306 ? -26.688 21.875 6.086 1 80.88 306 SER A CA 1
ATOM 2373 C C . SER A 1 306 ? -25.516 21.297 5.289 1 80.88 306 SER A C 1
ATOM 2375 O O . SER A 1 306 ? -25.281 20.094 5.301 1 80.88 306 SER A O 1
ATOM 2377 N N . ARG A 1 307 ? -24.766 22.125 4.66 1 82.06 307 ARG A N 1
ATOM 2378 C CA . ARG A 1 307 ? -23.656 21.672 3.826 1 82.06 307 ARG A CA 1
ATOM 2379 C C . ARG A 1 307 ? -22.547 21.062 4.672 1 82.06 307 ARG A C 1
ATOM 2381 O O . ARG A 1 307 ? -21.969 20.031 4.301 1 82.06 307 ARG A O 1
ATOM 2388 N N . VAL A 1 308 ? -22.328 21.734 5.746 1 85.25 308 VAL A N 1
ATOM 2389 C CA . VAL A 1 308 ? -21.266 21.266 6.645 1 85.25 308 VAL A CA 1
ATOM 2390 C C . VAL A 1 308 ? -21.672 19.906 7.234 1 85.25 308 VAL A C 1
ATOM 2392 O O . VAL A 1 308 ? -20.891 18.953 7.207 1 85.25 308 VAL A O 1
ATOM 2395 N N . MET A 1 309 ? -22.906 19.844 7.688 1 83.88 309 MET A N 1
ATOM 2396 C CA . MET A 1 309 ? -23.391 18.609 8.305 1 83.88 309 MET A CA 1
ATOM 2397 C C . MET A 1 309 ? -23.422 17.469 7.293 1 83.88 309 MET A C 1
ATOM 2399 O O . MET A 1 309 ? -23.109 16.328 7.625 1 83.88 309 MET A O 1
ATOM 2403 N N . ASP A 1 310 ? -23.75 17.703 6.129 1 80.69 310 ASP A N 1
ATOM 2404 C CA . ASP A 1 310 ? -23.812 16.688 5.074 1 80.69 310 ASP A CA 1
ATOM 2405 C C . ASP A 1 310 ? -22.422 16.141 4.766 1 80.69 310 ASP A C 1
ATOM 2407 O O . ASP A 1 310 ? -22.266 14.938 4.535 1 80.69 310 ASP A O 1
ATOM 2411 N N . THR A 1 311 ? -21.484 17.016 4.789 1 80.38 311 THR A N 1
ATOM 2412 C CA . THR A 1 311 ? -20.109 16.609 4.523 1 80.38 311 THR A CA 1
ATOM 2413 C C . THR A 1 311 ? -19.594 15.703 5.641 1 80.38 311 THR A C 1
ATOM 2415 O O . THR A 1 311 ? -18.859 14.75 5.383 1 80.38 311 THR A O 1
ATOM 2418 N N . MET A 1 312 ? -20.031 15.984 6.789 1 81.69 312 MET A N 1
ATOM 2419 C CA . MET A 1 312 ? -19.562 15.219 7.945 1 81.69 312 MET A CA 1
ATOM 2420 C C . MET A 1 312 ? -20.188 13.836 7.973 1 81.69 312 MET A C 1
ATOM 2422 O O . MET A 1 312 ? -19.672 12.922 8.602 1 81.69 312 MET A O 1
ATOM 2426 N N . LYS A 1 313 ? -21.328 13.703 7.344 1 68.75 313 LYS A N 1
ATOM 2427 C CA . LYS A 1 313 ? -22 12.414 7.289 1 68.75 313 LYS A CA 1
ATOM 2428 C C . LYS A 1 313 ? -21.203 11.406 6.465 1 68.75 313 LYS A C 1
ATOM 2430 O O . LYS A 1 313 ? -21.234 10.203 6.742 1 68.75 313 LYS A O 1
ATOM 2435 N N . VAL A 1 314 ? -20.453 11.914 5.664 1 60.22 314 VAL A N 1
ATOM 2436 C CA . VAL A 1 314 ? -19.75 11.047 4.734 1 60.22 314 VAL A CA 1
ATOM 2437 C C . VAL A 1 314 ? -18.375 10.695 5.309 1 60.22 314 VAL A C 1
ATOM 2439 O O . VAL A 1 314 ? -17.75 9.711 4.895 1 60.22 314 VAL A O 1
ATOM 2442 N N . ASP A 1 315 ? -18.109 11.492 6.289 1 61.19 315 ASP A N 1
ATOM 2443 C CA . ASP A 1 315 ? -16.781 11.297 6.871 1 61.19 315 ASP A CA 1
ATOM 2444 C C . ASP A 1 315 ? -16.672 9.938 7.551 1 61.19 315 ASP A C 1
ATOM 2446 O O . ASP A 1 315 ? -17.562 9.539 8.312 1 61.19 315 ASP A O 1
ATOM 2450 N N . LYS A 1 316 ? -15.539 9.336 7.18 1 54.53 316 LYS A N 1
ATOM 2451 C CA . LYS A 1 316 ? -15.195 7.934 7.398 1 54.53 316 LYS A CA 1
ATOM 2452 C C . LYS A 1 316 ? -15.25 7.578 8.883 1 54.53 316 LYS A C 1
ATOM 2454 O O . LYS A 1 316 ? -15.336 6.402 9.242 1 54.53 316 LYS A O 1
ATOM 2459 N N . LYS A 1 317 ? -15.125 8.57 9.727 1 54.44 317 LYS A N 1
ATOM 2460 C CA . LYS A 1 317 ? -15 8.32 11.164 1 54.44 317 LYS A CA 1
ATOM 2461 C C . LYS A 1 317 ? -16.375 8.289 11.836 1 54.44 317 LYS A C 1
ATOM 2463 O O . LYS A 1 317 ? -16.484 7.922 13.008 1 54.44 317 LYS A O 1
ATOM 2468 N N . ASN A 1 318 ? -17.469 8.359 10.977 1 53.78 318 ASN A N 1
ATOM 2469 C CA . ASN A 1 318 ? -18.766 8.562 11.594 1 53.78 318 ASN A CA 1
ATOM 2470 C C . ASN A 1 318 ? -19.578 7.262 11.656 1 53.78 318 ASN A C 1
ATOM 2472 O O . ASN A 1 318 ? -19.406 6.387 10.805 1 53.78 318 ASN A O 1
ATOM 2476 N N . LYS A 1 319 ? -20.156 7.086 12.797 1 57.03 319 LYS A N 1
ATOM 2477 C CA . LYS A 1 319 ? -21 5.922 13.062 1 57.03 319 LYS A CA 1
ATOM 2478 C C . LYS A 1 319 ? -22.469 6.324 13.227 1 57.03 319 LYS A C 1
ATOM 2480 O O . LYS A 1 319 ? -22.891 6.73 14.305 1 57.03 319 LYS A O 1
ATOM 2485 N N . GLY A 1 320 ? -23.203 6.199 12.195 1 56.66 320 GLY A N 1
ATOM 2486 C CA . GLY A 1 320 ? -24.625 6.477 12.344 1 56.66 320 GLY A CA 1
ATOM 2487 C C . GLY A 1 320 ? -24.906 7.938 12.633 1 56.66 320 GLY A C 1
ATOM 2488 O O . GLY A 1 320 ? -24.484 8.82 11.891 1 56.66 320 GLY A O 1
ATOM 2489 N N . LEU A 1 321 ? -25.703 8.141 13.758 1 66.31 321 LEU A N 1
ATOM 2490 C CA . LEU A 1 321 ? -26.125 9.477 14.156 1 66.31 321 LEU A CA 1
ATOM 2491 C C . LEU A 1 321 ? -25.094 10.117 15.086 1 66.31 321 LEU A C 1
ATOM 2493 O O . LEU A 1 321 ? -25.391 11.117 15.742 1 66.31 321 LEU A O 1
ATOM 2497 N N . GLN A 1 322 ? -24.078 9.617 15.25 1 76.69 322 GLN A N 1
ATOM 2498 C CA . GLN A 1 322 ? -23.016 10.164 16.078 1 76.69 322 GLN A CA 1
ATOM 2499 C C . GLN A 1 322 ? -21.719 10.328 15.281 1 76.69 322 GLN A C 1
ATOM 2501 O O . GLN A 1 322 ? -21.484 9.594 14.32 1 76.69 322 GLN A O 1
ATOM 2506 N N . LYS A 1 323 ? -21.062 11.414 15.711 1 86.75 323 LYS A N 1
ATOM 2507 C CA . LYS A 1 323 ? -19.75 11.672 15.125 1 86.75 323 LYS A CA 1
ATOM 2508 C C . LYS A 1 323 ? -18.641 11.508 16.156 1 86.75 323 LYS A C 1
ATOM 2510 O O . LYS A 1 323 ? -18.859 11.703 17.359 1 86.75 323 LYS A O 1
ATOM 2515 N N . ARG A 1 324 ? -17.594 11.078 15.727 1 88.12 324 ARG A N 1
ATOM 2516 C CA . ARG A 1 324 ? -16.438 10.992 16.594 1 88.12 324 ARG A CA 1
ATOM 2517 C C . ARG A 1 324 ? -15.617 12.281 16.562 1 88.12 324 ARG A C 1
ATOM 2519 O O . ARG A 1 324 ? -14.984 12.586 15.539 1 88.12 324 ARG A O 1
ATOM 2526 N N . ILE A 1 325 ? -15.641 12.969 17.688 1 93.56 325 ILE A N 1
ATOM 2527 C CA . ILE A 1 325 ? -14.984 14.266 17.766 1 93.56 325 ILE A CA 1
ATOM 2528 C C . ILE A 1 325 ? -14.102 14.32 19 1 93.56 325 ILE A C 1
ATOM 2530 O O . ILE A 1 325 ? -14.477 13.805 20.062 1 93.56 325 ILE A O 1
ATOM 2534 N N . VAL A 1 326 ? -12.969 14.891 18.875 1 95.94 326 VAL A N 1
ATOM 2535 C CA . VAL A 1 326 ? -12.086 15.078 20.031 1 95.94 326 VAL A CA 1
ATOM 2536 C C . VAL A 1 326 ? -12.57 16.266 20.859 1 95.94 326 VAL A C 1
ATOM 2538 O O . VAL A 1 326 ? -12.719 17.375 20.344 1 95.94 326 VAL A O 1
ATOM 2541 N N . LEU A 1 327 ? -12.82 16.016 22.141 1 97.5 327 LEU A N 1
ATOM 2542 C CA . LEU A 1 327 ? -13.297 17.062 23.031 1 97.5 327 LEU A CA 1
ATOM 2543 C C . LEU A 1 327 ? -12.188 17.516 23.969 1 97.5 327 LEU A C 1
ATOM 2545 O O . LEU A 1 327 ? -11.523 16.703 24.609 1 97.5 327 LEU A O 1
ATOM 2549 N N . LEU A 1 328 ? -12.055 18.828 24 1 97.69 328 LEU A N 1
ATOM 2550 C CA . LEU A 1 328 ? -11.047 19.438 24.859 1 97.69 328 LEU A CA 1
ATOM 2551 C C . LEU A 1 328 ? -11.531 19.531 26.297 1 97.69 328 LEU A C 1
ATOM 2553 O O . LEU A 1 328 ? -12.688 19.891 26.547 1 97.69 328 LEU A O 1
ATOM 2557 N N . LYS A 1 329 ? -10.711 19.125 27.234 1 98.19 329 LYS A N 1
ATOM 2558 C CA . LYS A 1 329 ? -10.984 19.328 28.656 1 98.19 329 LYS A CA 1
ATOM 2559 C C . LYS A 1 329 ? -10.461 20.688 2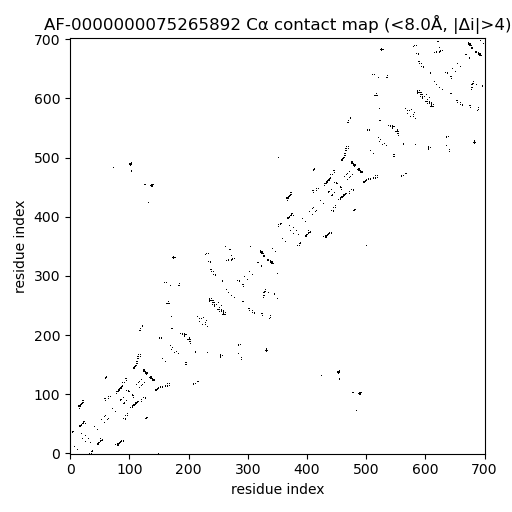9.125 1 98.19 329 LYS A C 1
ATOM 2561 O O . LYS A 1 329 ? -11.141 21.406 29.859 1 98.19 329 LYS A O 1
ATOM 2566 N N . ASP A 1 330 ? -9.266 20.953 28.734 1 98.25 330 ASP A N 1
ATOM 2567 C CA . ASP A 1 330 ? -8.555 22.219 28.906 1 98.25 330 ASP A CA 1
ATOM 2568 C C . ASP A 1 330 ? -7.371 22.312 27.938 1 98.25 330 ASP A C 1
ATOM 2570 O O . ASP A 1 330 ? -7.055 21.359 27.234 1 98.25 330 ASP A O 1
ATOM 2574 N N . ILE A 1 331 ? -6.84 23.531 27.891 1 98.31 331 ILE A N 1
ATOM 2575 C CA . ILE A 1 331 ? -5.617 23.625 27.094 1 98.31 331 ILE A CA 1
ATOM 2576 C C . ILE A 1 331 ? -4.602 22.594 27.609 1 98.31 331 ILE A C 1
ATOM 2578 O O . ILE A 1 331 ? -4.324 22.531 28.812 1 98.31 331 ILE A O 1
ATOM 2582 N N . GLY A 1 332 ? -4.156 21.75 26.703 1 97.88 332 GLY A N 1
ATOM 2583 C CA . GLY A 1 332 ? -3.139 20.766 27.047 1 97.88 332 GLY A CA 1
ATOM 2584 C C . GLY A 1 332 ? -3.709 19.406 27.328 1 97.88 332 GLY A C 1
ATOM 2585 O O . GLY A 1 332 ? -2.963 18.438 27.516 1 97.88 332 GLY A O 1
ATOM 2586 N N . SER A 1 333 ? -5.078 19.297 27.297 1 97.38 333 SER A N 1
ATOM 2587 C CA . SER A 1 333 ? -5.656 18.016 27.672 1 97.38 333 SER A CA 1
ATOM 2588 C C . SER A 1 333 ? -7.02 17.812 27.016 1 97.38 333 SER A C 1
ATOM 2590 O O . SER A 1 333 ? -7.766 18.766 26.812 1 97.38 333 SER A O 1
ATOM 2592 N N . THR A 1 334 ? -7.293 16.547 26.766 1 97.56 334 THR A N 1
ATOM 2593 C CA . THR A 1 334 ? -8.57 16.172 26.172 1 97.56 334 THR A CA 1
ATOM 2594 C C . THR A 1 334 ? -9.43 15.414 27.188 1 97.56 334 THR A C 1
ATOM 2596 O O . THR A 1 334 ? -8.914 14.922 28.203 1 97.56 334 THR A O 1
ATOM 2599 N N . LEU A 1 335 ? -10.688 15.344 26.891 1 97 335 LEU A N 1
ATOM 2600 C CA . LEU A 1 335 ? -11.625 14.656 27.781 1 97 335 LEU A CA 1
ATOM 2601 C C . LEU A 1 335 ? -11.289 13.172 27.859 1 97 335 LEU A C 1
ATOM 2603 O O . LEU A 1 335 ? -11.242 12.609 28.969 1 97 335 LEU A O 1
ATOM 2607 N N . GLU A 1 336 ? -11.109 12.578 26.734 1 95.38 336 GLU A N 1
ATOM 2608 C CA . GLU A 1 336 ? -10.719 11.18 26.609 1 95.38 336 GLU A CA 1
ATOM 2609 C C . GLU A 1 336 ? -9.445 11.023 25.797 1 95.38 336 GLU A C 1
ATOM 2611 O O . GLU A 1 336 ? -9.078 11.93 25.047 1 95.38 336 GLU A O 1
ATOM 2616 N N . SER A 1 337 ? -8.773 9.867 25.984 1 92.94 337 SER A N 1
ATOM 2617 C CA . SER A 1 337 ? -7.594 9.578 25.172 1 92.94 337 SER A CA 1
ATOM 2618 C C . SER A 1 337 ? -7.984 9.023 23.797 1 92.94 337 SER A C 1
ATOM 2620 O O . SER A 1 337 ? -7.352 8.094 23.297 1 92.94 337 SER A O 1
ATOM 2622 N N . LYS A 1 338 ? -9.109 9.43 23.344 1 92.44 338 LYS A N 1
ATOM 2623 C CA . LYS A 1 338 ? -9.703 9.102 22.047 1 92.44 338 LYS A CA 1
ATOM 2624 C C . LYS A 1 338 ? -10.844 10.047 21.703 1 92.44 338 LYS A C 1
ATOM 2626 O O . LYS A 1 338 ? -11.32 10.789 22.562 1 92.44 338 LYS A O 1
ATOM 2631 N N . PRO A 1 339 ? -11.242 10.062 20.438 1 91.88 339 PRO A N 1
ATOM 2632 C CA . PRO A 1 339 ? -12.438 10.852 20.109 1 91.88 339 PRO A CA 1
ATOM 2633 C C . PRO A 1 339 ? -13.688 10.359 20.844 1 91.88 339 PRO A C 1
ATOM 2635 O O . PRO A 1 339 ? -13.805 9.164 21.125 1 91.88 339 PRO A O 1
ATOM 2638 N N . SER A 1 340 ? -14.562 11.18 21.109 1 92.88 340 SER A N 1
ATOM 2639 C CA . SER A 1 340 ? -15.82 10.875 21.781 1 92.88 340 SER A CA 1
ATOM 2640 C C . SER A 1 340 ? -16.984 10.875 20.797 1 92.88 340 SER A C 1
ATOM 2642 O O . SER A 1 340 ? -16.938 11.539 19.766 1 92.88 340 SER A O 1
ATOM 2644 N N . ASN A 1 341 ? -17.953 10.094 21.172 1 90.81 341 ASN A N 1
ATOM 2645 C CA . ASN A 1 341 ? -19.188 10.141 20.391 1 90.81 341 ASN A CA 1
ATOM 2646 C C . ASN A 1 341 ? -20.016 11.375 20.734 1 90.81 341 ASN A C 1
ATOM 2648 O O . ASN A 1 341 ? -20.312 11.625 21.906 1 90.81 341 ASN A O 1
ATOM 2652 N N . VAL A 1 342 ? -20.312 12.125 19.719 1 93.25 342 VAL A N 1
ATOM 2653 C CA . VAL A 1 342 ? -21.062 13.359 19.922 1 93.25 342 VAL A CA 1
ATOM 2654 C C . VAL A 1 342 ? -22.297 13.359 19.016 1 93.25 342 VAL A C 1
ATOM 2656 O O . VAL A 1 342 ? -22.234 12.992 17.844 1 93.25 342 VAL A O 1
ATOM 2659 N N . ASP A 1 343 ? -23.406 13.766 19.531 1 91.06 343 ASP A N 1
ATOM 2660 C CA . ASP A 1 343 ? -24.656 13.812 18.781 1 91.06 343 ASP A CA 1
ATOM 2661 C C . ASP A 1 343 ? -24.641 14.961 17.781 1 91.06 343 ASP A C 1
ATOM 2663 O O . ASP A 1 343 ? -24.125 16.047 18.062 1 91.06 343 ASP A O 1
ATOM 2667 N N . ASP A 1 344 ? -25.312 14.789 16.719 1 90.25 344 ASP A N 1
ATOM 2668 C CA . ASP A 1 344 ? -25.438 15.797 15.672 1 90.25 344 ASP A CA 1
ATOM 2669 C C . ASP A 1 344 ? -26.031 17.094 16.219 1 90.25 344 ASP A C 1
ATOM 2671 O O . ASP A 1 344 ? -25.641 18.188 15.812 1 90.25 344 ASP A O 1
ATOM 2675 N N . ALA A 1 345 ? -26.938 16.953 17.062 1 91 345 ALA A N 1
ATOM 2676 C CA . ALA A 1 345 ? -27.641 18.109 17.625 1 91 345 ALA A CA 1
ATOM 2677 C C . ALA A 1 345 ? -26.688 19.062 18.328 1 91 345 ALA A C 1
ATOM 2679 O O . ALA A 1 345 ? -26.828 20.281 18.25 1 91 345 ALA A O 1
ATOM 2680 N N . ALA A 1 346 ? -25.781 18.531 19.047 1 93.62 346 ALA A N 1
ATOM 2681 C CA . ALA A 1 346 ? -24.797 19.344 19.75 1 93.62 346 ALA A CA 1
ATOM 2682 C C . ALA A 1 346 ? -23.906 20.094 18.766 1 93.62 346 ALA A C 1
ATOM 2684 O O . ALA A 1 346 ? -23.547 21.25 19 1 93.62 346 ALA A O 1
ATOM 2685 N N . ILE A 1 347 ? -23.547 19.469 17.703 1 93.5 347 ILE A N 1
ATOM 2686 C CA . ILE A 1 347 ? -22.719 20.078 16.672 1 93.5 347 ILE A CA 1
ATOM 2687 C C . ILE A 1 347 ? -23.469 21.219 16 1 93.5 347 ILE A C 1
ATOM 2689 O O . ILE A 1 347 ? -22.891 22.281 15.758 1 93.5 347 ILE A O 1
ATOM 2693 N N . GLU A 1 348 ? -24.734 21.016 15.773 1 91.25 348 GLU A N 1
ATOM 2694 C CA . GLU A 1 348 ? -25.578 22.031 15.125 1 91.25 348 GLU A CA 1
ATOM 2695 C C . GLU A 1 348 ? -25.703 23.281 15.992 1 91.25 348 GLU A C 1
ATOM 2697 O O . GLU A 1 348 ? -25.797 24.391 15.477 1 91.25 348 GLU A O 1
ATOM 2702 N N . GLN A 1 349 ? -25.672 23.125 17.234 1 90.94 349 GLN A N 1
ATOM 2703 C CA . GLN A 1 349 ? -25.797 24.25 18.156 1 90.94 349 GLN A CA 1
ATOM 2704 C C . GLN A 1 349 ? -24.594 25.188 18.062 1 90.94 349 GLN A C 1
ATOM 2706 O O . GLN A 1 349 ? -24.719 26.391 18.266 1 90.94 349 GLN A O 1
ATOM 2711 N N . VAL A 1 350 ? -23.469 24.578 17.828 1 90.75 350 VAL A N 1
ATOM 2712 C CA . VAL A 1 350 ? -22.234 25.344 17.797 1 90.75 350 VAL A CA 1
ATOM 2713 C C . VAL A 1 350 ? -22.062 26.016 16.438 1 90.75 350 VAL A C 1
ATOM 2715 O O . VAL A 1 350 ? -21.469 27.094 16.328 1 90.75 350 VAL A O 1
ATOM 2718 N N . LEU A 1 351 ? -22.594 25.391 15.438 1 88.31 351 LEU A N 1
ATOM 2719 C CA . LEU A 1 351 ? -22.453 25.922 14.086 1 88.31 351 LEU A CA 1
ATOM 2720 C C . LEU A 1 351 ? -23.484 27.031 13.836 1 88.31 351 LEU A C 1
ATOM 2722 O O . LEU A 1 351 ? -23.25 27.922 13.008 1 88.31 351 LEU A O 1
ATOM 2726 N N . MET B 1 1 ? -21.375 -22.5 -1.967 1 85.12 1 MET B N 1
ATOM 2727 C CA . MET B 1 1 ? -21.312 -21.031 -1.914 1 85.12 1 MET B CA 1
ATOM 2728 C C . MET B 1 1 ? -21.969 -20.5 -0.647 1 85.12 1 MET B C 1
ATOM 2730 O O . MET B 1 1 ? -21.562 -19.469 -0.119 1 85.12 1 MET B O 1
ATOM 2734 N N . ASP B 1 2 ? -22.828 -21.359 -0.094 1 89.5 2 ASP B N 1
ATOM 2735 C CA . ASP B 1 2 ? -23.516 -20.922 1.117 1 89.5 2 ASP B CA 1
ATOM 2736 C C . ASP B 1 2 ? -22.547 -20.875 2.303 1 89.5 2 ASP B C 1
ATOM 2738 O O . ASP B 1 2 ? -22.625 -19.969 3.137 1 89.5 2 ASP B O 1
ATOM 2742 N N . HIS B 1 3 ? -21.719 -21.875 2.295 1 92.94 3 HIS B N 1
ATOM 2743 C CA . HIS B 1 3 ? -20.75 -21.906 3.379 1 92.94 3 HIS B CA 1
ATOM 2744 C C . HIS B 1 3 ? -19.828 -20.688 3.332 1 92.94 3 HIS B C 1
ATOM 2746 O O . HIS B 1 3 ? -19.438 -20.156 4.375 1 92.94 3 HIS B O 1
ATOM 2752 N N . ILE B 1 4 ? -19.5 -20.266 2.188 1 95.56 4 ILE B N 1
ATOM 2753 C CA . ILE B 1 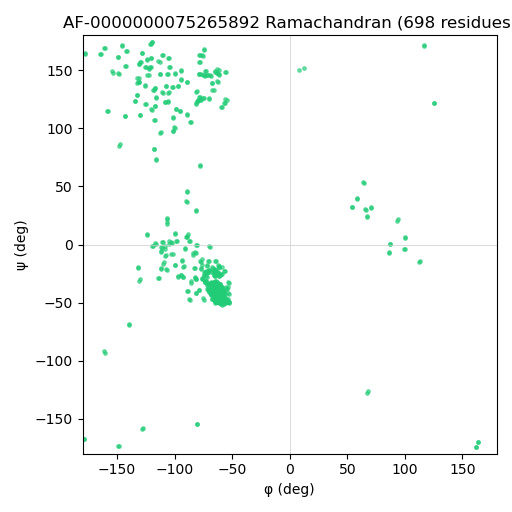4 ? -18.656 -19.078 1.996 1 95.56 4 ILE B CA 1
ATOM 2754 C C . ILE B 1 4 ? -19.391 -17.844 2.525 1 95.56 4 ILE B C 1
ATOM 2756 O O . ILE B 1 4 ? -18.812 -17.062 3.295 1 95.56 4 ILE B O 1
ATOM 2760 N N . ALA B 1 5 ? -20.641 -17.719 2.141 1 96.75 5 ALA B N 1
ATOM 2761 C CA . ALA B 1 5 ? -21.453 -16.594 2.561 1 96.75 5 ALA B CA 1
ATOM 2762 C C . ALA B 1 5 ? -21.594 -16.547 4.082 1 96.75 5 ALA B C 1
ATOM 2764 O O . ALA B 1 5 ? -21.453 -15.477 4.688 1 96.75 5 ALA B O 1
ATOM 2765 N N . ALA B 1 6 ? -21.875 -17.719 4.629 1 96.75 6 ALA B N 1
ATOM 2766 C CA . ALA B 1 6 ? -22.047 -17.812 6.074 1 96.75 6 ALA B CA 1
ATOM 2767 C C . ALA B 1 6 ? -20.781 -17.406 6.812 1 96.75 6 ALA B C 1
ATOM 2769 O O . ALA B 1 6 ? -20.812 -16.641 7.77 1 96.75 6 ALA B O 1
ATOM 2770 N N . ASP B 1 7 ? -19.641 -17.969 6.402 1 97.69 7 ASP B N 1
ATOM 2771 C CA . ASP B 1 7 ? -18.359 -17.656 7.043 1 97.69 7 ASP B CA 1
ATOM 2772 C C . ASP B 1 7 ? -18 -16.188 6.867 1 97.69 7 ASP B C 1
ATOM 2774 O O . ASP B 1 7 ? -17.609 -15.516 7.828 1 97.69 7 ASP B O 1
ATOM 2778 N N . LEU B 1 8 ? -18.172 -15.664 5.691 1 97.62 8 LEU B N 1
ATOM 2779 C CA . LEU B 1 8 ? -17.844 -14.281 5.34 1 97.62 8 LEU B CA 1
ATOM 2780 C C . LEU B 1 8 ? -18.609 -13.305 6.23 1 97.62 8 LEU B C 1
ATOM 2782 O O . LEU B 1 8 ? -18 -12.438 6.859 1 97.62 8 LEU B O 1
ATOM 2786 N N . THR B 1 9 ? -19.906 -13.461 6.359 1 96.5 9 THR B N 1
ATOM 2787 C CA . THR B 1 9 ? -20.766 -12.5 7.062 1 96.5 9 THR B CA 1
ATOM 2788 C C . THR B 1 9 ? -20.625 -12.664 8.57 1 96.5 9 THR B C 1
ATOM 2790 O O . THR B 1 9 ? -20.922 -11.75 9.336 1 96.5 9 THR B O 1
ATOM 2793 N N . ARG B 1 10 ? -20.156 -13.836 8.969 1 95.75 10 ARG B N 1
ATOM 2794 C CA . ARG B 1 10 ? -19.938 -14.07 10.391 1 95.75 10 ARG B CA 1
ATOM 2795 C C . ARG B 1 10 ? -18.609 -13.477 10.844 1 95.75 10 ARG B C 1
ATOM 2797 O O . ARG B 1 10 ? -18.516 -12.883 11.922 1 95.75 10 ARG B O 1
ATOM 2804 N N . ASN B 1 11 ? -17.562 -13.641 10.023 1 96.19 11 ASN B N 1
ATOM 2805 C CA . ASN B 1 11 ? -16.219 -13.312 10.461 1 96.19 11 ASN B CA 1
ATOM 2806 C C . ASN B 1 11 ? -15.805 -11.914 10.008 1 96.19 11 ASN B C 1
ATOM 2808 O O . ASN B 1 11 ? -14.906 -11.305 10.594 1 96.19 11 ASN B O 1
ATOM 2812 N N . ILE B 1 12 ? -16.297 -11.422 8.977 1 96.5 12 ILE B N 1
ATOM 2813 C CA . ILE B 1 12 ? -16.094 -10.062 8.492 1 96.5 12 ILE B CA 1
ATOM 2814 C C . ILE B 1 12 ? -17.438 -9.312 8.516 1 96.5 12 ILE B C 1
ATOM 2816 O O . ILE B 1 12 ? -18.031 -9.062 7.465 1 96.5 12 ILE B O 1
ATOM 2820 N N . ASN B 1 13 ? -17.875 -8.961 9.734 1 93.19 13 ASN B N 1
ATOM 2821 C CA . ASN B 1 13 ? -19.234 -8.469 9.906 1 93.19 13 ASN B CA 1
ATOM 2822 C C . ASN B 1 13 ? -19.25 -6.992 10.289 1 93.19 13 ASN B C 1
ATOM 2824 O O . ASN B 1 13 ? -20.312 -6.379 10.367 1 93.19 13 ASN B O 1
ATOM 2828 N N . ASN B 1 14 ? -18.078 -6.406 10.539 1 90.94 14 ASN B N 1
ATOM 2829 C CA . ASN B 1 14 ? -18 -4.996 10.898 1 90.94 14 ASN B CA 1
ATOM 2830 C C . ASN B 1 14 ? -17.875 -4.105 9.664 1 90.94 14 ASN B C 1
ATOM 2832 O O . ASN B 1 14 ? -17.062 -3.191 9.633 1 90.94 14 ASN B O 1
ATOM 2836 N N . VAL B 1 15 ? -18.547 -4.488 8.602 1 94.38 15 VAL B N 1
ATOM 2837 C CA . VAL B 1 15 ? -18.547 -3.711 7.367 1 94.38 15 VAL B CA 1
ATOM 2838 C C . VAL B 1 15 ? -19.984 -3.408 6.953 1 94.38 15 VAL B C 1
ATOM 2840 O O . VAL B 1 15 ? -20.906 -4.176 7.262 1 94.38 15 VAL B O 1
ATOM 2843 N N . SER B 1 16 ? -20.156 -2.314 6.238 1 93.19 16 SER B N 1
ATOM 2844 C CA . SER B 1 16 ? -21.469 -1.907 5.746 1 93.19 16 SER B CA 1
ATOM 2845 C C . SER B 1 16 ? -21.656 -2.291 4.281 1 93.19 16 SER B C 1
ATOM 2847 O O . SER B 1 16 ? -22.781 -2.332 3.783 1 93.19 16 SER B O 1
ATOM 2849 N N . ASN B 1 17 ? -20.516 -2.57 3.602 1 96.5 17 ASN B N 1
ATOM 2850 C CA . ASN B 1 17 ? -20.562 -2.869 2.174 1 96.5 17 ASN B CA 1
ATOM 2851 C C . ASN B 1 17 ? -19.75 -4.113 1.833 1 96.5 17 ASN B C 1
ATOM 2853 O O . ASN B 1 17 ? -18.625 -4.273 2.311 1 96.5 17 ASN B O 1
ATOM 2857 N N . TYR B 1 18 ? -20.375 -5.02 1.135 1 98.56 18 TYR B N 1
ATOM 2858 C CA . TYR B 1 18 ? -19.672 -6.082 0.426 1 98.56 18 TYR B CA 1
ATOM 2859 C C . TYR B 1 18 ? -19.703 -5.848 -1.08 1 98.56 18 TYR B C 1
ATOM 2861 O O . TYR B 1 18 ? -20.734 -5.434 -1.626 1 98.56 18 TYR B O 1
ATOM 2869 N N . VAL B 1 19 ? -18.594 -6.039 -1.747 1 98.88 19 VAL B N 1
ATOM 2870 C CA . VAL B 1 19 ? -18.547 -5.82 -3.189 1 98.88 19 VAL B CA 1
ATOM 2871 C C . VAL B 1 19 ? -17.922 -7.031 -3.877 1 98.88 19 VAL B C 1
ATOM 2873 O O . VAL B 1 19 ? -16.734 -7.289 -3.729 1 98.88 19 VAL B O 1
ATOM 2876 N N . ILE B 1 20 ? -18.703 -7.785 -4.629 1 98.88 20 ILE B N 1
ATOM 2877 C CA . ILE B 1 20 ? -18.188 -8.898 -5.422 1 98.88 20 ILE B CA 1
ATOM 2878 C C . ILE B 1 20 ? -17.609 -8.367 -6.734 1 98.88 20 ILE B C 1
ATOM 2880 O O . ILE B 1 20 ? -18.312 -7.688 -7.496 1 98.88 20 ILE B O 1
ATOM 2884 N N . ILE B 1 21 ? -16.406 -8.602 -6.992 1 98.88 21 ILE B N 1
ATOM 2885 C CA . ILE B 1 21 ? -15.766 -8.219 -8.242 1 98.88 21 ILE B CA 1
ATOM 2886 C C . ILE B 1 21 ? -15.328 -9.461 -9 1 98.88 21 ILE B C 1
ATOM 2888 O O . ILE B 1 21 ? -14.648 -10.336 -8.453 1 98.88 21 ILE B O 1
ATOM 2892 N N . THR B 1 22 ? -15.719 -9.57 -10.219 1 98.56 22 THR B N 1
ATOM 2893 C CA . THR B 1 22 ? -15.422 -10.727 -11.062 1 98.56 22 THR B CA 1
ATOM 2894 C C . THR B 1 22 ? -15.32 -10.305 -12.523 1 98.56 22 THR B C 1
ATOM 2896 O O . THR B 1 22 ? -15.148 -9.125 -12.828 1 98.56 22 THR B O 1
ATOM 2899 N N . ASP B 1 23 ? -15.188 -11.273 -13.422 1 97.69 23 ASP B N 1
ATOM 2900 C CA . ASP B 1 23 ? -15.016 -10.898 -14.82 1 97.69 23 ASP B CA 1
ATOM 2901 C C . ASP B 1 23 ? -16.141 -11.461 -15.688 1 97.69 23 ASP B C 1
ATOM 2903 O O . ASP B 1 23 ? -17 -12.203 -15.195 1 97.69 23 ASP B O 1
ATOM 2907 N N . THR B 1 24 ? -16.141 -11.086 -16.953 1 97.75 24 THR B N 1
ATOM 2908 C CA . THR B 1 24 ? -17.234 -11.367 -17.891 1 97.75 24 THR B CA 1
ATOM 2909 C C . THR B 1 24 ? -17.344 -12.867 -18.156 1 97.75 24 THR B C 1
ATOM 2911 O O . THR B 1 24 ? -18.406 -13.352 -18.516 1 97.75 24 THR B O 1
ATOM 2914 N N . GLN B 1 25 ? -16.359 -13.625 -17.953 1 94.81 25 GLN B N 1
ATOM 2915 C CA . GLN B 1 25 ? -16.391 -15.062 -18.203 1 94.81 25 GLN B CA 1
ATOM 2916 C C . GLN B 1 25 ? -16.953 -15.805 -16.984 1 94.81 25 GLN B C 1
ATOM 2918 O O . GLN B 1 25 ? -17.656 -16.797 -17.125 1 94.81 25 GLN B O 1
ATOM 2923 N N . LEU B 1 26 ? -16.688 -15.281 -15.859 1 96.44 26 LEU B N 1
ATOM 2924 C CA . LEU B 1 26 ? -17.047 -15.977 -14.625 1 96.44 26 LEU B CA 1
ATOM 2925 C C . LEU B 1 26 ? -18.422 -15.547 -14.133 1 96.44 26 LEU B C 1
ATOM 2927 O O . LEU B 1 26 ? -19.109 -16.328 -13.469 1 96.44 26 LEU B O 1
ATOM 2931 N N . ALA B 1 27 ? -18.797 -14.398 -14.43 1 97.88 27 ALA B N 1
ATOM 2932 C CA . ALA B 1 27 ? -20.047 -13.844 -13.93 1 97.88 27 ALA B CA 1
ATOM 2933 C C . ALA B 1 27 ? -21.234 -14.758 -14.266 1 97.88 27 ALA B C 1
ATOM 2935 O O . ALA B 1 27 ? -22 -15.133 -13.383 1 97.88 27 ALA B O 1
ATOM 2936 N N . PRO B 1 28 ? -21.359 -15.195 -15.523 1 97.06 28 PRO B N 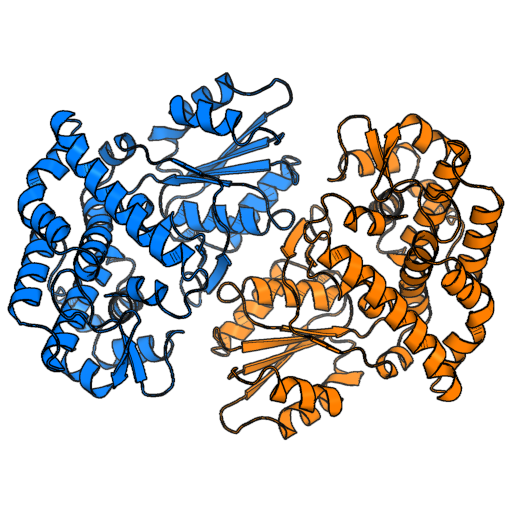1
ATOM 2937 C CA . PRO B 1 28 ? -22.5 -16.062 -15.859 1 97.06 28 PRO B CA 1
ATOM 2938 C C . PRO B 1 28 ? -22.453 -17.406 -15.133 1 97.06 28 PRO B C 1
ATOM 2940 O O . PRO B 1 28 ? -23.484 -18.062 -14.984 1 97.06 28 PRO B O 1
ATOM 2943 N N . LEU B 1 29 ? -21.344 -17.812 -14.703 1 95.38 29 LEU B N 1
ATOM 2944 C CA . LEU B 1 29 ? -21.188 -19.141 -14.109 1 95.38 29 LEU B CA 1
ATOM 2945 C C . LEU B 1 29 ? -21.453 -19.109 -12.609 1 95.38 29 LEU B C 1
ATOM 2947 O O . LEU B 1 29 ? -22.078 -20.016 -12.07 1 95.38 29 LEU B O 1
ATOM 2951 N N . TYR B 1 30 ? -20.953 -17.969 -11.891 1 95.81 30 TYR B N 1
ATOM 2952 C CA . TYR B 1 30 ? -20.875 -18.109 -10.445 1 95.81 30 TYR B CA 1
ATOM 2953 C C . TYR B 1 30 ? -21.484 -16.922 -9.734 1 95.81 30 TYR B C 1
ATOM 2955 O O . TYR B 1 30 ? -21.797 -16.984 -8.539 1 95.81 30 TYR B O 1
ATOM 2963 N N . LEU B 1 31 ? -21.641 -15.812 -10.359 1 97.75 31 LEU B N 1
ATOM 2964 C CA . LEU B 1 31 ? -21.969 -14.555 -9.695 1 97.75 31 LEU B CA 1
ATOM 2965 C C . LEU B 1 31 ? -23.344 -14.633 -9.039 1 97.75 31 LEU B C 1
ATOM 2967 O O . LEU B 1 31 ? -23.5 -14.266 -7.875 1 97.75 31 LEU B O 1
ATOM 2971 N N . ASP B 1 32 ? -24.328 -15.109 -9.805 1 97.69 32 ASP B N 1
ATOM 2972 C CA . ASP B 1 32 ? -25.703 -15.125 -9.305 1 97.69 32 ASP B CA 1
ATOM 2973 C C . ASP B 1 32 ? -25.812 -15.984 -8.047 1 97.69 32 ASP B C 1
ATOM 2975 O O . ASP B 1 32 ? -26.438 -15.57 -7.062 1 97.69 32 ASP B O 1
ATOM 2979 N N . THR B 1 33 ? -25.234 -17.141 -8.125 1 96.38 33 THR B N 1
ATOM 2980 C CA . THR B 1 33 ? -25.297 -18.062 -6.992 1 96.38 33 THR B CA 1
ATOM 2981 C C . THR B 1 33 ? -24.625 -17.438 -5.77 1 96.38 33 THR B C 1
ATOM 2983 O O . THR B 1 33 ? -25.172 -17.484 -4.664 1 96.38 33 THR B O 1
ATOM 2986 N N . LEU B 1 34 ? -23.438 -16.875 -5.945 1 97.25 34 LEU B N 1
ATOM 2987 C CA . LEU B 1 34 ? -22.719 -16.25 -4.844 1 97.25 34 LEU B CA 1
ATOM 2988 C C . LEU B 1 34 ? -23.484 -15.055 -4.297 1 97.25 34 LEU B C 1
ATOM 2990 O O . LEU B 1 34 ? -23.594 -14.891 -3.078 1 97.25 34 LEU B O 1
ATOM 2994 N N . TYR B 1 35 ? -23.984 -14.242 -5.207 1 98.19 35 TYR B N 1
ATOM 2995 C CA . TYR B 1 35 ? -24.734 -13.047 -4.836 1 98.19 35 TYR B CA 1
ATOM 2996 C C . TYR B 1 35 ? -25.922 -13.406 -3.953 1 98.19 35 TYR B C 1
ATOM 2998 O O . TYR B 1 35 ? -26.125 -12.82 -2.885 1 98.19 35 TYR B O 1
ATOM 3006 N N . GLN B 1 36 ? -26.719 -14.391 -4.355 1 98 36 GLN B N 1
ATOM 3007 C CA . GLN B 1 36 ? -27.922 -14.797 -3.623 1 98 36 GLN B CA 1
ATOM 3008 C C . GLN B 1 36 ? -27.562 -15.375 -2.258 1 98 36 GLN B C 1
ATOM 3010 O O . GLN B 1 36 ? -28.25 -15.125 -1.269 1 98 36 GLN B O 1
ATOM 3015 N N . SER B 1 37 ? -26.531 -16.125 -2.295 1 97.5 37 SER B N 1
ATOM 3016 C CA . SER B 1 37 ? -26.078 -16.719 -1.037 1 97.5 37 SER B CA 1
ATOM 3017 C C . SER B 1 37 ? -25.688 -15.648 -0.031 1 97.5 37 SER B C 1
ATOM 3019 O O . SER B 1 37 ? -26.094 -15.695 1.131 1 97.5 37 SER B O 1
ATOM 3021 N N . ILE B 1 38 ? -24.891 -14.648 -0.42 1 98.06 38 ILE B N 1
ATOM 3022 C CA . ILE B 1 38 ? -24.438 -13.602 0.484 1 98.06 38 ILE B CA 1
ATOM 3023 C C . ILE B 1 38 ? -25.609 -12.719 0.899 1 98.06 38 ILE B C 1
ATOM 3025 O O . ILE B 1 38 ? -25.75 -12.367 2.072 1 98.06 38 ILE B O 1
ATOM 3029 N N . GLN B 1 39 ? -26.438 -12.422 -0.071 1 97.5 39 GLN B N 1
ATOM 3030 C CA . GLN B 1 39 ? -27.594 -11.578 0.188 1 97.5 39 GLN B CA 1
ATOM 3031 C C . GLN B 1 39 ? -28.453 -12.148 1.313 1 97.5 39 GLN B C 1
ATOM 3033 O O . GLN B 1 39 ? -28.953 -11.406 2.158 1 97.5 39 GLN B O 1
ATOM 3038 N N . SER B 1 40 ? -28.594 -13.422 1.358 1 96.88 40 SER B N 1
ATOM 3039 C CA . SER B 1 40 ? -29.469 -14.094 2.32 1 96.88 40 SER B CA 1
ATOM 3040 C C . SER B 1 40 ? -28.891 -14.016 3.732 1 96.88 40 SER B C 1
ATOM 3042 O O . SER B 1 40 ? -29.609 -14.227 4.711 1 96.88 40 SER B O 1
ATOM 3044 N N . HIS B 1 41 ? -27.625 -13.641 3.844 1 96.88 41 HIS B N 1
ATOM 3045 C CA . HIS B 1 41 ? -26.984 -13.609 5.156 1 96.88 41 HIS B CA 1
ATOM 3046 C C . HIS B 1 41 ? -26.766 -12.172 5.621 1 96.88 41 HIS B C 1
ATOM 3048 O O . HIS B 1 41 ? -26.297 -11.945 6.742 1 96.88 41 HIS B O 1
ATOM 3054 N N . LEU B 1 42 ? -27.062 -11.219 4.848 1 95.94 42 LEU B N 1
ATOM 3055 C CA . LEU B 1 42 ? -26.75 -9.82 5.141 1 95.94 42 LEU B CA 1
ATOM 3056 C C . LEU B 1 42 ? -27.703 -9.266 6.199 1 95.94 42 LEU B C 1
ATOM 3058 O O . LEU B 1 42 ? -28.891 -9.609 6.223 1 95.94 42 LEU B O 1
ATOM 3062 N N . LYS B 1 43 ? -27.125 -8.383 7 1 93.25 43 LYS B N 1
ATOM 3063 C CA . LYS B 1 43 ? -27.953 -7.562 7.879 1 93.25 43 LYS B CA 1
ATOM 3064 C C . LYS B 1 43 ? -28.656 -6.453 7.094 1 93.25 43 LYS B C 1
ATOM 3066 O O . LYS B 1 43 ? -28.219 -6.09 6 1 93.25 43 LYS B O 1
ATOM 3071 N N . SER B 1 44 ? -29.719 -5.863 7.703 1 91.94 44 SER B N 1
ATOM 3072 C CA . SER B 1 44 ? -30.516 -4.828 7.047 1 91.94 44 SER B CA 1
ATOM 3073 C C . SER B 1 44 ? -29.672 -3.58 6.773 1 91.94 44 SER B C 1
ATOM 3075 O O . SER B 1 44 ? -29.938 -2.848 5.82 1 91.94 44 SER B O 1
ATOM 3077 N N . SER B 1 45 ? -28.609 -3.385 7.5 1 90.19 45 SER B N 1
ATOM 3078 C CA . SER B 1 45 ? -27.797 -2.18 7.387 1 90.19 45 SER B CA 1
ATOM 3079 C C . SER B 1 45 ? -26.672 -2.365 6.367 1 90.19 45 SER B C 1
ATOM 3081 O O . SER B 1 45 ? -25.922 -1.433 6.09 1 90.19 45 SER B O 1
ATOM 3083 N N . GLN B 1 46 ? -26.594 -3.578 5.832 1 95.25 46 GLN B N 1
ATOM 3084 C CA . GLN B 1 46 ? -25.5 -3.887 4.922 1 95.25 46 GLN B CA 1
ATOM 3085 C C . GLN B 1 46 ? -25.984 -3.961 3.479 1 95.25 46 GLN B C 1
ATOM 3087 O O . GLN B 1 46 ? -27.156 -4.285 3.229 1 95.25 46 GLN B O 1
ATOM 3092 N N . ARG B 1 47 ? -25.219 -3.596 2.58 1 95.75 47 ARG B N 1
ATOM 3093 C CA . ARG B 1 47 ? -25.547 -3.707 1.165 1 95.75 47 ARG B CA 1
ATOM 3094 C C . ARG B 1 47 ? -24.516 -4.547 0.418 1 95.75 47 ARG B C 1
ATOM 3096 O O . ARG B 1 47 ? -23.375 -4.68 0.866 1 95.75 47 ARG B O 1
ATOM 3103 N N . LEU B 1 48 ? -24.984 -5.219 -0.68 1 98.31 48 LEU B N 1
ATOM 3104 C CA . LEU B 1 48 ? -24.172 -6.055 -1.56 1 98.31 48 LEU B CA 1
ATOM 3105 C C . LEU B 1 48 ? -24.141 -5.48 -2.973 1 98.31 48 LEU B C 1
ATOM 3107 O O . LEU B 1 48 ? -25.188 -5.27 -3.59 1 98.31 48 LEU B O 1
ATOM 3111 N N . LEU B 1 49 ? -22.906 -5.145 -3.414 1 98.69 49 LEU B N 1
ATOM 3112 C CA . LEU B 1 49 ? -22.688 -4.598 -4.75 1 98.69 49 LEU B CA 1
ATOM 3113 C C . LEU B 1 49 ? -21.906 -5.566 -5.617 1 98.69 49 LEU B C 1
ATOM 3115 O O . LEU B 1 49 ? -21.281 -6.496 -5.105 1 98.69 49 LEU B O 1
ATOM 3119 N N . THR B 1 50 ? -22.031 -5.434 -6.914 1 98.81 50 THR B N 1
ATOM 3120 C CA . THR B 1 50 ? -21.281 -6.262 -7.848 1 98.81 50 THR B CA 1
ATOM 3121 C C . THR B 1 50 ? -20.609 -5.406 -8.922 1 98.81 50 THR B C 1
ATOM 3123 O O . THR B 1 50 ? -21.156 -4.375 -9.328 1 98.81 50 THR B O 1
ATOM 3126 N N . ARG B 1 51 ? -19.438 -5.773 -9.336 1 98.69 51 ARG B N 1
ATOM 3127 C CA . ARG B 1 51 ? -18.719 -5.164 -10.453 1 98.69 51 ARG B CA 1
ATOM 3128 C C . ARG B 1 51 ? -18.125 -6.23 -11.367 1 98.69 51 ARG B C 1
ATOM 3130 O O . ARG B 1 51 ? -17.375 -7.098 -10.906 1 98.69 51 ARG B O 1
ATOM 3137 N N . ILE B 1 52 ? -18.469 -6.199 -12.648 1 98.69 52 ILE B N 1
ATOM 3138 C CA . ILE B 1 52 ? -17.969 -7.156 -13.633 1 98.69 52 ILE B CA 1
ATOM 3139 C C . ILE B 1 52 ? -16.938 -6.48 -14.531 1 98.69 52 ILE B C 1
ATOM 3141 O O . ILE B 1 52 ? -17.203 -5.438 -15.133 1 98.69 52 ILE B O 1
ATOM 3145 N N . LEU B 1 53 ? -15.773 -7.012 -14.578 1 98.38 53 LEU B N 1
ATOM 3146 C CA . LEU B 1 53 ? -14.664 -6.48 -15.367 1 98.38 53 LEU B CA 1
ATOM 3147 C C . LEU B 1 53 ? -14.43 -7.328 -16.609 1 98.38 53 LEU B C 1
ATOM 3149 O O . LEU B 1 53 ? -14.859 -8.484 -16.672 1 98.38 53 LEU B O 1
ATOM 3153 N N . PRO B 1 54 ? -13.734 -6.754 -17.609 1 96.56 54 PRO B N 1
ATOM 3154 C CA . PRO B 1 54 ? -13.336 -7.59 -18.75 1 96.56 54 PRO B CA 1
ATOM 3155 C C . PRO B 1 54 ? -12.406 -8.734 -18.344 1 96.56 54 PRO B C 1
ATOM 3157 O O . PRO B 1 54 ? -11.578 -8.57 -17.438 1 96.56 54 PRO B O 1
ATOM 3160 N N . CYS B 1 55 ? -12.531 -9.82 -19 1 93.44 55 CYS B N 1
ATOM 3161 C CA . CYS B 1 55 ? -11.688 -10.977 -18.703 1 93.44 55 CYS B CA 1
ATOM 3162 C C . CYS B 1 55 ? -10.305 -10.812 -19.328 1 93.44 55 CYS B C 1
ATOM 3164 O O . CYS B 1 55 ? -10.164 -10.188 -20.391 1 93.44 55 CYS B O 1
ATOM 3166 N N . GLY B 1 56 ? -9.258 -11.375 -18.578 1 90.19 56 GLY B N 1
ATOM 3167 C CA . GLY B 1 56 ? -7.945 -11.43 -19.203 1 90.19 56 GLY B CA 1
ATOM 3168 C C . GLY B 1 56 ? -6.906 -10.602 -18.469 1 90.19 56 GLY B C 1
ATOM 3169 O O . GLY B 1 56 ? -7.25 -9.75 -17.641 1 90.19 56 GLY B O 1
ATOM 3170 N N . GLU B 1 57 ? -5.695 -10.742 -18.844 1 89.19 57 GLU B N 1
ATOM 3171 C CA . GLU B 1 57 ? -4.539 -10.094 -18.234 1 89.19 57 GLU B CA 1
ATOM 3172 C C . GLU B 1 57 ? -4.594 -8.586 -18.406 1 89.19 57 GLU B C 1
ATOM 3174 O O . GLU B 1 57 ? -4.074 -7.836 -17.578 1 89.19 57 GLU B O 1
ATOM 3179 N N . GLN B 1 58 ? -5.254 -8.148 -19.438 1 90 58 GLN B N 1
ATOM 3180 C CA . GLN B 1 58 ? -5.324 -6.723 -19.75 1 90 58 GLN B CA 1
ATOM 3181 C C . GLN B 1 58 ? -6.074 -5.961 -18.656 1 90 58 GLN B C 1
ATOM 3183 O O . GLN B 1 58 ? -5.91 -4.75 -18.516 1 90 58 GLN B O 1
ATOM 3188 N N . SER B 1 59 ? -6.898 -6.652 -17.906 1 94.69 59 SER B N 1
ATOM 3189 C CA . SER B 1 59 ? -7.629 -6.008 -16.812 1 94.69 59 SER B CA 1
ATOM 3190 C C . SER B 1 59 ? -6.699 -5.637 -15.664 1 94.69 59 SER B C 1
ATOM 3192 O O . SER B 1 59 ? -7.027 -4.773 -14.852 1 94.69 59 SER B O 1
ATOM 3194 N N . LYS B 1 60 ? -5.562 -6.297 -15.602 1 95.5 60 LYS B N 1
ATOM 3195 C CA . LYS B 1 60 ? -4.566 -6.016 -14.578 1 95.5 60 LYS B CA 1
ATOM 3196 C C . LYS B 1 60 ? -3.777 -4.754 -14.906 1 95.5 60 LYS B C 1
ATOM 3198 O O . LYS B 1 60 ? -2.568 -4.812 -15.141 1 95.5 60 LYS B O 1
ATOM 3203 N N . SER B 1 61 ? -4.457 -3.604 -14.859 1 97.31 61 SER B N 1
ATOM 3204 C CA . SER B 1 61 ? -3.893 -2.348 -15.344 1 97.31 61 SER B CA 1
ATOM 3205 C C . SER B 1 61 ? -4.285 -1.182 -14.438 1 97.31 61 SER B C 1
ATOM 3207 O O . SER B 1 61 ? -5.211 -1.298 -13.633 1 97.31 61 SER B O 1
ATOM 3209 N N . ARG B 1 62 ? -3.576 -0.035 -14.641 1 98 62 ARG B N 1
ATOM 3210 C CA . ARG B 1 62 ? -3.877 1.192 -13.906 1 98 62 ARG B CA 1
ATOM 3211 C C . ARG B 1 62 ? -5.305 1.654 -14.18 1 98 62 ARG B C 1
ATOM 3213 O O . ARG B 1 62 ? -6.008 2.084 -13.266 1 98 62 ARG B O 1
ATOM 3220 N N . ASN B 1 63 ? -5.684 1.549 -15.398 1 97.56 63 ASN B N 1
ATOM 3221 C CA . ASN B 1 63 ? -7 2.031 -15.812 1 97.56 63 ASN B CA 1
ATOM 3222 C C . ASN B 1 63 ? -8.117 1.235 -15.148 1 97.56 63 ASN B C 1
ATOM 3224 O O . ASN B 1 63 ? -9.102 1.812 -14.688 1 97.56 63 ASN B O 1
ATOM 3228 N N . VAL B 1 64 ? -7.996 -0.041 -15.156 1 98.38 64 VAL B N 1
ATOM 3229 C CA . VAL B 1 64 ? -9.047 -0.87 -14.578 1 98.38 64 VAL B CA 1
ATOM 3230 C C . VAL B 1 64 ? -9.055 -0.7 -13.062 1 98.38 64 VAL B C 1
ATOM 3232 O O . VAL B 1 64 ? -10.125 -0.65 -12.445 1 98.38 64 VAL B O 1
ATOM 3235 N N . LYS B 1 65 ? -7.891 -0.614 -12.461 1 98.56 65 LYS B N 1
ATOM 3236 C CA . LYS B 1 65 ? -7.836 -0.307 -11.039 1 98.56 65 LYS B CA 1
ATOM 3237 C C . LYS B 1 65 ? -8.602 0.971 -10.719 1 98.56 65 LYS B C 1
ATOM 3239 O O . LYS B 1 65 ? -9.398 1.007 -9.773 1 98.56 65 LYS B O 1
ATOM 3244 N N . ALA B 1 66 ? -8.32 2.031 -11.516 1 98.38 66 ALA B N 1
ATOM 3245 C CA . ALA B 1 66 ? -8.984 3.316 -11.328 1 98.38 66 ALA B CA 1
ATOM 3246 C C . ALA B 1 66 ? -10.5 3.176 -11.477 1 98.38 66 ALA B C 1
ATOM 3248 O O . ALA B 1 66 ? -11.258 3.799 -10.734 1 98.38 66 ALA B O 1
ATOM 3249 N N . SER B 1 67 ? -10.914 2.369 -12.414 1 98.38 67 SER B N 1
ATOM 3250 C CA . SER B 1 67 ? -12.344 2.195 -12.664 1 98.38 67 SER B CA 1
ATOM 3251 C C . SER B 1 67 ? -13.031 1.545 -11.469 1 98.38 67 SER B C 1
ATOM 3253 O O . SER B 1 67 ? -14.18 1.866 -11.156 1 98.38 67 SER B O 1
ATOM 3255 N N . ILE B 1 68 ? -12.383 0.575 -10.836 1 98.75 68 ILE B N 1
ATOM 3256 C CA . ILE B 1 68 ? -12.945 -0.062 -9.648 1 98.75 68 ILE B CA 1
ATOM 3257 C C . ILE B 1 68 ? -13.055 0.958 -8.516 1 98.75 68 ILE B C 1
ATOM 3259 O O . ILE B 1 68 ? -14.086 1.052 -7.852 1 98.75 68 ILE B O 1
ATOM 3263 N N . GLU B 1 69 ? -11.984 1.734 -8.305 1 98.44 69 GLU B N 1
ATOM 3264 C CA . GLU B 1 69 ? -11.969 2.76 -7.27 1 98.44 69 GLU B CA 1
ATOM 3265 C C . GLU B 1 69 ? -13.102 3.76 -7.465 1 98.44 69 GLU B C 1
ATOM 3267 O O . GLU B 1 69 ? -13.812 4.102 -6.516 1 98.44 69 GLU B O 1
ATOM 3272 N N . ASP B 1 70 ? -13.219 4.223 -8.695 1 98.12 70 ASP B N 1
ATOM 3273 C CA . ASP B 1 70 ? -14.266 5.195 -9 1 98.12 70 ASP B CA 1
ATOM 3274 C C . ASP B 1 70 ? -15.656 4.602 -8.758 1 98.12 70 ASP B C 1
ATOM 3276 O O . ASP B 1 70 ? -16.547 5.285 -8.266 1 98.12 70 ASP B O 1
ATOM 3280 N N . PHE B 1 71 ? -15.859 3.34 -9.156 1 98.5 71 PHE B N 1
ATOM 3281 C CA . PHE B 1 71 ? -17.125 2.656 -8.891 1 98.5 71 PHE B CA 1
ATOM 3282 C C . PHE B 1 71 ? -17.438 2.658 -7.402 1 98.5 71 PHE B C 1
ATOM 3284 O O . PHE B 1 71 ? -18.547 2.984 -7 1 98.5 71 PHE B O 1
ATOM 3291 N N . LEU B 1 72 ? -16.453 2.271 -6.562 1 97.94 72 LEU B N 1
ATOM 3292 C CA . LEU B 1 72 ? -16.625 2.23 -5.117 1 97.94 72 LEU B CA 1
ATOM 3293 C C . LEU B 1 72 ? -17.016 3.604 -4.574 1 97.94 72 LEU B C 1
ATOM 3295 O O . LEU B 1 72 ? -17.922 3.723 -3.764 1 97.94 72 LEU B O 1
ATOM 3299 N N . LEU B 1 73 ? -16.266 4.613 -5 1 95.44 73 LEU B N 1
ATOM 3300 C CA . LEU B 1 73 ? -16.516 5.977 -4.535 1 95.44 73 LEU B CA 1
ATOM 3301 C C . LEU B 1 73 ? -17.875 6.473 -5 1 95.44 73 LEU B C 1
ATOM 3303 O O . LEU B 1 73 ? -18.594 7.137 -4.25 1 95.44 73 LEU B O 1
ATOM 3307 N N . ASP B 1 74 ? -18.25 6.141 -6.277 1 96.06 74 ASP B N 1
ATOM 3308 C CA . ASP B 1 74 ? -19.562 6.5 -6.805 1 96.06 74 ASP B CA 1
ATOM 3309 C C . ASP B 1 74 ? -20.672 5.867 -5.977 1 96.06 74 ASP B C 1
ATOM 3311 O O . ASP B 1 74 ? -21.75 6.453 -5.816 1 96.06 74 ASP B O 1
ATOM 3315 N N . GLN B 1 75 ? -20.406 4.691 -5.469 1 95.69 75 GLN B N 1
ATOM 3316 C CA . GLN B 1 75 ? -21.375 3.969 -4.664 1 95.69 75 GLN B CA 1
ATOM 3317 C C . GLN B 1 75 ? -21.281 4.367 -3.193 1 95.69 75 GLN B C 1
ATOM 3319 O O . GLN B 1 75 ? -21.875 3.721 -2.33 1 95.69 75 GLN B O 1
ATOM 3324 N N . LYS B 1 76 ? -20.391 5.348 -2.863 1 90.5 76 LYS B N 1
ATOM 3325 C CA . LYS B 1 76 ? -20.234 5.91 -1.524 1 90.5 76 LYS B CA 1
ATOM 3326 C C . LYS B 1 76 ? -19.703 4.867 -0.549 1 90.5 76 LYS B C 1
ATOM 3328 O O . LYS B 1 76 ? -20.125 4.805 0.605 1 90.5 76 LYS B O 1
ATOM 3333 N N . CYS B 1 77 ? -18.922 3.957 -1.106 1 93.19 77 CYS B N 1
ATOM 3334 C CA . CYS B 1 77 ? -18.234 3.018 -0.235 1 93.19 77 CYS B CA 1
ATOM 3335 C C . CYS B 1 77 ? -17.141 3.725 0.575 1 93.19 77 CYS B C 1
ATOM 3337 O O . CYS B 1 77 ? -16.531 4.68 0.096 1 93.19 77 CYS B O 1
ATOM 3339 N N . THR B 1 78 ? -16.922 3.293 1.791 1 89.56 78 THR B N 1
ATOM 3340 C CA . THR B 1 78 ? -15.922 3.865 2.68 1 89.56 78 THR B CA 1
ATOM 3341 C C . THR B 1 78 ? -15.023 2.775 3.25 1 89.56 78 THR B C 1
ATOM 3343 O O . THR B 1 78 ? -14.891 1.702 2.66 1 89.56 78 THR B O 1
ATOM 3346 N N . ARG B 1 79 ? -14.398 3.072 4.359 1 90.75 79 ARG B N 1
ATOM 3347 C CA . ARG B 1 79 ? -13.43 2.172 4.973 1 90.75 79 ARG B CA 1
ATOM 3348 C C . ARG B 1 79 ? -14.102 0.887 5.449 1 90.75 79 ARG B C 1
ATOM 3350 O O . ARG B 1 79 ? -13.43 -0.137 5.625 1 90.75 79 ARG B O 1
ATOM 3357 N N . ASP B 1 80 ? -15.336 0.948 5.676 1 92.62 80 ASP B N 1
ATOM 3358 C CA . ASP B 1 80 ? -16.078 -0.229 6.129 1 92.62 80 ASP B CA 1
ATOM 3359 C C . ASP B 1 80 ? -16.609 -1.036 4.945 1 92.62 80 ASP B C 1
ATOM 3361 O O . ASP B 1 80 ? -17.781 -1.406 4.91 1 92.62 80 ASP B O 1
ATOM 3365 N N . THR B 1 81 ? -15.82 -1.264 3.975 1 96.5 81 THR B N 1
ATOM 3366 C CA . THR B 1 81 ? -16.141 -2.029 2.775 1 96.5 81 THR B CA 1
ATOM 3367 C C . THR B 1 81 ? -15.258 -3.262 2.662 1 96.5 81 THR B C 1
ATOM 3369 O O . THR B 1 81 ? -14.039 -3.176 2.863 1 96.5 81 THR B O 1
ATOM 3372 N N . CYS B 1 82 ? -15.812 -4.41 2.389 1 98.62 82 CYS B N 1
ATOM 3373 C CA . CYS B 1 82 ? -15.062 -5.629 2.121 1 98.62 82 CYS B CA 1
ATOM 3374 C C . CYS B 1 82 ? -15.148 -6.016 0.649 1 98.62 82 CYS B C 1
ATOM 3376 O O . CYS B 1 82 ? -16.25 -6.191 0.116 1 98.62 82 CYS B O 1
ATOM 3378 N N . LEU B 1 83 ? -14.039 -6.129 -0.004 1 98.88 83 LEU B N 1
ATOM 3379 C CA . LEU B 1 83 ? -14.016 -6.559 -1.398 1 98.88 83 LEU B CA 1
ATOM 3380 C C . LEU B 1 83 ? -13.922 -8.078 -1.5 1 98.88 83 LEU B C 1
ATOM 3382 O O . LEU B 1 83 ? -13.234 -8.719 -0.701 1 98.88 83 LEU B O 1
ATOM 3386 N N . ILE B 1 84 ? -14.633 -8.664 -2.42 1 98.81 84 ILE B N 1
ATOM 3387 C CA . ILE B 1 84 ? -14.633 -10.094 -2.68 1 98.81 84 ILE B CA 1
ATOM 3388 C C . ILE B 1 84 ? -14.117 -10.367 -4.094 1 98.81 84 ILE B C 1
ATOM 3390 O O . ILE B 1 84 ? -14.812 -10.094 -5.074 1 98.81 84 ILE B O 1
ATOM 3394 N N . ALA B 1 85 ? -12.953 -10.867 -4.211 1 98.81 85 ALA B N 1
ATOM 3395 C CA . ALA B 1 85 ? -12.367 -11.203 -5.5 1 98.81 85 ALA B CA 1
ATOM 3396 C C . ALA B 1 85 ? -12.773 -12.609 -5.941 1 98.81 85 ALA B C 1
ATOM 3398 O O . ALA B 1 85 ? -12.305 -13.602 -5.379 1 98.81 85 ALA B O 1
ATOM 3399 N N . LEU B 1 86 ? -13.633 -12.695 -6.859 1 98.38 86 LEU B N 1
ATOM 3400 C CA . LEU B 1 86 ? -14.062 -13.961 -7.438 1 98.38 86 LEU B CA 1
ATOM 3401 C C . LEU B 1 86 ? -13.383 -14.211 -8.781 1 98.38 86 LEU B C 1
ATOM 3403 O O . LEU B 1 86 ? -13.797 -13.656 -9.797 1 98.38 86 LEU B O 1
ATOM 3407 N N . GLY B 1 87 ? -12.344 -14.969 -8.805 1 97.38 87 GLY B N 1
ATOM 3408 C CA . GLY B 1 87 ? -11.633 -15.219 -10.055 1 97.38 87 GLY B CA 1
ATOM 3409 C C . GLY B 1 87 ? -10.242 -15.789 -9.844 1 97.38 87 GLY B C 1
ATOM 3410 O O . GLY B 1 87 ? -9.914 -16.266 -8.758 1 97.38 87 GLY B O 1
ATOM 3411 N N . GLY B 1 88 ? -9.43 -15.867 -10.891 1 95.75 88 GLY B N 1
ATOM 3412 C CA . GLY B 1 88 ? -8.078 -16.375 -10.828 1 95.75 88 GLY B CA 1
ATOM 3413 C C . GLY B 1 88 ? -7.074 -15.359 -10.32 1 95.75 88 GLY B C 1
ATOM 3414 O O . GLY B 1 88 ? -7.418 -14.492 -9.516 1 95.75 88 GLY B O 1
ATOM 3415 N N . GLY B 1 89 ? -5.82 -15.531 -10.703 1 95.31 89 GLY B N 1
ATOM 3416 C CA . GLY B 1 89 ? -4.738 -14.688 -10.234 1 95.31 89 GLY B CA 1
ATOM 3417 C C . GLY B 1 89 ? -4.891 -13.234 -10.641 1 95.31 89 GLY B C 1
ATOM 3418 O O . GLY B 1 89 ? -4.555 -12.328 -9.875 1 95.31 89 GLY B O 1
ATOM 3419 N N . VAL B 1 90 ? -5.379 -13.031 -11.875 1 95.69 90 VAL B N 1
ATOM 3420 C CA . VAL B 1 90 ? -5.562 -11.672 -12.367 1 95.69 90 VAL B CA 1
ATOM 3421 C C . VAL B 1 90 ? -6.52 -10.914 -11.445 1 95.69 90 VAL B C 1
ATOM 3423 O O . VAL B 1 90 ? -6.215 -9.805 -11 1 95.69 90 VAL B O 1
ATOM 3426 N N . MET B 1 91 ? -7.594 -11.508 -11.125 1 97.69 91 MET B N 1
ATOM 3427 C CA . MET B 1 91 ? -8.625 -10.914 -10.273 1 97.69 91 MET B CA 1
ATOM 3428 C C . MET B 1 91 ? -8.109 -10.734 -8.844 1 97.69 91 MET B C 1
ATOM 3430 O O . MET B 1 91 ? -8.297 -9.68 -8.242 1 97.69 91 MET B O 1
ATOM 3434 N N . GLY B 1 92 ? -7.504 -11.758 -8.359 1 98.12 92 GLY B N 1
ATOM 3435 C CA . GLY B 1 92 ? -6.965 -11.688 -7.012 1 98.12 92 GLY B CA 1
ATOM 3436 C C . GLY B 1 92 ? -5.949 -10.578 -6.828 1 98.12 92 GLY B C 1
ATOM 3437 O O . GLY B 1 92 ? -6.016 -9.82 -5.855 1 98.12 92 GLY B O 1
ATOM 3438 N N . ASP B 1 93 ? -5.027 -10.469 -7.746 1 98.12 93 ASP B N 1
ATOM 3439 C CA . ASP B 1 93 ? -3.984 -9.445 -7.684 1 98.12 93 ASP B CA 1
ATOM 3440 C C . ASP B 1 93 ? -4.582 -8.047 -7.781 1 98.12 93 ASP B C 1
ATOM 3442 O O . ASP B 1 93 ? -4.242 -7.164 -6.984 1 98.12 93 ASP B O 1
ATOM 3446 N N . LEU B 1 94 ? -5.441 -7.867 -8.781 1 98.69 94 LEU B N 1
ATOM 3447 C CA . LEU B 1 94 ? -6.02 -6.559 -9.07 1 98.69 94 LEU B CA 1
ATOM 3448 C C . LEU B 1 94 ? -6.895 -6.086 -7.918 1 98.69 94 LEU B C 1
ATOM 3450 O O . LEU B 1 94 ? -6.719 -4.969 -7.418 1 98.69 94 LEU B O 1
ATOM 3454 N N . VAL B 1 95 ? -7.793 -6.93 -7.445 1 98.88 95 VAL B N 1
ATOM 3455 C CA . VAL B 1 95 ? -8.727 -6.562 -6.387 1 98.88 95 VAL B CA 1
ATOM 3456 C C . VAL B 1 95 ? -7.973 -6.41 -5.066 1 98.88 95 VAL B C 1
ATOM 3458 O O . VAL B 1 95 ? -8.289 -5.527 -4.262 1 98.88 95 VAL B O 1
ATOM 3461 N N . GLY B 1 96 ? -7.012 -7.32 -4.844 1 98.81 96 GLY B N 1
ATOM 3462 C CA . GLY B 1 96 ? -6.16 -7.164 -3.674 1 98.81 96 GLY B CA 1
ATOM 3463 C C . GLY B 1 96 ? -5.441 -5.832 -3.631 1 98.81 96 GLY B C 1
ATOM 3464 O O . GLY B 1 96 ? -5.344 -5.207 -2.574 1 98.81 96 GLY B O 1
ATOM 3465 N N . PHE B 1 97 ? -4.949 -5.391 -4.816 1 98.88 97 PHE B N 1
ATOM 3466 C CA . PHE B 1 97 ? -4.258 -4.109 -4.895 1 98.88 97 PHE B CA 1
ATOM 3467 C C . PHE B 1 97 ? -5.223 -2.961 -4.621 1 98.88 97 PHE B C 1
ATOM 3469 O O . PHE B 1 97 ? -4.891 -2.029 -3.883 1 98.88 97 PHE B O 1
ATOM 3476 N N . VAL B 1 98 ? -6.395 -3.008 -5.168 1 98.94 98 VAL B N 1
ATOM 3477 C CA . VAL B 1 98 ? -7.414 -1.999 -4.898 1 98.94 98 VAL B CA 1
ATOM 3478 C C . VAL B 1 98 ? -7.723 -1.966 -3.402 1 98.94 98 VAL B C 1
ATOM 3480 O O . VAL B 1 98 ? -7.762 -0.894 -2.795 1 98.94 98 VAL B O 1
ATOM 3483 N N . ALA B 1 99 ? -7.926 -3.127 -2.803 1 98.88 99 ALA B N 1
ATOM 3484 C CA . ALA B 1 99 ? -8.258 -3.221 -1.384 1 98.88 99 ALA B CA 1
ATOM 3485 C C . ALA B 1 99 ? -7.16 -2.604 -0.522 1 98.88 99 ALA B C 1
ATOM 3487 O O . ALA B 1 99 ? -7.441 -1.977 0.501 1 98.88 99 ALA B O 1
ATOM 3488 N N . SER B 1 100 ? -5.941 -2.793 -0.958 1 98.75 100 SER B N 1
ATOM 3489 C CA . SER B 1 100 ? -4.793 -2.354 -0.174 1 98.75 100 SER B CA 1
ATOM 3490 C C . SER B 1 100 ? -4.652 -0.836 -0.199 1 98.75 100 SER B C 1
ATOM 3492 O O . SER B 1 100 ? -4.047 -0.248 0.7 1 98.75 100 SER B O 1
ATOM 3494 N N . THR B 1 101 ? -5.195 -0.169 -1.21 1 98.69 101 THR B N 1
ATOM 3495 C CA . THR B 1 101 ? -4.922 1.255 -1.37 1 98.69 101 THR B CA 1
ATOM 3496 C C . THR B 1 101 ? -6.188 2.076 -1.148 1 98.69 101 THR B C 1
ATOM 3498 O O . THR B 1 101 ? -6.117 3.252 -0.783 1 98.69 101 THR B O 1
ATOM 3501 N N . PHE B 1 102 ? -7.379 1.489 -1.443 1 98.19 102 PHE B N 1
ATOM 3502 C CA . PHE B 1 102 ? -8.633 2.197 -1.229 1 98.19 102 PHE B CA 1
ATOM 3503 C C . PHE B 1 102 ? -8.797 2.586 0.236 1 98.19 102 PHE B C 1
ATOM 3505 O O . PHE B 1 102 ? -8.75 1.729 1.121 1 98.19 102 PHE B O 1
ATOM 3512 N N . MET B 1 103 ? -8.875 3.887 0.505 1 94.31 103 MET B N 1
ATOM 3513 C CA . MET B 1 103 ? -8.961 4.43 1.857 1 94.31 103 MET B CA 1
ATOM 3514 C C . MET B 1 103 ? -7.824 3.91 2.727 1 94.31 103 MET B C 1
ATOM 3516 O O . MET B 1 103 ? -8.023 3.605 3.904 1 94.31 103 MET B O 1
ATOM 3520 N N . ARG B 1 104 ? -6.691 3.674 2.104 1 95.94 104 ARG B N 1
ATOM 3521 C CA . ARG B 1 104 ? -5.445 3.236 2.727 1 95.94 104 ARG B CA 1
ATOM 3522 C C . ARG B 1 104 ? -5.578 1.825 3.285 1 95.94 104 ARG B C 1
ATOM 3524 O O . ARG B 1 104 ? -4.941 1.486 4.285 1 95.94 104 ARG B O 1
ATOM 3531 N N . GLY B 1 105 ? -6.48 1.066 2.76 1 96.88 105 GLY B N 1
ATOM 3532 C CA . GLY B 1 105 ? -6.578 -0.342 3.109 1 96.88 105 GLY B CA 1
ATOM 3533 C C . GLY B 1 105 ? -7.957 -0.741 3.6 1 96.88 105 GLY B C 1
ATOM 3534 O O . GLY B 1 105 ? -8.469 -0.168 4.566 1 96.88 105 GLY B O 1
ATOM 3535 N N . VAL B 1 106 ? -8.578 -1.662 2.979 1 97.25 106 VAL B N 1
ATOM 3536 C CA . VAL B 1 106 ? -9.852 -2.242 3.4 1 97.25 106 VAL B CA 1
ATOM 3537 C C . VAL B 1 106 ? -9.758 -3.766 3.373 1 97.25 106 VAL B C 1
ATOM 3539 O O . VAL B 1 106 ? -8.891 -4.328 2.699 1 97.25 106 VAL B O 1
ATOM 3542 N N . PRO B 1 107 ? -10.562 -4.434 4.145 1 98.12 107 PRO B N 1
ATOM 3543 C CA . PRO B 1 107 ? -10.523 -5.895 4.102 1 98.12 107 PRO B CA 1
ATOM 3544 C C . PRO B 1 107 ? -10.961 -6.457 2.754 1 98.12 107 PRO B C 1
ATOM 3546 O O . PRO B 1 107 ? -11.781 -5.844 2.061 1 98.12 107 PRO B O 1
ATOM 3549 N N . PHE B 1 108 ? -10.422 -7.582 2.355 1 98.56 108 PHE B N 1
ATOM 3550 C CA . PHE B 1 108 ? -10.898 -8.281 1.168 1 98.56 108 PHE B CA 1
ATOM 3551 C C . PHE B 1 108 ? -10.711 -9.789 1.317 1 98.56 108 PHE B C 1
ATOM 3553 O O . PHE B 1 108 ? -10.008 -10.242 2.221 1 98.56 108 PHE B O 1
ATOM 3560 N N . VAL B 1 109 ? -11.406 -10.562 0.542 1 98.69 109 VAL B N 1
ATOM 3561 C CA . VAL B 1 109 ? -11.289 -12.016 0.512 1 98.69 109 VAL B CA 1
ATOM 3562 C C . VAL B 1 109 ? -11.109 -12.492 -0.928 1 98.69 109 VAL B C 1
ATOM 3564 O O . VAL B 1 109 ? -11.445 -11.766 -1.872 1 98.69 109 VAL B O 1
ATOM 3567 N N . GLN B 1 110 ? -10.547 -13.656 -1.037 1 98.44 110 GLN B N 1
ATOM 3568 C CA . GLN B 1 110 ? -10.375 -14.258 -2.357 1 98.44 110 GLN B CA 1
ATOM 3569 C C . GLN B 1 110 ? -11.164 -15.555 -2.484 1 98.44 110 GLN B C 1
ATOM 3571 O O . GLN B 1 110 ? -11.227 -16.344 -1.544 1 98.44 110 GLN B O 1
ATOM 3576 N N . ILE B 1 111 ? -11.82 -15.688 -3.557 1 98.19 111 ILE B N 1
ATOM 3577 C CA . ILE B 1 111 ? -12.453 -16.938 -3.98 1 98.19 111 ILE B CA 1
ATOM 3578 C C . ILE B 1 111 ? -11.836 -17.406 -5.297 1 98.19 111 ILE B C 1
ATOM 3580 O O . ILE B 1 111 ? -12.414 -17.188 -6.367 1 98.19 111 ILE B O 1
ATOM 3584 N N . PRO B 1 112 ? -10.68 -18.062 -5.16 1 97.75 112 PRO B N 1
ATOM 3585 C CA . PRO B 1 112 ? -9.977 -18.484 -6.375 1 97.75 112 PRO B CA 1
ATOM 3586 C C . PRO B 1 112 ? -10.789 -19.469 -7.215 1 97.75 112 PRO B C 1
ATOM 3588 O O . PRO B 1 112 ? -11.422 -20.375 -6.664 1 97.75 112 PRO B O 1
ATOM 3591 N N . THR B 1 113 ? -10.703 -19.25 -8.555 1 96.69 113 THR B N 1
ATOM 3592 C CA . THR B 1 113 ? -11.484 -20.109 -9.445 1 96.69 113 THR B CA 1
ATOM 3593 C C . THR B 1 113 ? -10.57 -20.938 -10.352 1 96.69 113 THR B C 1
ATOM 3595 O O . THR B 1 113 ? -11.047 -21.625 -11.25 1 96.69 113 THR B O 1
ATOM 3598 N N . THR B 1 114 ? -9.266 -20.828 -10.25 1 96.44 114 THR B N 1
ATOM 3599 C CA . THR B 1 114 ? -8.297 -21.656 -10.961 1 96.44 114 THR B CA 1
ATOM 3600 C C . THR B 1 114 ? -7.391 -22.406 -9.984 1 96.44 114 THR B C 1
ATOM 3602 O O . THR B 1 114 ? -7.188 -21.953 -8.852 1 96.44 114 THR B O 1
ATOM 3605 N N . LEU B 1 115 ? -6.906 -23.516 -10.438 1 96.75 115 LEU B N 1
ATOM 3606 C CA . LEU B 1 115 ? -5.973 -24.266 -9.609 1 96.75 115 LEU B CA 1
ATOM 3607 C C . LEU B 1 115 ? -4.734 -23.438 -9.289 1 96.75 115 LEU B C 1
ATOM 3609 O O . LEU B 1 115 ? -4.273 -23.422 -8.148 1 96.75 115 LEU B O 1
ATOM 3613 N N . LEU B 1 116 ? -4.227 -22.688 -10.266 1 97.25 116 LEU B N 1
ATOM 3614 C CA . LEU B 1 116 ? -3.062 -21.828 -10.078 1 97.25 116 LEU B CA 1
ATOM 3615 C C . LEU B 1 116 ? -3.297 -20.828 -8.945 1 97.25 116 LEU B C 1
ATOM 3617 O O . LEU B 1 116 ? -2.434 -20.656 -8.078 1 97.25 116 LEU B O 1
ATOM 3621 N N . ALA B 1 117 ? -4.43 -20.234 -8.93 1 97.25 117 ALA B N 1
ATOM 3622 C CA . ALA B 1 117 ? -4.758 -19.25 -7.898 1 97.25 117 ALA B CA 1
ATOM 3623 C C . ALA B 1 117 ? -4.887 -19.922 -6.531 1 97.25 117 ALA B C 1
ATOM 3625 O O . ALA B 1 117 ? -4.488 -19.359 -5.516 1 97.25 117 ALA B O 1
ATOM 3626 N N . MET B 1 118 ? -5.406 -21.172 -6.488 1 97.12 118 MET B N 1
ATOM 3627 C CA . MET B 1 118 ? -5.633 -21.891 -5.234 1 97.12 118 MET B CA 1
ATOM 3628 C C . MET B 1 118 ? -4.309 -22.266 -4.582 1 97.12 118 MET B C 1
ATOM 3630 O O . MET B 1 118 ? -4.168 -22.188 -3.359 1 97.12 118 MET B O 1
ATOM 3634 N N . VAL B 1 119 ? -3.336 -22.531 -5.398 1 97 119 VAL B N 1
ATOM 3635 C CA . VAL B 1 119 ? -2.143 -23.141 -4.816 1 97 119 VAL B CA 1
ATOM 3636 C C . VAL B 1 119 ? -1.005 -22.125 -4.793 1 97 119 VAL B C 1
ATOM 3638 O O . VAL B 1 119 ? 0.019 -22.344 -4.141 1 97 119 VAL B O 1
ATOM 3641 N N . ASP B 1 120 ? -1.197 -20.984 -5.453 1 95.88 120 ASP B N 1
ATOM 3642 C CA . ASP B 1 120 ? -0.056 -20.078 -5.551 1 95.88 120 ASP B CA 1
ATOM 3643 C C . ASP B 1 120 ? -0.49 -18.625 -5.367 1 95.88 120 ASP B C 1
ATOM 3645 O O . ASP B 1 120 ? -0.383 -18.078 -4.27 1 95.88 120 ASP B O 1
ATOM 3649 N N . SER B 1 121 ? -1.196 -18.031 -6.25 1 94.75 121 SER B N 1
ATOM 3650 C CA . SER B 1 121 ? -1.326 -16.578 -6.367 1 94.75 121 SER B CA 1
ATOM 3651 C C . SER B 1 121 ? -2.176 -16 -5.238 1 94.75 121 SER B C 1
ATOM 3653 O O . SER B 1 121 ? -2.023 -14.836 -4.871 1 94.75 121 SER B O 1
ATOM 3655 N N . SER B 1 122 ? -3.111 -16.812 -4.691 1 97.06 122 SER B N 1
ATOM 3656 C CA . SER B 1 122 ? -3.998 -16.281 -3.664 1 97.06 122 SER B CA 1
ATOM 3657 C C . SER B 1 122 ? -3.326 -16.281 -2.295 1 97.06 122 SER B C 1
ATOM 3659 O O . SER B 1 122 ? -3.836 -15.688 -1.343 1 97.06 122 SER B O 1
ATOM 3661 N N . ILE B 1 123 ? -2.152 -16.875 -2.244 1 95.19 123 ILE B N 1
ATOM 3662 C CA . ILE B 1 123 ? -1.479 -17.062 -0.963 1 95.19 123 ILE B CA 1
ATOM 3663 C C . ILE B 1 123 ? -0.249 -16.156 -0.893 1 95.19 123 ILE B C 1
ATOM 3665 O O . ILE B 1 123 ? 0.564 -16.141 -1.82 1 95.19 123 ILE B O 1
ATOM 3669 N N . GLY B 1 124 ? -0.11 -15.398 0.229 1 93 124 GLY B N 1
ATOM 3670 C CA . GLY B 1 124 ? 1.114 -14.648 0.464 1 93 124 GLY B CA 1
ATOM 3671 C C . GLY B 1 124 ? 0.916 -13.148 0.404 1 93 124 GLY B C 1
ATOM 3672 O O . GLY B 1 124 ? 1.811 -12.383 0.769 1 93 124 GLY B O 1
ATOM 3673 N N . GLY B 1 125 ? -0.189 -12.688 -0.115 1 94.62 125 GLY B N 1
ATOM 3674 C CA . GLY B 1 125 ? -0.562 -11.289 0.037 1 94.62 125 GLY B CA 1
ATOM 3675 C C . GLY B 1 125 ? 0.027 -10.391 -1.036 1 94.62 125 GLY B C 1
ATOM 3676 O O . GLY B 1 125 ? -0.197 -9.18 -1.032 1 94.62 125 GLY B O 1
ATOM 3677 N N . LYS B 1 126 ? 0.796 -10.961 -1.995 1 94.5 126 LYS B N 1
ATOM 3678 C CA . LYS B 1 126 ? 1.341 -10.141 -3.074 1 94.5 126 LYS B CA 1
ATOM 3679 C C . LYS B 1 126 ? 0.239 -9.688 -4.027 1 94.5 126 LYS B C 1
ATOM 3681 O O . LYS B 1 126 ? -0.56 -10.5 -4.496 1 94.5 126 LYS B O 1
ATOM 3686 N N . THR B 1 127 ? 0.131 -8.445 -4.25 1 97.44 127 THR B N 1
ATOM 3687 C CA . THR B 1 127 ? -0.776 -7.859 -5.234 1 97.44 127 THR B CA 1
ATOM 3688 C C . THR B 1 127 ? -0.002 -7.055 -6.273 1 97.44 127 THR B C 1
ATOM 3690 O O . THR B 1 127 ? 1.161 -6.707 -6.059 1 97.44 127 THR B O 1
ATOM 3693 N N . ALA B 1 128 ? -0.661 -6.828 -7.414 1 97.12 128 ALA B N 1
ATOM 3694 C CA . ALA B 1 128 ? 0.061 -6.023 -8.398 1 97.12 128 ALA B CA 1
ATOM 3695 C C . ALA B 1 128 ? -0.793 -5.773 -9.633 1 97.12 128 ALA B C 1
ATOM 3697 O O . ALA B 1 128 ? -1.811 -6.438 -9.844 1 97.12 128 ALA B O 1
ATOM 3698 N N . ILE B 1 129 ? -0.352 -4.832 -10.375 1 97.81 129 ILE B N 1
ATOM 3699 C CA . ILE B 1 129 ? -0.84 -4.602 -11.727 1 97.81 129 ILE B CA 1
ATOM 3700 C C . ILE B 1 129 ? 0.338 -4.523 -12.695 1 97.81 129 ILE B C 1
ATOM 3702 O O . ILE B 1 129 ? 1.493 -4.445 -12.273 1 97.81 129 ILE B O 1
ATOM 3706 N N . ASP B 1 130 ? -0.042 -4.633 -13.938 1 94.31 130 ASP B N 1
ATOM 3707 C CA . ASP B 1 130 ? 0.936 -4.559 -15.016 1 94.31 130 ASP B CA 1
ATOM 3708 C C . ASP B 1 130 ? 1.034 -3.141 -15.57 1 94.31 130 ASP B C 1
ATOM 3710 O O . ASP B 1 130 ? 0.105 -2.344 -15.422 1 94.31 130 ASP B O 1
ATOM 3714 N N . THR B 1 131 ? 2.176 -2.811 -16.047 1 94.25 131 THR B N 1
ATOM 3715 C CA . THR B 1 131 ? 2.389 -1.617 -16.859 1 94.25 131 THR B CA 1
ATOM 3716 C C . THR B 1 131 ? 2.947 -1.987 -18.219 1 94.25 131 THR B C 1
ATOM 3718 O O . THR B 1 131 ? 3.236 -3.156 -18.484 1 94.25 131 THR B O 1
ATOM 3721 N N . TRP B 1 132 ? 3.018 -0.975 -19.047 1 90.75 132 TRP B N 1
ATOM 3722 C CA . TRP B 1 132 ? 3.553 -1.223 -20.391 1 90.75 132 TRP B CA 1
ATOM 3723 C C . TRP B 1 132 ? 4.992 -1.722 -20.312 1 90.75 132 TRP B C 1
ATOM 3725 O O . TRP B 1 132 ? 5.484 -2.354 -21.25 1 90.75 132 TRP B O 1
ATOM 3735 N N . HIS B 1 133 ? 5.688 -1.493 -19.172 1 88.25 133 HIS B N 1
ATOM 3736 C CA . HIS B 1 133 ? 7.086 -1.877 -19.016 1 88.25 133 HIS B CA 1
ATOM 3737 C C . HIS B 1 133 ? 7.211 -3.346 -18.625 1 88.25 133 HIS B C 1
ATOM 3739 O O . HIS B 1 133 ? 8.289 -3.934 -18.734 1 88.25 133 HIS B O 1
ATOM 3745 N N . GLY B 1 134 ? 6.121 -3.949 -18.078 1 86.56 134 GLY B N 1
ATOM 3746 C CA . GLY B 1 134 ? 6.191 -5.34 -17.656 1 86.56 134 GLY B CA 1
ATOM 3747 C C . GLY B 1 134 ? 5.082 -5.73 -16.703 1 86.56 134 GLY B C 1
ATOM 3748 O O . GLY B 1 134 ? 4.215 -4.914 -16.375 1 86.56 134 GLY B O 1
ATOM 3749 N N . LYS B 1 135 ? 5.156 -6.949 -16.188 1 87.38 135 LYS B N 1
ATOM 3750 C CA . LYS B 1 135 ? 4.113 -7.512 -15.344 1 87.38 135 LYS B CA 1
ATOM 3751 C C . LYS B 1 135 ? 4.422 -7.289 -13.867 1 87.38 135 LYS B C 1
ATOM 3753 O O . LYS B 1 135 ? 5.582 -7.363 -13.453 1 87.38 135 LYS B O 1
ATOM 3758 N N . ASN B 1 136 ? 3.412 -7.02 -13.156 1 91.69 136 ASN B N 1
ATOM 3759 C CA . ASN B 1 136 ? 3.424 -7.02 -11.703 1 91.69 136 ASN B CA 1
ATOM 3760 C C . ASN B 1 136 ? 4.449 -6.035 -11.148 1 91.69 136 ASN B C 1
ATOM 3762 O O . ASN B 1 136 ? 5.121 -6.32 -10.156 1 91.69 136 ASN B O 1
ATOM 3766 N N . LEU B 1 137 ? 4.586 -4.863 -11.75 1 93.25 137 LEU B N 1
ATOM 3767 C CA . LEU B 1 137 ? 5.633 -3.926 -11.367 1 93.25 137 LEU B CA 1
ATOM 3768 C C . LEU B 1 137 ? 5.129 -2.947 -10.312 1 93.25 137 LEU B C 1
ATOM 3770 O O . LEU B 1 137 ? 5.926 -2.287 -9.641 1 93.25 137 LEU B O 1
ATOM 3774 N N . ILE B 1 138 ? 3.785 -2.783 -10.172 1 97.88 138 ILE B N 1
ATOM 3775 C CA . ILE B 1 138 ? 3.168 -1.87 -9.211 1 97.88 138 ILE B CA 1
ATOM 3776 C C . ILE B 1 138 ? 2.18 -2.633 -8.336 1 97.88 138 ILE B C 1
ATOM 3778 O O . ILE B 1 138 ? 1.258 -3.277 -8.836 1 97.88 138 ILE B O 1
ATOM 3782 N N . GLY B 1 139 ? 2.443 -2.592 -7.062 1 97.94 139 GLY B N 1
ATOM 3783 C CA . GLY B 1 139 ? 1.586 -3.35 -6.168 1 97.94 139 GLY B CA 1
ATOM 3784 C C . GLY B 1 139 ? 1.968 -3.199 -4.707 1 97.94 139 GLY B C 1
ATOM 3785 O O . GLY B 1 139 ? 2.676 -2.26 -4.34 1 97.94 139 GLY B O 1
ATOM 3786 N N . THR B 1 140 ? 1.4 -4.062 -3.85 1 97.69 140 THR B N 1
ATOM 3787 C CA . THR B 1 140 ? 1.636 -4.055 -2.41 1 97.69 140 THR B CA 1
ATOM 3788 C C . THR B 1 140 ? 1.61 -5.473 -1.85 1 97.69 140 THR B C 1
ATOM 3790 O O . THR B 1 140 ? 1.386 -6.434 -2.588 1 97.69 140 THR B O 1
ATOM 3793 N N . PHE B 1 141 ? 1.973 -5.629 -0.63 1 95.25 141 PHE B N 1
ATOM 3794 C CA . PHE B 1 141 ? 1.646 -6.805 0.167 1 95.25 141 PHE B CA 1
ATOM 3795 C C . PHE B 1 141 ? 0.396 -6.559 1.005 1 95.25 141 PHE B C 1
ATOM 3797 O O . PHE B 1 141 ? 0.364 -5.641 1.827 1 95.25 141 PHE B O 1
ATOM 3804 N N . TRP B 1 142 ? -0.608 -7.262 0.718 1 97.12 142 TRP B N 1
ATOM 3805 C CA . TRP B 1 142 ? -1.878 -7.113 1.421 1 97.12 142 TRP B CA 1
ATOM 3806 C C . TRP B 1 142 ? -2.561 -8.461 1.607 1 97.12 142 TRP B C 1
ATOM 3808 O O . TRP B 1 142 ? -3.012 -9.078 0.637 1 97.12 142 TRP B O 1
ATOM 3818 N N . GLN B 1 143 ? -2.623 -8.945 2.828 1 96.56 143 GLN B N 1
ATOM 3819 C CA . GLN B 1 143 ? -3.141 -10.273 3.119 1 96.56 143 GLN B CA 1
ATOM 3820 C C . GLN B 1 143 ? -4.668 -10.289 3.088 1 96.56 143 GLN B C 1
ATOM 3822 O O . GLN B 1 143 ? -5.316 -9.461 3.727 1 96.56 143 GLN B O 1
ATOM 3827 N N . PRO B 1 144 ? -5.258 -11.211 2.303 1 97.75 144 PRO B N 1
ATOM 3828 C CA . PRO B 1 144 ? -6.707 -11.383 2.438 1 97.75 144 PRO B CA 1
ATOM 3829 C C . PRO B 1 144 ? -7.117 -11.875 3.824 1 97.75 144 PRO B C 1
ATOM 3831 O O . PRO B 1 144 ? -6.367 -12.609 4.473 1 97.75 144 PRO B O 1
ATOM 3834 N N . LYS B 1 145 ? -8.266 -11.438 4.23 1 97.81 145 LYS B N 1
ATOM 3835 C CA . LYS B 1 145 ? -8.773 -11.891 5.52 1 97.81 145 LYS B CA 1
ATOM 3836 C C . LYS B 1 145 ? -9.125 -13.383 5.477 1 97.81 145 LYS B C 1
ATOM 3838 O O . LYS B 1 145 ? -9.023 -14.078 6.492 1 97.81 145 LYS B O 1
ATOM 3843 N N . ARG B 1 146 ? -9.586 -13.828 4.27 1 97.44 146 ARG B N 1
ATOM 3844 C CA . ARG B 1 146 ? -9.945 -15.219 4.016 1 97.44 146 ARG B CA 1
ATOM 3845 C C . ARG B 1 146 ? -9.68 -15.602 2.561 1 97.44 146 ARG B C 1
ATOM 3847 O O . ARG B 1 146 ? -9.789 -14.758 1.666 1 97.44 146 ARG B O 1
ATOM 3854 N N . ILE B 1 147 ? -9.328 -16.797 2.377 1 97.56 147 ILE B N 1
ATOM 3855 C CA . ILE B 1 147 ? -9.297 -17.438 1.062 1 97.56 147 ILE B CA 1
ATOM 3856 C C . ILE B 1 147 ? -10.242 -18.641 1.041 1 97.56 147 ILE B C 1
ATOM 3858 O O . ILE B 1 147 ? -10.055 -19.594 1.795 1 97.56 147 ILE B O 1
ATOM 3862 N N . TYR B 1 148 ? -11.266 -18.578 0.232 1 97.31 148 TYR B N 1
ATOM 3863 C CA . TYR B 1 148 ? -12.234 -19.672 0.126 1 97.31 148 TYR B C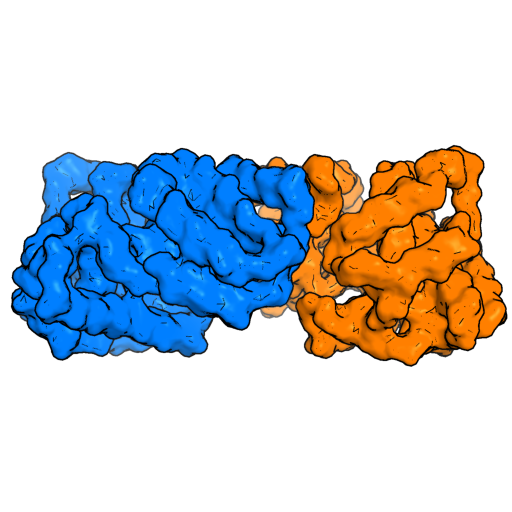A 1
ATOM 3864 C C . TYR B 1 148 ? -11.977 -20.516 -1.114 1 97.31 148 TYR B C 1
ATOM 3866 O O . TYR B 1 148 ? -12.258 -20.094 -2.236 1 97.31 148 TYR B O 1
ATOM 3874 N N . MET B 1 149 ? -11.516 -21.656 -0.9 1 94.25 149 MET B N 1
ATOM 3875 C CA . MET B 1 149 ? -11.227 -22.562 -2.018 1 94.25 149 MET B CA 1
ATOM 3876 C C . MET B 1 149 ? -12.352 -23.578 -2.203 1 94.25 149 MET B C 1
ATOM 3878 O O . MET B 1 149 ? -12.438 -24.562 -1.465 1 94.25 149 MET B O 1
ATOM 3882 N N . ASN B 1 150 ? -13.172 -23.312 -3.146 1 91.69 150 ASN B N 1
ATOM 3883 C CA . ASN B 1 150 ? -14.25 -24.219 -3.521 1 91.69 150 ASN B CA 1
ATOM 3884 C C . ASN B 1 150 ? -13.875 -25.047 -4.738 1 91.69 150 ASN B C 1
ATOM 3886 O O . ASN B 1 150 ? -13.805 -24.547 -5.855 1 91.69 150 ASN B O 1
ATOM 3890 N N . LEU B 1 151 ? -13.797 -26.328 -4.57 1 90.06 151 LEU B N 1
ATOM 3891 C CA . LEU B 1 151 ? -13.281 -27.203 -5.609 1 90.06 151 LEU B CA 1
ATOM 3892 C C . LEU B 1 151 ? -14.266 -27.297 -6.773 1 90.06 151 LEU B C 1
ATOM 3894 O O . LEU B 1 151 ? -13.875 -27.656 -7.891 1 90.06 151 LEU B O 1
ATOM 3898 N N . SER B 1 152 ? -15.484 -27.031 -6.492 1 87.88 152 SER B N 1
ATOM 3899 C CA . SER B 1 152 ? -16.5 -27.188 -7.527 1 87.88 152 SER B CA 1
ATOM 3900 C C . SER B 1 152 ? -16.25 -26.266 -8.703 1 87.88 152 SER B C 1
ATOM 3902 O O . SER B 1 152 ? -16.672 -26.531 -9.828 1 87.88 152 SER B O 1
ATOM 3904 N N . VAL B 1 153 ? -15.547 -25.156 -8.461 1 90 153 VAL B N 1
ATOM 3905 C CA . VAL B 1 153 ? -15.32 -24.188 -9.531 1 90 153 VAL B CA 1
ATOM 3906 C C . VAL B 1 153 ? -14.328 -24.75 -10.539 1 90 153 VAL B C 1
ATOM 3908 O O . VAL B 1 153 ? -14.227 -24.266 -11.664 1 90 153 VAL B O 1
ATOM 3911 N N . LEU B 1 154 ? -13.547 -25.781 -10.188 1 91.94 154 LEU B N 1
ATOM 3912 C CA . LEU B 1 154 ? -12.531 -26.359 -11.062 1 91.94 154 LEU B CA 1
ATOM 3913 C C . LEU B 1 154 ? -13.18 -27.25 -12.125 1 91.94 154 LEU B C 1
ATOM 3915 O O . LEU B 1 154 ? -12.531 -27.609 -13.109 1 91.94 154 LEU B O 1
ATOM 3919 N N . GLU B 1 155 ? -14.414 -27.594 -11.914 1 87.75 155 GLU B N 1
ATOM 3920 C CA . GLU B 1 155 ? -15.125 -28.453 -12.852 1 87.75 155 GLU B CA 1
ATOM 3921 C C . GLU B 1 155 ? -15.312 -27.766 -14.203 1 87.75 155 GLU B C 1
ATOM 3923 O O . GLU B 1 155 ? -15.398 -28.422 -15.234 1 87.75 155 GLU B O 1
ATOM 3928 N N . THR B 1 156 ? -15.32 -26.5 -14.188 1 87.75 156 THR B N 1
ATOM 3929 C CA . THR B 1 156 ? -15.523 -25.75 -15.422 1 87.75 156 THR B CA 1
ATOM 3930 C C . THR B 1 156 ? -14.203 -25.203 -15.953 1 87.75 156 THR B C 1
ATOM 3932 O O . THR B 1 156 ? -14.172 -24.5 -16.969 1 87.75 156 THR B O 1
ATOM 3935 N N . LEU B 1 157 ? -13.133 -25.469 -15.312 1 91.5 157 LEU B N 1
ATOM 3936 C CA . LEU B 1 157 ? -11.828 -24.953 -15.703 1 91.5 157 LEU B CA 1
ATOM 3937 C C . LEU B 1 157 ? -11.297 -25.688 -16.922 1 91.5 157 LEU B C 1
ATOM 3939 O O . LEU B 1 157 ? -11.242 -26.922 -16.953 1 91.5 157 LEU B O 1
ATOM 3943 N N . PRO B 1 158 ? -10.938 -24.891 -17.953 1 92.06 158 PRO B N 1
ATOM 3944 C CA . PRO B 1 158 ? -10.352 -25.547 -19.125 1 92.06 158 PRO B CA 1
ATOM 3945 C C . PRO B 1 158 ? -9.133 -26.391 -18.781 1 92.06 158 PRO B C 1
ATOM 3947 O O . PRO B 1 158 ? -8.352 -26.016 -17.891 1 92.06 158 PRO B O 1
ATOM 3950 N N . LYS B 1 159 ? -8.914 -27.469 -19.516 1 93.62 159 LYS B N 1
ATOM 3951 C CA . LYS B 1 159 ? -7.852 -28.438 -19.266 1 93.62 159 LYS B CA 1
ATOM 3952 C C . LYS B 1 159 ? -6.484 -27.75 -19.266 1 93.62 159 LYS B C 1
ATOM 3954 O O . LYS B 1 159 ? -5.637 -28.047 -18.422 1 93.62 159 LYS B O 1
ATOM 3959 N N . ARG B 1 160 ? -6.277 -26.844 -20.188 1 95.81 160 ARG B N 1
ATOM 3960 C CA . ARG B 1 160 ? -4.988 -26.172 -20.297 1 95.81 160 ARG B CA 1
ATOM 3961 C C . ARG B 1 160 ? -4.695 -25.328 -19.047 1 95.81 160 ARG B C 1
ATOM 3963 O O . ARG B 1 160 ? -3.545 -25.25 -18.609 1 95.81 160 ARG B O 1
ATOM 3970 N N . GLU B 1 161 ? -5.766 -24.734 -18.516 1 94.5 161 GLU B N 1
ATOM 3971 C CA . GLU B 1 161 ? -5.617 -23.938 -17.297 1 94.5 161 GLU B CA 1
ATOM 3972 C C . GLU B 1 161 ? -5.383 -24.812 -16.078 1 94.5 161 GLU B C 1
ATOM 3974 O O . GLU B 1 161 ? -4.684 -24.422 -15.141 1 94.5 161 GLU B O 1
ATOM 3979 N N . MET B 1 162 ? -5.965 -26 -16.125 1 95.12 162 MET B N 1
ATOM 3980 C CA . MET B 1 162 ? -5.672 -26.969 -15.078 1 95.12 162 MET B CA 1
ATOM 3981 C C . MET B 1 162 ? -4.195 -27.359 -15.086 1 95.12 162 MET B C 1
ATOM 3983 O O . MET B 1 162 ? -3.545 -27.359 -14.039 1 95.12 162 MET B O 1
ATOM 3987 N N . ALA B 1 163 ? -3.721 -27.625 -16.25 1 96.88 163 ALA B N 1
ATOM 3988 C CA . ALA B 1 163 ? -2.303 -27.938 -16.406 1 96.88 163 ALA B CA 1
ATOM 3989 C C . ALA B 1 163 ? -1.428 -26.781 -15.953 1 96.88 163 ALA B C 1
ATOM 3991 O O . ALA B 1 163 ? -0.407 -26.984 -15.289 1 96.88 163 ALA B O 1
ATOM 3992 N N . ASN B 1 164 ? -1.873 -25.625 -16.297 1 96.94 164 ASN B N 1
ATOM 3993 C CA . ASN B 1 164 ? -1.188 -24.406 -15.898 1 96.94 164 ASN B CA 1
ATOM 3994 C C . ASN B 1 164 ? -0.97 -24.344 -14.383 1 96.94 164 ASN B C 1
ATOM 3996 O O . ASN B 1 164 ? 0.118 -24 -13.922 1 96.94 164 ASN B O 1
ATOM 4000 N N . GLY B 1 165 ? -1.951 -24.734 -13.633 1 97.44 165 GLY B N 1
ATOM 4001 C CA . GLY B 1 165 ? -1.862 -24.734 -12.18 1 97.44 165 GLY B CA 1
ATOM 4002 C C . GLY B 1 165 ? -1.021 -25.891 -11.648 1 97.44 165 GLY B C 1
ATOM 4003 O O . GLY B 1 165 ? -0.363 -25.75 -10.617 1 97.44 165 GLY B O 1
ATOM 4004 N N . MET B 1 166 ? -1.036 -27 -12.406 1 97.56 166 MET B N 1
ATOM 4005 C CA . MET B 1 166 ? -0.308 -28.188 -11.961 1 97.56 166 MET B CA 1
ATOM 4006 C C . MET B 1 166 ? 1.195 -27.922 -11.945 1 97.56 166 MET B C 1
ATOM 4008 O O . MET B 1 166 ? 1.925 -28.531 -11.156 1 97.56 166 MET B O 1
ATOM 4012 N N . ALA B 1 167 ? 1.639 -27 -12.773 1 98.44 167 ALA B N 1
ATOM 4013 C CA . ALA B 1 167 ? 3.059 -26.656 -12.766 1 98.44 167 ALA B CA 1
ATOM 4014 C C . ALA B 1 167 ? 3.498 -26.188 -11.383 1 98.44 167 ALA B C 1
ATOM 4016 O O . ALA B 1 167 ? 4.551 -26.578 -10.883 1 98.44 167 ALA B O 1
ATOM 4017 N N . GLU B 1 168 ? 2.66 -25.406 -10.75 1 98.19 168 GLU B N 1
ATOM 4018 C CA . GLU B 1 168 ? 2.979 -24.875 -9.43 1 98.19 168 GLU B CA 1
ATOM 4019 C C . GLU B 1 168 ? 2.879 -25.953 -8.359 1 98.19 168 GLU B C 1
ATOM 4021 O O . GLU B 1 168 ? 3.627 -25.938 -7.379 1 98.19 168 GLU B O 1
ATOM 4026 N N . VAL B 1 169 ? 1.973 -26.891 -8.555 1 98.38 169 VAL B N 1
ATOM 4027 C CA . VAL B 1 169 ? 1.852 -28.016 -7.629 1 98.38 169 VAL B CA 1
ATOM 4028 C C . VAL B 1 169 ? 3.119 -28.859 -7.676 1 98.38 169 VAL B C 1
ATOM 4030 O O . VAL B 1 169 ? 3.715 -29.156 -6.637 1 98.38 169 VAL B O 1
ATOM 4033 N N . ILE B 1 170 ? 3.5 -29.156 -8.875 1 98.69 170 ILE B N 1
ATOM 4034 C CA . ILE B 1 170 ? 4.684 -29.984 -9.07 1 98.69 170 ILE B CA 1
ATOM 4035 C C . ILE B 1 170 ? 5.914 -29.281 -8.523 1 98.69 170 ILE B C 1
ATOM 4037 O O . ILE B 1 170 ? 6.73 -29.875 -7.824 1 98.69 170 ILE B O 1
ATOM 4041 N N . LYS B 1 171 ? 6.035 -28 -8.828 1 98.56 171 LYS B N 1
ATOM 4042 C CA . LYS B 1 171 ? 7.121 -27.188 -8.289 1 98.56 171 LYS B CA 1
ATOM 4043 C C . LYS B 1 171 ? 7.172 -27.281 -6.766 1 98.56 171 LYS B C 1
ATOM 4045 O O . LYS B 1 171 ? 8.242 -27.516 -6.188 1 98.56 171 LYS B O 1
ATOM 4050 N N . THR B 1 172 ? 6.035 -27.109 -6.148 1 98.31 172 THR B N 1
ATOM 4051 C CA . THR B 1 172 ? 5.957 -27.078 -4.691 1 98.31 172 THR B CA 1
ATOM 4052 C C . THR B 1 172 ? 6.449 -28.406 -4.102 1 98.31 172 THR B C 1
ATOM 4054 O O . THR B 1 172 ? 7.27 -28.406 -3.184 1 98.31 172 THR B O 1
ATOM 4057 N N . PHE B 1 173 ? 6.012 -29.484 -4.629 1 98.5 173 PHE B N 1
ATOM 4058 C CA . PHE B 1 173 ? 6.379 -30.781 -4.059 1 98.5 173 PHE B CA 1
ATOM 4059 C C . PHE B 1 173 ? 7.809 -31.156 -4.426 1 98.5 173 PHE B C 1
ATOM 4061 O O . PHE B 1 173 ? 8.508 -31.812 -3.648 1 98.5 173 PHE B O 1
ATOM 4068 N N . ALA B 1 174 ? 8.305 -30.688 -5.586 1 98.56 174 ALA B N 1
ATOM 4069 C CA . ALA B 1 174 ? 9.688 -30.938 -5.988 1 98.56 174 ALA B CA 1
ATOM 4070 C C . ALA B 1 174 ? 10.664 -30.344 -4.984 1 98.56 174 ALA B C 1
ATOM 4072 O O . ALA B 1 174 ? 11.773 -30.859 -4.801 1 98.56 174 ALA B O 1
ATOM 4073 N N . ILE B 1 175 ? 10.234 -29.297 -4.27 1 97.81 175 ILE B N 1
ATOM 4074 C CA . ILE B 1 175 ? 11.18 -28.625 -3.387 1 97.81 175 ILE B CA 1
ATOM 4075 C C . ILE B 1 175 ? 10.797 -28.891 -1.93 1 97.81 175 ILE B C 1
ATOM 4077 O O . ILE B 1 175 ? 11.508 -28.453 -1.014 1 97.81 175 ILE B O 1
ATOM 4081 N N . SER B 1 176 ? 9.711 -29.594 -1.65 1 97.25 176 SER B N 1
ATOM 4082 C CA . SER B 1 176 ? 9.242 -29.594 -0.269 1 97.25 176 SER B CA 1
ATOM 4083 C C . SER B 1 176 ? 8.984 -31 0.235 1 97.25 176 SER B C 1
ATOM 4085 O O . SER B 1 176 ? 9.07 -31.266 1.438 1 97.25 176 SER B O 1
ATOM 4087 N N . SER B 1 177 ? 8.602 -31.953 -0.691 1 98.12 177 SER B N 1
ATOM 4088 C CA . SER B 1 177 ? 8.188 -33.281 -0.199 1 98.12 177 SER B CA 1
ATOM 4089 C C . SER B 1 177 ? 8.305 -34.344 -1.289 1 98.12 177 SER B C 1
ATOM 4091 O O . SER B 1 177 ? 7.504 -34.344 -2.225 1 98.12 177 SER B O 1
ATOM 4093 N N . GLU B 1 178 ? 9.172 -35.281 -1.088 1 98.12 178 GLU B N 1
ATOM 4094 C CA . GLU B 1 178 ? 9.305 -36.375 -2.02 1 98.12 178 GLU B CA 1
ATOM 4095 C C . GLU B 1 178 ? 8.062 -37.281 -1.988 1 98.12 178 GLU B C 1
ATOM 4097 O O . GLU B 1 178 ? 7.637 -37.781 -3.023 1 98.12 178 GLU B O 1
ATOM 4102 N N . ALA B 1 179 ? 7.535 -37.406 -0.858 1 98 179 ALA B N 1
ATOM 4103 C CA . ALA B 1 179 ? 6.359 -38.25 -0.705 1 98 179 ALA B CA 1
ATOM 4104 C C . ALA B 1 179 ? 5.172 -37.688 -1.484 1 98 179 ALA B C 1
ATOM 4106 O O . ALA B 1 179 ? 4.473 -38.438 -2.178 1 98 179 ALA B O 1
ATOM 4107 N N . GLU B 1 180 ? 4.898 -36.406 -1.369 1 97.88 180 GLU B N 1
ATOM 4108 C CA . GLU B 1 180 ? 3.809 -35.781 -2.105 1 97.88 180 GLU B CA 1
ATOM 4109 C C . GLU B 1 180 ? 4.07 -35.812 -3.609 1 97.88 180 GLU B C 1
ATOM 4111 O O . GLU B 1 180 ? 3.143 -36 -4.402 1 97.88 180 GLU B O 1
ATOM 4116 N N . PHE B 1 181 ? 5.32 -35.656 -3.982 1 98.5 181 PHE B N 1
ATOM 4117 C CA . PHE B 1 181 ? 5.688 -35.719 -5.391 1 98.5 181 PHE B CA 1
ATOM 4118 C C . PHE B 1 181 ? 5.387 -37.125 -5.945 1 98.5 181 PHE B C 1
ATOM 4120 O O . PHE B 1 181 ? 4.824 -37.25 -7.035 1 98.5 181 PHE B O 1
ATOM 4127 N N . ALA B 1 182 ? 5.75 -38.094 -5.188 1 98.12 182 ALA B N 1
ATOM 4128 C CA . ALA B 1 182 ? 5.488 -39.469 -5.59 1 98.12 182 ALA B CA 1
ATOM 4129 C C . ALA B 1 182 ? 3.994 -39.719 -5.758 1 98.12 182 ALA B C 1
ATOM 4131 O O . ALA B 1 182 ? 3.578 -40.469 -6.656 1 98.12 182 ALA B O 1
ATOM 4132 N N . ASN B 1 183 ? 3.227 -39.125 -4.914 1 96.81 183 ASN B N 1
ATOM 4133 C CA . ASN B 1 183 ? 1.776 -39.25 -5.039 1 96.81 183 ASN B CA 1
ATOM 4134 C C . ASN B 1 183 ? 1.285 -38.656 -6.363 1 96.81 183 ASN B C 1
ATOM 4136 O O . ASN B 1 183 ? 0.35 -39.188 -6.969 1 96.81 183 ASN B O 1
ATOM 4140 N N . LEU B 1 184 ? 1.877 -37.625 -6.836 1 97.06 184 LEU B N 1
ATOM 4141 C CA . LEU B 1 184 ? 1.489 -37 -8.094 1 97.06 184 LEU B CA 1
ATOM 4142 C C . LEU B 1 184 ? 1.822 -37.906 -9.273 1 97.06 184 LEU B C 1
ATOM 4144 O O . LEU B 1 184 ? 1.086 -37.938 -10.266 1 97.06 184 LEU B O 1
ATOM 4148 N N . GLU B 1 185 ? 2.939 -38.562 -9.164 1 97.56 185 GLU B N 1
ATOM 4149 C CA . GLU B 1 185 ? 3.398 -39.438 -10.25 1 97.56 185 GLU B CA 1
ATOM 4150 C C . GLU B 1 185 ? 2.389 -40.531 -10.547 1 97.56 185 GLU B C 1
ATOM 4152 O O . GLU B 1 185 ? 2.373 -41.094 -11.648 1 97.56 185 G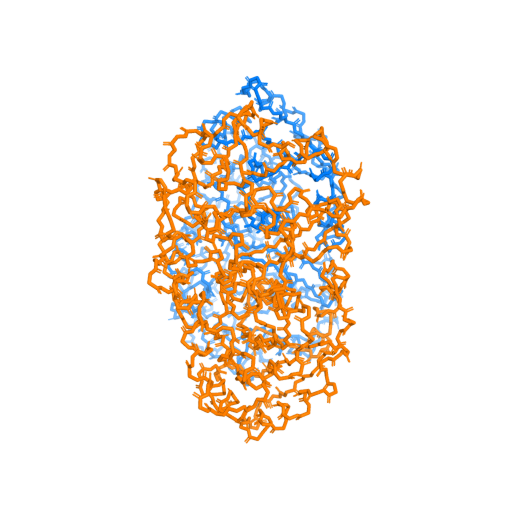LU B O 1
ATOM 4157 N N . THR B 1 186 ? 1.526 -40.75 -9.562 1 94.69 186 THR B N 1
ATOM 4158 C CA . THR B 1 186 ? 0.535 -41.812 -9.758 1 94.69 186 THR B CA 1
ATOM 4159 C C . THR B 1 186 ? -0.878 -41.281 -9.586 1 94.69 186 THR B C 1
ATOM 4161 O O . THR B 1 186 ? -1.844 -42.031 -9.523 1 94.69 186 THR B O 1
ATOM 4164 N N . GLY B 1 187 ? -1.05 -40 -9.469 1 93.19 187 GLY B N 1
ATOM 4165 C CA . GLY B 1 187 ? -2.312 -39.438 -9.023 1 93.19 187 GLY B CA 1
ATOM 4166 C C . GLY B 1 187 ? -3.115 -38.812 -10.148 1 93.19 187 GLY B C 1
ATOM 4167 O O . GLY B 1 187 ? -4.188 -38.25 -9.914 1 93.19 187 GLY B O 1
ATOM 4168 N N . LYS B 1 188 ? -2.678 -38.875 -11.383 1 93.38 188 LYS B N 1
ATOM 4169 C CA . LYS B 1 188 ? -3.312 -38.188 -12.492 1 93.38 188 LYS B CA 1
ATOM 4170 C C . LYS B 1 188 ? -4.785 -38.562 -12.617 1 93.38 188 LYS B C 1
ATOM 4172 O O . LYS B 1 188 ? -5.648 -37.688 -12.75 1 93.38 188 LYS B O 1
ATOM 4177 N N . SER B 1 189 ? -5.078 -39.812 -12.586 1 91.62 189 SER B N 1
ATOM 4178 C CA . SER B 1 189 ? -6.441 -40.312 -12.742 1 91.62 189 SER B CA 1
ATOM 4179 C C . SER B 1 189 ? -7.348 -39.781 -11.641 1 91.62 189 SER B C 1
ATOM 4181 O O . SER B 1 189 ? -8.508 -39.438 -11.883 1 91.62 189 SER B O 1
ATOM 4183 N N . GLN B 1 190 ? -6.816 -39.75 -10.445 1 91.31 190 GLN B N 1
ATOM 4184 C CA . GLN B 1 190 ? -7.59 -39.25 -9.32 1 91.31 190 GLN B CA 1
ATOM 4185 C C . GLN B 1 190 ? -7.91 -37.75 -9.492 1 91.31 190 GLN B C 1
ATOM 4187 O O . GLN B 1 190 ? -9.016 -37.312 -9.188 1 91.31 190 GLN B O 1
ATOM 4192 N N . ILE B 1 191 ? -6.973 -37.031 -9.984 1 90.62 191 ILE B N 1
ATOM 4193 C CA . ILE B 1 191 ? -7.164 -35.594 -10.188 1 90.62 191 ILE B CA 1
ATOM 4194 C C . ILE B 1 191 ? -8.18 -35.375 -11.305 1 90.62 191 ILE B C 1
ATOM 4196 O O . ILE B 1 191 ? -9.094 -34.562 -11.156 1 90.62 191 ILE B O 1
ATOM 4200 N N . GLU B 1 192 ? -8.094 -36.094 -12.359 1 88.44 192 GLU B N 1
ATOM 4201 C CA . GLU B 1 192 ? -9.023 -36 -13.477 1 88.44 192 GLU B CA 1
ATOM 4202 C C . GLU B 1 192 ? -10.438 -36.375 -13.055 1 88.44 192 GLU B C 1
ATOM 4204 O O . GLU B 1 192 ? -11.414 -35.719 -13.453 1 88.44 192 GLU B O 1
ATOM 4209 N N . SER B 1 193 ? -10.484 -37.375 -12.273 1 87.69 193 SER B N 1
ATOM 4210 C CA . SER B 1 193 ? -11.781 -37.844 -11.789 1 87.69 193 SER B CA 1
ATOM 4211 C C . SER B 1 193 ? -12.406 -36.812 -10.852 1 87.69 193 SER B C 1
ATOM 4213 O O . SER B 1 193 ? -13.625 -36.594 -10.867 1 87.69 193 SER B O 1
ATOM 4215 N N . ALA B 1 194 ? -11.609 -36.219 -10.07 1 85.25 194 ALA B N 1
ATOM 4216 C CA . ALA B 1 194 ? -12.086 -35.219 -9.133 1 85.25 194 ALA B CA 1
ATOM 4217 C C . ALA B 1 194 ? -12.703 -34.031 -9.859 1 85.25 194 ALA B C 1
ATOM 4219 O O . ALA B 1 194 ? -13.719 -33.469 -9.43 1 85.25 194 ALA B O 1
ATOM 4220 N N . ILE B 1 195 ? -12.156 -33.625 -10.945 1 82.5 195 ILE B N 1
ATOM 4221 C CA . ILE B 1 195 ? -12.609 -32.469 -11.695 1 82.5 195 ILE B CA 1
ATOM 4222 C C . ILE B 1 195 ? -13.898 -32.812 -12.43 1 82.5 195 ILE B C 1
ATOM 4224 O O . ILE B 1 195 ? -14.711 -31.922 -12.703 1 82.5 195 ILE B O 1
ATOM 4228 N N . LEU B 1 196 ? -14.047 -34.062 -12.711 1 77.69 196 LEU B N 1
ATOM 4229 C CA . LEU B 1 196 ? -15.266 -34.5 -13.391 1 77.69 196 LEU B CA 1
ATOM 4230 C C . LEU B 1 196 ? -16.422 -34.656 -12.406 1 77.69 196 LEU B C 1
ATOM 4232 O O . LEU B 1 196 ? -17.547 -34.969 -12.797 1 77.69 196 LEU B O 1
ATOM 4236 N N . GLY B 1 197 ? -16.188 -34.406 -11.195 1 71.44 197 GLY B N 1
ATOM 4237 C CA . GLY B 1 197 ? -17.266 -34.344 -10.219 1 71.44 197 GLY B CA 1
ATOM 4238 C C . GLY B 1 197 ? -17.391 -35.625 -9.398 1 71.44 197 GLY B C 1
ATOM 4239 O O . GLY B 1 197 ? -18.328 -35.75 -8.609 1 71.44 197 GLY B O 1
ATOM 4240 N N . PHE B 1 198 ? -16.453 -36.469 -9.609 1 67.5 198 PHE B N 1
ATOM 4241 C CA . PHE B 1 198 ? -16.547 -37.719 -8.844 1 67.5 198 PHE B CA 1
ATOM 4242 C C . PHE B 1 198 ? -16.016 -37.5 -7.426 1 67.5 198 PHE B C 1
ATOM 4244 O O . PHE B 1 198 ? -14.875 -37.094 -7.234 1 67.5 198 PHE B O 1
ATOM 4251 N N . ASN B 1 199 ? -16.812 -37.781 -6.465 1 67.62 199 ASN B N 1
ATOM 4252 C CA . ASN B 1 199 ? -16.609 -37.406 -5.07 1 67.62 199 ASN B CA 1
ATOM 4253 C C . ASN B 1 199 ? -15.414 -38.156 -4.465 1 67.62 199 ASN B C 1
ATOM 4255 O O . ASN B 1 199 ? -14.641 -37.594 -3.701 1 67.62 199 ASN B O 1
ATOM 4259 N N . ALA B 1 200 ? -15.32 -39.438 -4.828 1 64.5 200 ALA B N 1
ATOM 4260 C CA . ALA B 1 200 ? -14.312 -40.281 -4.176 1 64.5 200 ALA B CA 1
ATOM 4261 C C . ALA B 1 200 ? -12.906 -39.75 -4.438 1 64.5 200 ALA B C 1
ATOM 4263 O O . ALA B 1 200 ? -12.008 -39.938 -3.609 1 64.5 200 ALA B O 1
ATOM 4264 N N . ASP B 1 201 ? -12.805 -39 -5.375 1 77.56 201 ASP B N 1
ATOM 4265 C CA . ASP B 1 201 ? -11.453 -38.594 -5.754 1 77.56 201 ASP B CA 1
ATOM 4266 C C . ASP B 1 201 ? -11.211 -37.125 -5.438 1 77.56 201 ASP B C 1
ATOM 4268 O O . ASP B 1 201 ? -10.094 -36.625 -5.598 1 77.56 201 ASP B O 1
ATOM 4272 N N . LYS B 1 202 ? -12.18 -36.531 -4.875 1 85.12 202 LYS B N 1
ATOM 4273 C CA . LYS B 1 202 ? -12.047 -35.125 -4.492 1 85.12 202 LYS B CA 1
ATOM 4274 C C . LYS B 1 202 ? -11.109 -35 -3.293 1 85.12 202 LYS B C 1
ATOM 4276 O O . LYS B 1 202 ? -10.438 -33.969 -3.152 1 85.12 202 LYS B O 1
ATOM 4281 N N . ALA B 1 203 ? -11.031 -36.031 -2.605 1 87.88 203 ALA B N 1
ATOM 4282 C CA . ALA B 1 203 ? -10.18 -36 -1.424 1 87.88 203 ALA B CA 1
ATOM 4283 C C . ALA B 1 203 ? -8.711 -35.875 -1.816 1 87.88 203 ALA B C 1
ATOM 4285 O O . ALA B 1 203 ? -7.941 -35.188 -1.146 1 87.88 203 ALA B O 1
ATOM 4286 N N . PHE B 1 204 ? -8.391 -36.594 -2.855 1 91.81 204 PHE B N 1
ATOM 4287 C CA . PHE B 1 204 ? -7.008 -36.531 -3.305 1 91.81 204 PHE B CA 1
ATOM 4288 C C . PHE B 1 204 ? -6.641 -35.125 -3.74 1 91.81 204 PHE B C 1
ATOM 4290 O O . PHE B 1 204 ? -5.617 -34.594 -3.311 1 91.81 204 PHE B O 1
ATOM 4297 N N . LEU B 1 205 ? -7.477 -34.562 -4.574 1 93.12 205 LEU B N 1
ATOM 4298 C CA . LEU B 1 205 ? -7.23 -33.219 -5.066 1 93.12 205 LEU B CA 1
ATOM 4299 C C . LEU B 1 205 ? -7.211 -32.219 -3.922 1 93.12 205 LEU B C 1
ATOM 4301 O O . LEU B 1 205 ? -6.363 -31.312 -3.891 1 93.12 205 LEU B O 1
ATOM 4305 N N . LEU B 1 206 ? -8.102 -32.344 -3 1 93.19 206 LEU B N 1
ATOM 4306 C CA . LEU B 1 206 ? -8.148 -31.484 -1.825 1 93.19 206 LEU B CA 1
ATOM 4307 C C . LEU B 1 206 ? -6.855 -31.578 -1.026 1 93.19 206 LEU B C 1
ATOM 4309 O O . LEU B 1 206 ? -6.352 -30.562 -0.53 1 93.19 206 LEU B O 1
ATOM 4313 N N . ASN B 1 207 ? -6.363 -32.75 -0.888 1 94.31 207 ASN B N 1
ATOM 4314 C CA . ASN B 1 207 ? -5.117 -32.938 -0.158 1 94.31 207 ASN B CA 1
ATOM 4315 C C . ASN B 1 207 ? -3.939 -32.281 -0.864 1 94.31 207 ASN B C 1
ATOM 4317 O O . ASN B 1 207 ? -3.064 -31.703 -0.214 1 94.31 207 ASN B O 1
ATOM 4321 N N . VAL B 1 208 ? -3.928 -32.406 -2.146 1 95.75 208 VAL B N 1
ATOM 4322 C CA . VAL B 1 208 ? -2.873 -31.797 -2.943 1 95.75 208 VAL B CA 1
ATOM 4323 C C . VAL B 1 208 ? -2.902 -30.281 -2.748 1 95.75 208 VAL B C 1
ATOM 4325 O O . VAL B 1 208 ? -1.875 -29.672 -2.445 1 95.75 208 VAL B O 1
ATOM 4328 N N . ILE B 1 209 ? -4.074 -29.672 -2.85 1 96.19 209 ILE B N 1
ATOM 4329 C CA . ILE B 1 209 ? -4.242 -28.234 -2.732 1 96.19 209 ILE B CA 1
ATOM 4330 C C . ILE B 1 209 ? -3.883 -27.781 -1.316 1 96.19 209 ILE B C 1
ATOM 4332 O O . ILE B 1 209 ? -3.158 -26.797 -1.134 1 96.19 209 ILE B O 1
ATOM 4336 N N . ARG B 1 210 ? -4.305 -28.5 -0.366 1 95.94 210 ARG B N 1
ATOM 4337 C CA . ARG B 1 210 ? -4.027 -28.188 1.032 1 95.94 210 ARG B CA 1
ATOM 4338 C C . ARG B 1 210 ? -2.531 -28.234 1.315 1 95.94 210 ARG B C 1
ATOM 4340 O O . ARG B 1 210 ? -2.002 -27.359 2.006 1 95.94 210 ARG B O 1
ATOM 4347 N N . ALA B 1 211 ? -1.89 -29.25 0.823 1 96.94 211 ALA B N 1
ATOM 4348 C CA . ALA B 1 211 ? -0.455 -29.406 1.055 1 96.94 211 ALA B CA 1
ATOM 4349 C C . ALA B 1 211 ? 0.327 -28.266 0.42 1 96.94 211 ALA B C 1
ATOM 4351 O O . ALA B 1 211 ? 1.265 -27.734 1.021 1 96.94 211 ALA B O 1
ATOM 4352 N N . CYS B 1 212 ? -0.047 -27.922 -0.756 1 97 212 CYS B N 1
ATOM 4353 C CA . CYS B 1 212 ? 0.598 -26.797 -1.438 1 97 212 CYS B CA 1
ATOM 4354 C C . CYS B 1 212 ? 0.379 -25.5 -0.678 1 97 212 CYS B C 1
ATOM 4356 O O . CYS B 1 212 ? 1.327 -24.75 -0.431 1 97 212 CYS B O 1
ATOM 4358 N N . ALA B 1 213 ? -0.876 -25.266 -0.32 1 95.62 213 ALA B N 1
ATOM 4359 C CA . ALA B 1 213 ? -1.232 -24.031 0.392 1 95.62 213 ALA B CA 1
ATOM 4360 C C . ALA B 1 213 ? -0.514 -23.953 1.735 1 95.62 213 ALA B C 1
ATOM 4362 O O . ALA B 1 213 ? -0.049 -22.875 2.133 1 95.62 213 ALA B O 1
ATOM 4363 N N . ALA B 1 214 ? -0.418 -25.062 2.404 1 95.88 214 ALA B N 1
ATOM 4364 C CA . ALA B 1 214 ? 0.235 -25.109 3.711 1 95.88 214 ALA B CA 1
ATOM 4365 C C . ALA B 1 214 ? 1.721 -24.797 3.596 1 95.88 214 ALA B C 1
ATOM 4367 O O . ALA B 1 214 ? 2.27 -24.062 4.426 1 95.88 214 ALA B O 1
ATOM 4368 N N . PHE B 1 215 ? 2.344 -25.359 2.658 1 95.81 215 PHE B N 1
ATOM 4369 C CA . PHE B 1 215 ? 3.766 -25.094 2.463 1 95.81 215 PHE B CA 1
ATOM 4370 C C . PHE B 1 215 ? 4.016 -23.625 2.18 1 95.81 215 PHE B C 1
ATOM 4372 O O . PHE B 1 215 ? 4.875 -23 2.809 1 95.81 215 PHE B O 1
ATOM 4379 N N . LYS B 1 216 ? 3.285 -23.047 1.252 1 95.38 216 LYS B N 1
ATOM 4380 C CA . LYS B 1 216 ? 3.465 -21.641 0.906 1 95.38 216 LYS B CA 1
ATOM 4381 C C . LYS B 1 216 ? 3.158 -20.734 2.098 1 95.38 216 LYS B C 1
ATOM 4383 O O . LYS B 1 216 ? 3.889 -19.781 2.361 1 95.38 216 LYS B O 1
ATOM 4388 N N . ALA B 1 217 ? 2.082 -21.047 2.779 1 93.88 217 ALA B N 1
ATOM 4389 C CA . ALA B 1 217 ? 1.733 -20.266 3.963 1 93.88 217 ALA B CA 1
ATOM 4390 C C . ALA B 1 217 ? 2.855 -20.297 4.996 1 93.88 217 ALA B C 1
ATOM 4392 O O . ALA B 1 217 ? 3.156 -19.297 5.633 1 93.88 217 ALA B O 1
ATOM 4393 N N . ASN B 1 218 ? 3.436 -21.469 5.156 1 93.88 218 ASN B N 1
ATOM 4394 C CA . ASN B 1 218 ? 4.535 -21.641 6.105 1 93.88 218 ASN B CA 1
ATOM 4395 C C . ASN B 1 218 ? 5.746 -20.797 5.703 1 93.88 218 ASN B C 1
ATOM 4397 O O . ASN B 1 218 ? 6.332 -20.109 6.539 1 93.88 218 ASN B O 1
ATOM 4401 N N . VAL B 1 219 ? 6.078 -20.844 4.504 1 93 219 VAL B N 1
ATOM 4402 C CA . VAL B 1 219 ? 7.227 -20.109 3.98 1 93 219 VAL B CA 1
ATOM 4403 C C . VAL B 1 219 ? 6.984 -18.609 4.117 1 93 219 VAL B C 1
ATOM 4405 O O . VAL B 1 219 ? 7.879 -17.875 4.523 1 93 219 VAL B O 1
ATOM 4408 N N . VAL B 1 220 ? 5.801 -18.141 3.805 1 90.81 220 VAL B N 1
ATOM 4409 C CA . VAL B 1 220 ? 5.445 -16.734 3.848 1 90.81 220 VAL B CA 1
ATOM 4410 C C . VAL B 1 220 ? 5.453 -16.234 5.293 1 90.81 220 VAL B C 1
ATOM 4412 O O . VAL B 1 220 ? 5.867 -15.109 5.566 1 90.81 220 VAL B O 1
ATOM 4415 N N . THR B 1 221 ? 4.977 -17.031 6.191 1 89.69 221 THR B N 1
ATOM 4416 C CA . THR B 1 221 ? 4.941 -16.672 7.605 1 89.69 221 THR B CA 1
ATOM 4417 C C . THR B 1 221 ? 6.352 -16.453 8.148 1 89.69 221 THR B C 1
ATOM 4419 O O . THR B 1 221 ? 6.582 -15.547 8.945 1 89.69 221 THR B O 1
ATOM 4422 N N . GLN B 1 222 ? 7.258 -17.234 7.641 1 88.62 222 GLN B N 1
ATOM 4423 C CA . GLN B 1 222 ? 8.641 -17.172 8.117 1 88.62 222 GLN B CA 1
ATOM 4424 C C . GLN B 1 222 ? 9.398 -16.031 7.445 1 88.62 222 GLN B C 1
ATOM 4426 O O . GLN B 1 222 ? 10.336 -15.477 8.023 1 88.62 222 GLN B O 1
ATOM 4431 N N . ASP B 1 223 ? 8.992 -15.727 6.293 1 87.25 223 ASP B N 1
ATOM 4432 C CA . ASP B 1 223 ? 9.656 -14.703 5.5 1 87.25 223 ASP B CA 1
ATOM 4433 C C . ASP B 1 223 ? 8.656 -13.961 4.609 1 87.25 223 ASP B C 1
ATOM 4435 O O . ASP B 1 223 ? 8.57 -14.227 3.41 1 87.25 223 ASP B O 1
ATOM 4439 N N . GLU B 1 224 ? 8.055 -12.922 5.223 1 75.38 224 GLU B N 1
ATOM 4440 C CA . GLU B 1 224 ? 6.965 -12.273 4.504 1 75.38 224 GLU B CA 1
ATOM 4441 C C . GLU B 1 224 ? 7.488 -11.461 3.326 1 75.38 224 GLU B C 1
ATOM 4443 O O . GLU B 1 224 ? 6.879 -11.445 2.254 1 75.38 224 GLU B O 1
ATOM 4448 N N . LYS B 1 225 ? 8.625 -10.867 3.418 1 72.81 225 LYS B N 1
ATOM 4449 C CA . LYS B 1 225 ? 9.031 -9.914 2.387 1 72.81 225 LYS B CA 1
ATOM 4450 C C . LYS B 1 225 ? 10.125 -10.5 1.496 1 72.81 225 LYS B C 1
ATOM 4452 O O . LYS B 1 225 ? 10.836 -9.766 0.808 1 72.81 225 LYS B O 1
ATOM 4457 N N . GLU B 1 226 ? 10.273 -11.82 1.479 1 70.5 226 GLU B N 1
ATOM 4458 C CA . GLU B 1 226 ? 11.07 -12.594 0.536 1 70.5 226 GLU B CA 1
ATOM 4459 C C . GLU B 1 226 ? 12.555 -12.25 0.653 1 70.5 226 GLU B C 1
ATOM 4461 O O . GLU B 1 226 ? 13.227 -12.023 -0.356 1 70.5 226 GLU B O 1
ATOM 4466 N N . SER B 1 227 ? 13.109 -12.312 1.741 1 70.25 227 SER B N 1
ATOM 4467 C CA . SER B 1 227 ? 14.508 -11.969 1.973 1 70.25 227 SER B CA 1
ATOM 4468 C C . SER B 1 227 ? 15.367 -13.219 2.123 1 70.25 227 SER B C 1
ATOM 4470 O O . SER B 1 227 ? 16.594 -13.148 2.066 1 70.25 227 SER B O 1
ATOM 4472 N N . GLY B 1 228 ? 14.742 -14.422 2.195 1 81.5 228 GLY B N 1
ATOM 4473 C CA . GLY B 1 228 ? 15.469 -15.656 2.416 1 81.5 228 GLY B CA 1
ATOM 4474 C C . GLY B 1 228 ? 14.695 -16.891 2.002 1 81.5 228 GLY B C 1
ATOM 4475 O O . GLY B 1 228 ? 14.688 -17.266 0.825 1 81.5 228 GLY B O 1
ATOM 4476 N N . LEU B 1 229 ? 13.992 -17.453 2.996 1 85.88 229 LEU B N 1
ATOM 4477 C CA . LEU B 1 229 ? 13.312 -18.719 2.834 1 85.88 229 LEU B CA 1
ATOM 4478 C C . LEU B 1 229 ? 12.258 -18.641 1.735 1 85.88 229 LEU B C 1
ATOM 4480 O O . LEU B 1 229 ? 12.086 -19.578 0.958 1 85.88 229 LEU B O 1
ATOM 4484 N N . ARG B 1 230 ? 11.531 -17.562 1.616 1 89.19 230 ARG B N 1
ATOM 4485 C CA . ARG B 1 230 ? 10.453 -17.406 0.644 1 89.19 230 ARG B CA 1
ATOM 4486 C C . ARG B 1 230 ? 10.992 -17.438 -0.782 1 89.19 230 ARG B C 1
ATOM 4488 O O . ARG B 1 230 ? 10.242 -17.688 -1.729 1 89.19 230 ARG B O 1
ATOM 4495 N N . GLY B 1 231 ? 12.297 -17.297 -0.889 1 90.06 231 GLY B N 1
ATOM 4496 C CA . GLY B 1 231 ? 12.938 -17.406 -2.189 1 90.06 231 GLY B CA 1
ATOM 4497 C C . GLY B 1 231 ? 12.859 -18.797 -2.791 1 90.06 231 GLY B C 1
ATOM 4498 O O . GLY B 1 231 ? 13.016 -18.953 -4.004 1 90.06 231 GLY B O 1
ATOM 4499 N N . LEU B 1 232 ? 12.633 -19.766 -1.971 1 93 232 LEU B N 1
ATOM 4500 C CA . LEU B 1 232 ? 12.523 -21.141 -2.447 1 93 232 LEU B CA 1
ATOM 4501 C C . LEU B 1 232 ? 11.352 -21.297 -3.416 1 93 232 LEU B C 1
ATOM 4503 O O . LEU B 1 232 ? 11.383 -22.141 -4.312 1 93 232 LEU B O 1
ATOM 4507 N N . LEU B 1 233 ? 10.398 -20.422 -3.209 1 94 233 LEU B N 1
ATOM 4508 C CA . LEU B 1 233 ? 9.203 -20.484 -4.039 1 94 233 LEU B CA 1
ATOM 4509 C C . LEU B 1 233 ? 9.516 -20.062 -5.473 1 94 233 LEU B C 1
ATOM 4511 O O . LEU B 1 233 ? 8.695 -20.25 -6.375 1 94 233 LEU B O 1
ATOM 4515 N N . ASN B 1 234 ? 10.766 -19.703 -5.715 1 93.25 234 ASN B N 1
ATOM 4516 C CA . ASN B 1 234 ? 11.156 -19.234 -7.039 1 93.25 234 ASN B CA 1
ATOM 4517 C C . ASN B 1 234 ? 11.828 -20.344 -7.848 1 93.25 234 ASN B C 1
ATOM 4519 O O . ASN B 1 234 ? 12.375 -20.094 -8.922 1 93.25 234 ASN B O 1
ATOM 4523 N N . PHE B 1 235 ? 11.766 -21.562 -7.309 1 97 235 PHE B N 1
ATOM 4524 C CA . PHE B 1 235 ? 12.281 -22.656 -8.109 1 97 235 PHE B CA 1
ATOM 4525 C C . PHE B 1 235 ? 11.578 -22.734 -9.461 1 97 235 PHE B C 1
ATOM 4527 O O . PHE B 1 235 ? 10.344 -22.766 -9.523 1 97 235 PHE B O 1
ATOM 4534 N N . GLY B 1 236 ? 12.391 -22.641 -10.477 1 97 236 GLY B N 1
ATOM 4535 C CA . GLY B 1 236 ? 11.859 -22.688 -11.828 1 97 236 GLY B CA 1
ATOM 4536 C C . GLY B 1 236 ? 11.414 -21.344 -12.359 1 97 236 GLY B C 1
ATOM 4537 O O . GLY B 1 236 ? 11.117 -21.203 -13.547 1 97 236 GLY B O 1
ATOM 4538 N N . HIS B 1 237 ? 11.406 -20.312 -11.523 1 94.44 237 HIS B N 1
ATOM 4539 C CA . HIS B 1 237 ? 10.797 -19.047 -11.906 1 94.44 237 HIS B CA 1
ATOM 4540 C C . HIS B 1 237 ? 11.828 -18.094 -12.484 1 94.44 237 HIS B C 1
ATOM 4542 O O . HIS B 1 237 ? 11.484 -17.188 -13.258 1 94.44 237 HIS B O 1
ATOM 4548 N N . THR B 1 238 ? 13.078 -18.266 -12.086 1 92.5 238 THR B N 1
ATOM 4549 C CA . THR B 1 238 ? 14.094 -17.406 -12.664 1 92.5 238 THR B CA 1
ATOM 4550 C C . THR B 1 238 ? 14.141 -17.562 -14.18 1 92.5 238 THR B C 1
ATOM 4552 O O . THR B 1 238 ? 13.992 -16.578 -14.914 1 92.5 238 THR B O 1
ATOM 4555 N N . LEU B 1 239 ? 14.242 -18.734 -14.625 1 93.19 239 LEU B N 1
ATOM 4556 C CA . LEU B 1 239 ? 14.234 -19 -16.062 1 93.19 239 LEU B CA 1
ATOM 4557 C C . LEU B 1 239 ? 12.812 -18.969 -16.609 1 93.19 239 LEU B C 1
ATOM 4559 O O . LEU B 1 239 ? 12.578 -18.453 -17.719 1 93.19 239 LEU B O 1
ATOM 4563 N N . GLY B 1 240 ? 11.898 -19.484 -15.859 1 94.69 240 GLY B N 1
ATOM 4564 C CA . GLY B 1 240 ? 10.508 -19.469 -16.281 1 94.69 240 GLY B CA 1
ATOM 4565 C C . GLY B 1 240 ? 10.016 -18.078 -16.625 1 94.69 240 GLY B C 1
ATOM 4566 O O . GLY B 1 240 ? 9.383 -17.875 -17.672 1 94.69 240 GLY B O 1
ATOM 4567 N N . HIS B 1 241 ? 10.289 -17.141 -15.773 1 90.69 241 HIS B N 1
ATOM 4568 C CA . HIS B 1 241 ? 9.867 -15.766 -16.016 1 90.69 241 HIS B CA 1
ATOM 4569 C C . HIS B 1 241 ? 10.578 -15.18 -17.234 1 90.69 241 HIS B C 1
ATOM 4571 O O . HIS B 1 241 ? 9.992 -14.375 -17.969 1 90.69 241 HIS B O 1
ATOM 4577 N N . ALA B 1 242 ? 11.852 -15.508 -17.375 1 90.25 242 ALA B N 1
ATOM 4578 C CA . ALA B 1 242 ? 12.578 -15.062 -18.562 1 90.25 242 ALA B CA 1
ATOM 4579 C C . ALA B 1 242 ? 11.914 -15.562 -19.844 1 90.25 242 ALA B C 1
ATOM 4581 O O . ALA B 1 242 ? 11.812 -14.828 -20.828 1 90.25 242 ALA B O 1
ATOM 4582 N N . TYR B 1 243 ? 11.461 -16.812 -19.844 1 94 243 TYR B N 1
ATOM 4583 C CA . TYR B 1 243 ? 10.742 -17.375 -20.984 1 94 243 TYR B CA 1
ATOM 4584 C C . TYR B 1 243 ? 9.422 -16.656 -21.203 1 94 243 TYR B C 1
ATOM 4586 O O . TYR B 1 243 ? 9.078 -16.312 -22.328 1 94 243 TYR B O 1
ATOM 4594 N N . GLU B 1 244 ? 8.711 -16.469 -20.125 1 91.19 244 GLU B N 1
ATOM 4595 C CA . GLU B 1 244 ? 7.379 -15.867 -20.172 1 91.19 244 GLU B CA 1
ATOM 4596 C C . GLU B 1 244 ? 7.43 -14.477 -20.781 1 91.19 244 GLU B C 1
ATOM 4598 O O . GLU B 1 244 ? 6.508 -14.07 -21.5 1 91.19 244 GLU B O 1
ATOM 4603 N N . ALA B 1 245 ? 8.461 -13.75 -20.516 1 86 245 ALA B N 1
ATOM 4604 C CA . ALA B 1 245 ? 8.625 -12.383 -21.016 1 86 245 ALA B CA 1
ATOM 4605 C C . ALA B 1 245 ? 8.609 -12.359 -22.547 1 86 245 ALA B C 1
ATOM 4607 O O . ALA B 1 245 ? 8.195 -11.367 -23.141 1 86 245 ALA B O 1
ATOM 4608 N N . HIS B 1 246 ? 8.969 -13.469 -23.156 1 89 246 HIS B N 1
ATOM 4609 C CA . HIS B 1 246 ? 9.094 -13.477 -24.609 1 89 246 HIS B CA 1
ATOM 4610 C C . HIS B 1 246 ? 8.008 -14.336 -25.25 1 89 246 HIS B C 1
ATOM 4612 O O . HIS B 1 246 ? 7.695 -14.164 -26.438 1 89 246 HIS B O 1
ATOM 4618 N N . LEU B 1 247 ? 7.48 -15.188 -24.5 1 91.62 247 LEU B N 1
ATOM 4619 C CA . LEU B 1 247 ? 6.598 -16.172 -25.109 1 91.62 247 LEU B CA 1
ATOM 4620 C C . LEU B 1 247 ? 5.141 -15.883 -24.781 1 91.62 247 LEU B C 1
ATOM 4622 O O . LEU B 1 247 ? 4.234 -16.406 -25.422 1 91.62 247 LEU B O 1
ATOM 4626 N N . SER B 1 248 ? 4.93 -15.133 -23.703 1 86.38 248 SER B N 1
ATOM 4627 C CA . SER B 1 248 ? 3.564 -14.758 -23.359 1 86.38 248 SER B CA 1
ATOM 4628 C C . SER B 1 248 ? 2.982 -13.797 -24.391 1 86.38 248 SER B C 1
ATOM 4630 O O . SER B 1 248 ? 3.691 -12.938 -24.922 1 86.38 248 SER B O 1
ATOM 4632 N N . PRO B 1 249 ? 1.714 -13.945 -24.781 1 83.5 249 PRO B N 1
ATOM 4633 C CA . PRO B 1 249 ? 0.695 -14.758 -24.109 1 83.5 249 PRO B CA 1
ATOM 4634 C C . PRO B 1 249 ? 0.528 -16.141 -24.75 1 83.5 249 PRO B C 1
ATOM 4636 O O . PRO B 1 249 ? -0.314 -16.922 -24.312 1 83.5 249 PRO B O 1
ATOM 4639 N N . LYS B 1 250 ? 1.295 -16.484 -25.734 1 89.81 250 LYS B N 1
ATOM 4640 C CA . LYS B 1 250 ? 1.156 -17.797 -26.375 1 89.81 250 LYS B CA 1
ATOM 4641 C C . LYS B 1 250 ? 1.365 -18.922 -25.391 1 89.81 250 LYS B C 1
ATOM 4643 O O . LYS B 1 250 ? 0.629 -19.922 -25.406 1 89.81 250 LYS B O 1
ATOM 4648 N N . TRP B 1 251 ? 2.389 -18.781 -24.578 1 94.62 251 TRP B N 1
ATOM 4649 C CA . TRP B 1 251 ? 2.613 -19.734 -23.5 1 94.62 251 TRP B CA 1
ATOM 4650 C C . TRP B 1 251 ? 2.035 -19.203 -22.188 1 94.62 251 TRP B C 1
ATOM 4652 O O . TRP B 1 251 ? 2.16 -18.016 -21.875 1 94.62 251 TRP B O 1
ATOM 4662 N N . LEU B 1 252 ? 1.411 -20.047 -21.516 1 94.44 252 LEU B N 1
ATOM 4663 C CA . LEU B 1 252 ? 0.909 -19.688 -20.188 1 94.44 252 LEU B CA 1
ATOM 4664 C C . LEU B 1 252 ? 2.029 -19.734 -19.156 1 94.44 252 LEU B C 1
ATOM 4666 O O . LEU B 1 252 ? 3.1 -20.281 -19.422 1 94.44 252 LEU B O 1
ATOM 4670 N N . HIS B 1 253 ? 1.798 -19.125 -18.031 1 94.38 253 HIS B N 1
ATOM 4671 C CA . HIS B 1 253 ? 2.76 -19.062 -16.938 1 94.38 253 HIS B CA 1
ATOM 4672 C C . HIS B 1 253 ? 3.264 -20.453 -16.562 1 94.38 253 HIS B C 1
ATOM 4674 O O . HIS B 1 253 ? 4.473 -20.688 -16.516 1 94.38 253 HIS B O 1
ATOM 4680 N N . GLY B 1 254 ? 2.322 -21.375 -16.359 1 97.56 254 GLY B N 1
ATOM 4681 C CA . GLY B 1 254 ? 2.678 -22.719 -15.938 1 97.56 254 GLY B CA 1
ATOM 4682 C C . GLY B 1 254 ? 3.52 -23.469 -16.953 1 97.56 254 GLY B C 1
ATOM 4683 O O . GLY B 1 254 ? 4.371 -24.281 -16.578 1 97.56 254 GLY B O 1
ATOM 4684 N N . GLU B 1 255 ? 3.273 -23.156 -18.219 1 97.94 255 GLU B N 1
ATOM 4685 C CA . GLU B 1 255 ? 4.051 -23.766 -19.297 1 97.94 255 GLU B CA 1
ATOM 4686 C C . GLU B 1 255 ? 5.492 -23.266 -19.281 1 97.94 255 GLU B C 1
ATOM 4688 O O . GLU B 1 255 ? 6.43 -24.062 -19.438 1 97.94 255 GLU B O 1
ATOM 4693 N N . CYS B 1 256 ? 5.637 -22.031 -19.062 1 96.75 256 CYS B N 1
ATOM 4694 C CA . CYS B 1 256 ? 6.973 -21.453 -18.969 1 96.75 256 CYS B CA 1
ATOM 4695 C C . CYS B 1 256 ? 7.695 -21.969 -17.719 1 96.75 256 CYS B C 1
ATOM 4697 O O . CYS B 1 256 ? 8.883 -22.297 -17.781 1 96.75 256 CYS B O 1
ATOM 4699 N N . VAL B 1 257 ? 6.969 -22.047 -16.656 1 97.75 257 VAL B N 1
ATOM 4700 C CA . VAL B 1 257 ? 7.539 -22.516 -15.398 1 97.75 257 VAL B CA 1
ATOM 4701 C C . VAL B 1 257 ? 7.945 -23.984 -15.531 1 97.75 257 VAL B C 1
ATOM 4703 O O . VAL B 1 257 ? 8.953 -24.406 -14.969 1 97.75 257 VAL B O 1
ATOM 4706 N N . SER B 1 258 ? 7.199 -24.719 -16.297 1 98.62 258 SER B N 1
ATOM 4707 C CA . SER B 1 258 ? 7.523 -26.109 -16.547 1 98.62 258 SER B CA 1
ATOM 4708 C C . SER B 1 258 ? 8.93 -26.266 -17.109 1 98.62 258 SER B C 1
ATOM 4710 O O . SER B 1 258 ? 9.734 -27.031 -16.594 1 98.62 258 SER B O 1
ATOM 4712 N N . LEU B 1 259 ? 9.227 -25.516 -18.109 1 97.69 259 LEU B N 1
ATOM 4713 C CA . LEU B 1 259 ? 10.562 -25.547 -18.703 1 97.69 259 LEU B CA 1
ATOM 4714 C C . LEU B 1 259 ? 11.594 -24.969 -17.734 1 97.69 259 LEU B C 1
ATOM 4716 O O . LEU B 1 259 ? 12.734 -25.438 -17.672 1 97.69 259 LEU B O 1
ATOM 4720 N N . GLY B 1 260 ? 11.148 -23.953 -17 1 97.56 260 GLY B N 1
ATOM 4721 C CA . GLY B 1 260 ? 12.023 -23.406 -15.984 1 97.56 260 GLY B CA 1
ATOM 4722 C C . GLY B 1 260 ? 12.43 -24.422 -14.938 1 97.56 260 GLY B C 1
ATOM 4723 O O . GLY B 1 260 ? 13.594 -24.469 -14.523 1 97.56 260 GLY B O 1
ATOM 4724 N N . LEU B 1 261 ? 11.469 -25.234 -14.523 1 98.56 261 LEU B N 1
ATOM 4725 C CA . LEU B 1 261 ? 11.742 -26.281 -13.555 1 98.56 261 LEU B CA 1
ATOM 4726 C C . LEU B 1 261 ? 12.797 -27.25 -14.086 1 98.56 261 LEU B C 1
ATOM 4728 O O . LEU B 1 261 ? 13.75 -27.594 -13.375 1 98.56 261 LEU B O 1
ATOM 4732 N N . ILE B 1 262 ? 12.625 -27.625 -15.32 1 98.25 262 ILE B N 1
ATOM 4733 C CA . ILE B 1 262 ? 13.531 -28.578 -15.945 1 98.25 262 ILE B CA 1
ATOM 4734 C C . ILE B 1 262 ? 14.93 -27.984 -16.062 1 98.25 262 ILE B C 1
ATOM 4736 O O . ILE B 1 262 ? 15.914 -28.578 -15.625 1 98.25 262 ILE B O 1
ATOM 4740 N N . HIS B 1 263 ? 15.023 -26.797 -16.531 1 97.44 263 HIS B N 1
ATOM 4741 C CA . HIS B 1 263 ? 16.312 -26.172 -16.797 1 97.44 263 HIS B CA 1
ATOM 4742 C C . HIS B 1 263 ? 17.047 -25.828 -15.5 1 97.44 263 HIS B C 1
ATOM 4744 O O . HIS B 1 263 ? 18.266 -25.906 -15.438 1 97.44 263 HIS B O 1
ATOM 4750 N N . GLU B 1 264 ? 16.297 -25.406 -14.5 1 97.69 264 GLU B N 1
ATOM 4751 C CA . GLU B 1 264 ? 16.953 -25.125 -13.227 1 97.69 264 GLU B CA 1
ATOM 4752 C C . GLU B 1 264 ? 17.375 -26.422 -12.523 1 97.69 264 GLU B C 1
ATOM 4754 O O . GLU B 1 264 ? 18.375 -26.438 -11.812 1 97.69 264 GLU B O 1
ATOM 4759 N N . ALA B 1 265 ? 16.641 -27.5 -12.695 1 98.38 265 ALA B N 1
ATOM 4760 C CA . ALA B 1 265 ? 17.094 -28.812 -12.219 1 98.38 265 ALA B CA 1
ATOM 4761 C C . ALA B 1 265 ? 18.328 -29.281 -12.969 1 98.38 265 ALA B C 1
ATOM 4763 O O . ALA B 1 265 ? 19.25 -29.828 -12.367 1 98.38 265 ALA B O 1
ATOM 4764 N N . GLU B 1 266 ? 18.344 -29.062 -14.289 1 98.12 266 GLU B N 1
ATOM 4765 C CA . GLU B 1 266 ? 19.516 -29.391 -15.094 1 98.12 266 GLU B CA 1
ATOM 4766 C C . GLU B 1 266 ? 20.719 -28.578 -14.656 1 98.12 266 GLU B C 1
ATOM 4768 O O . GLU B 1 266 ? 21.844 -29.094 -14.672 1 98.12 266 GLU B O 1
ATOM 4773 N N . LEU B 1 267 ? 20.469 -27.359 -14.344 1 97.62 267 LEU B N 1
ATOM 4774 C CA . LEU B 1 267 ? 21.531 -26.531 -13.805 1 97.62 267 LEU B CA 1
ATOM 4775 C C . LEU B 1 267 ? 22.094 -27.109 -12.516 1 97.62 267 LEU B C 1
ATOM 4777 O O . LEU B 1 267 ? 23.312 -27.156 -12.32 1 97.62 267 LEU B O 1
ATOM 4781 N N . SER B 1 268 ? 21.219 -27.547 -11.609 1 98.25 268 SER B N 1
ATOM 4782 C CA . SER B 1 268 ? 21.641 -28.172 -10.367 1 98.25 268 SER B CA 1
ATOM 4783 C C . SER B 1 268 ? 22.484 -29.422 -10.641 1 98.25 268 SER B C 1
ATOM 4785 O O . SER B 1 268 ? 23.469 -29.672 -9.945 1 98.25 268 SER B O 1
ATOM 4787 N N . PHE B 1 269 ? 22.062 -30.141 -11.617 1 98.06 269 PHE B N 1
ATOM 4788 C CA . PHE B 1 269 ? 22.812 -31.328 -12.016 1 98.06 269 PHE B CA 1
ATOM 4789 C C . PHE B 1 269 ? 24.188 -30.969 -12.562 1 98.06 269 PHE B C 1
ATOM 4791 O O . PHE B 1 269 ? 25.188 -31.547 -12.172 1 98.06 269 PHE B O 1
ATOM 4798 N N . TYR B 1 270 ? 24.188 -30.016 -13.461 1 97.75 270 TYR B N 1
ATOM 4799 C CA . TYR B 1 270 ? 25.422 -29.547 -14.07 1 97.75 270 TYR B CA 1
ATOM 4800 C C . TYR B 1 270 ? 26.422 -29.109 -13 1 97.75 270 TYR B C 1
ATOM 4802 O O . TYR B 1 270 ? 27.625 -29.359 -13.125 1 97.75 270 TYR B O 1
ATOM 4810 N N . LEU B 1 271 ? 25.906 -28.516 -11.953 1 97.56 271 LEU B N 1
ATOM 4811 C CA . LEU B 1 271 ? 26.75 -28.016 -10.875 1 97.56 271 LEU B CA 1
ATOM 4812 C C . LEU B 1 271 ? 27.094 -29.125 -9.891 1 97.56 271 LEU B C 1
ATOM 4814 O O . LEU B 1 271 ? 27.844 -28.891 -8.938 1 97.56 271 LEU B O 1
ATOM 4818 N N . GLY B 1 272 ? 26.516 -30.266 -10.023 1 97.5 272 GLY B N 1
ATOM 4819 C CA . GLY B 1 272 ? 26.875 -31.438 -9.25 1 97.5 272 GLY B CA 1
ATOM 4820 C C . GLY B 1 272 ? 26.031 -31.609 -7.996 1 97.5 272 GLY B C 1
ATOM 4821 O O . GLY B 1 272 ? 26.422 -32.344 -7.078 1 97.5 272 GLY B O 1
ATOM 4822 N N . TYR B 1 273 ? 24.922 -31.031 -7.938 1 97.88 273 TYR B N 1
ATOM 4823 C CA . TYR B 1 273 ? 24.203 -31.016 -6.668 1 97.88 273 TYR B CA 1
ATOM 4824 C C . TYR B 1 273 ? 22.969 -31.906 -6.723 1 97.88 273 TYR B C 1
ATOM 4826 O O . TYR B 1 273 ? 22.391 -32.25 -5.688 1 97.88 273 TYR B O 1
ATOM 4834 N N . CYS B 1 274 ? 22.516 -32.312 -7.895 1 96.94 274 CYS B N 1
ATOM 4835 C CA . CYS B 1 274 ? 21.266 -33.031 -8.102 1 96.94 274 CYS B CA 1
ATOM 4836 C C . CYS B 1 274 ? 21.5 -34.25 -9.008 1 96.94 274 CYS B C 1
ATOM 4838 O O . CYS B 1 274 ? 22.234 -34.156 -9.992 1 96.94 274 CYS B O 1
ATOM 4840 N N . PRO B 1 275 ? 20.875 -35.375 -8.695 1 97.94 275 PRO B N 1
ATOM 4841 C CA . PRO B 1 275 ? 21.047 -36.531 -9.562 1 97.94 275 PRO B CA 1
ATOM 4842 C C . PRO B 1 275 ? 20.203 -36.469 -10.836 1 97.94 275 PRO B C 1
ATOM 4844 O O . PRO B 1 275 ? 19.172 -35.781 -10.852 1 97.94 275 PRO B O 1
ATOM 4847 N N . LEU B 1 276 ? 20.594 -37.156 -11.828 1 97.69 276 LEU B N 1
ATOM 4848 C CA . LEU B 1 276 ? 19.891 -37.219 -13.102 1 97.69 276 LEU B CA 1
ATOM 4849 C C . LEU B 1 276 ? 18.484 -37.812 -12.922 1 97.69 276 LEU B C 1
ATOM 4851 O O . LEU B 1 276 ? 17.547 -37.406 -13.617 1 97.69 276 LEU B O 1
ATOM 4855 N N . SER B 1 277 ? 18.359 -38.688 -12.023 1 97.94 277 SER B N 1
ATOM 4856 C CA . SER B 1 277 ? 17.078 -39.312 -11.773 1 97.94 277 SER B CA 1
ATOM 4857 C C . SER B 1 277 ? 16.031 -38.312 -11.359 1 97.94 277 SER B C 1
ATOM 4859 O O . SER B 1 277 ? 14.844 -38.469 -11.68 1 97.94 277 SER B O 1
ATOM 4861 N N . ALA B 1 278 ? 16.438 -37.312 -10.641 1 98.12 278 ALA B N 1
ATOM 4862 C CA . ALA B 1 278 ? 15.516 -36.281 -10.227 1 98.12 278 ALA B CA 1
ATOM 4863 C C . ALA B 1 278 ? 14.945 -35.531 -11.438 1 98.12 278 ALA B C 1
ATOM 4865 O O . ALA B 1 278 ? 13.75 -35.219 -11.477 1 98.12 278 ALA B O 1
ATOM 4866 N N . ILE B 1 279 ? 15.742 -35.281 -12.406 1 98.25 279 ILE B N 1
ATOM 4867 C CA . ILE B 1 279 ? 15.328 -34.562 -13.625 1 98.25 279 ILE B CA 1
ATOM 4868 C C . ILE B 1 279 ? 14.352 -35.438 -14.414 1 98.25 279 ILE B C 1
ATOM 4870 O O . ILE B 1 279 ? 13.344 -34.938 -14.922 1 98.25 279 ILE B O 1
ATOM 4874 N N . GLU B 1 280 ? 14.656 -36.688 -14.508 1 98.31 280 GLU B N 1
ATOM 4875 C CA . GLU B 1 280 ? 13.805 -37.594 -15.25 1 98.31 280 GLU B CA 1
ATOM 4876 C C . GLU B 1 280 ? 12.43 -37.719 -14.602 1 98.31 280 GLU B C 1
ATOM 4878 O O . GLU B 1 280 ? 11.414 -37.719 -15.297 1 98.31 280 GLU B O 1
ATOM 4883 N N . ARG B 1 281 ? 12.438 -37.844 -13.289 1 98.31 281 ARG B N 1
ATOM 4884 C CA . ARG B 1 281 ? 11.172 -37.875 -12.562 1 98.31 281 ARG B CA 1
ATOM 4885 C C . ARG B 1 281 ? 10.375 -36.625 -12.781 1 98.31 281 ARG B C 1
ATOM 4887 O O . ARG B 1 281 ? 9.156 -36.656 -12.984 1 98.31 281 ARG B O 1
ATOM 4894 N N . LEU B 1 282 ? 11.078 -35.531 -12.742 1 98.56 282 LEU B N 1
ATOM 4895 C CA . LEU B 1 282 ? 10.438 -34.219 -12.938 1 98.56 282 LEU B CA 1
ATOM 4896 C C . LEU B 1 282 ? 9.812 -34.125 -14.32 1 98.56 282 LEU B C 1
ATOM 4898 O O . LEU B 1 282 ? 8.641 -33.781 -14.453 1 98.56 282 LEU B O 1
ATOM 4902 N N . LYS B 1 283 ? 10.531 -34.469 -15.352 1 98.56 283 LYS B N 1
ATOM 4903 C CA . LYS B 1 283 ? 10.047 -34.438 -16.734 1 98.56 283 LYS B CA 1
ATOM 4904 C C . LYS B 1 283 ? 8.836 -35.344 -16.922 1 98.56 283 LYS B C 1
ATOM 4906 O O . LYS B 1 283 ? 7.844 -34.938 -17.531 1 98.56 283 LYS B O 1
ATOM 4911 N N . ARG B 1 284 ? 8.906 -36.5 -16.406 1 98.44 284 ARG B N 1
ATOM 4912 C CA . ARG B 1 284 ? 7.816 -37.469 -16.531 1 98.44 284 ARG B CA 1
ATOM 4913 C C . ARG B 1 284 ? 6.551 -36.938 -15.852 1 98.44 284 ARG B C 1
ATOM 4915 O O . ARG B 1 284 ? 5.449 -37.062 -16.391 1 98.44 284 ARG B O 1
ATOM 4922 N N . CYS B 1 285 ? 6.766 -36.406 -14.703 1 98.56 285 CYS B N 1
ATOM 4923 C CA . CYS B 1 285 ? 5.625 -35.906 -13.953 1 98.56 285 CYS B CA 1
ATOM 4924 C C . CYS B 1 285 ? 4.977 -34.719 -14.695 1 98.56 285 CYS B C 1
ATOM 4926 O O . CYS B 1 285 ? 3.752 -34.656 -14.797 1 98.56 285 CYS B O 1
ATOM 4928 N N . LEU B 1 286 ? 5.781 -33.781 -15.203 1 98.69 286 LEU B N 1
ATOM 4929 C CA . LEU B 1 286 ? 5.27 -32.625 -15.961 1 98.69 286 LEU B CA 1
ATOM 4930 C C . LEU B 1 286 ? 4.492 -33.094 -17.188 1 98.69 286 LEU B C 1
ATOM 4932 O O . LEU B 1 286 ? 3.385 -32.625 -17.438 1 98.69 286 LEU B O 1
ATOM 4936 N N . GLN B 1 287 ? 5.016 -34.062 -17.859 1 98.19 287 GLN B N 1
ATOM 4937 C CA . GLN B 1 287 ? 4.355 -34.625 -19.047 1 98.19 287 GLN B CA 1
ATOM 4938 C C . GLN B 1 287 ? 3.035 -35.281 -18.672 1 98.19 287 GLN B C 1
ATOM 4940 O O . GLN B 1 287 ? 2.055 -35.188 -19.406 1 98.19 287 GLN B O 1
ATOM 4945 N N . LEU B 1 288 ? 3.076 -36 -17.594 1 97.94 288 LEU B N 1
ATOM 4946 C CA . LEU B 1 288 ? 1.883 -36.688 -17.109 1 97.94 288 LEU B CA 1
ATOM 4947 C C . LEU B 1 288 ? 0.719 -35.688 -16.953 1 97.94 288 LEU B C 1
ATOM 4949 O O . LEU B 1 288 ? -0.436 -36.062 -17.188 1 97.94 288 LEU B O 1
ATOM 4953 N N . TYR B 1 289 ? 0.988 -34.469 -16.625 1 97.62 289 TYR B N 1
ATOM 4954 C CA . TYR B 1 289 ? -0.056 -33.5 -16.375 1 97.62 289 TYR B CA 1
ATOM 4955 C C . TYR B 1 289 ? -0.145 -32.5 -17.531 1 97.62 289 TYR B C 1
ATOM 4957 O O . TYR B 1 289 ? -0.488 -31.328 -17.328 1 97.62 289 TYR B O 1
ATOM 4965 N N . ASP B 1 290 ? 0.316 -32.875 -18.688 1 97.25 290 ASP B N 1
ATOM 4966 C CA . ASP B 1 290 ? 0.116 -32.219 -19.969 1 97.25 290 ASP B CA 1
ATOM 4967 C C . ASP B 1 290 ? 0.899 -30.906 -20.016 1 97.25 290 ASP B C 1
ATOM 4969 O O . ASP B 1 290 ? 0.418 -29.906 -20.562 1 97.25 290 ASP B O 1
ATOM 4973 N N . LEU B 1 291 ? 2.012 -30.828 -19.375 1 98.31 291 LEU B N 1
ATOM 4974 C CA . LEU B 1 291 ? 2.912 -29.688 -19.422 1 98.31 291 LEU B CA 1
ATOM 4975 C C . LEU B 1 291 ? 4.07 -29.953 -20.375 1 98.31 291 LEU B C 1
ATOM 4977 O O . LEU B 1 291 ? 4.5 -31.094 -20.531 1 98.31 291 LEU B O 1
ATOM 4981 N N . PRO B 1 292 ? 4.547 -28.938 -21.031 1 98.06 292 PRO B N 1
ATOM 4982 C CA . PRO B 1 292 ? 5.633 -29.141 -21.984 1 98.06 292 PRO B CA 1
ATOM 4983 C C . PRO B 1 292 ? 6.969 -29.453 -21.312 1 98.06 292 PRO B C 1
ATOM 4985 O O . PRO B 1 292 ? 7.266 -28.906 -20.25 1 98.06 292 PRO B O 1
ATOM 4988 N N . ILE B 1 293 ? 7.734 -30.266 -21.953 1 97.88 293 ILE B N 1
ATOM 4989 C CA . ILE B 1 293 ? 9.07 -30.562 -21.453 1 97.88 293 ILE B CA 1
ATOM 4990 C C . ILE B 1 293 ? 10.117 -30.125 -22.469 1 97.88 293 ILE B C 1
ATOM 4992 O O . ILE B 1 293 ? 11.32 -30.328 -22.266 1 97.88 293 ILE B O 1
ATOM 4996 N N . HIS B 1 294 ? 9.648 -29.609 -23.594 1 95.56 294 HIS B N 1
ATOM 4997 C CA . HIS B 1 294 ? 10.492 -29 -24.625 1 95.56 294 HIS B CA 1
ATOM 4998 C C . HIS B 1 294 ? 9.797 -27.797 -25.266 1 95.56 294 HIS B C 1
ATOM 5000 O O . HIS B 1 294 ? 8.57 -27.703 -25.234 1 95.56 294 HIS B O 1
ATOM 5006 N N . PHE B 1 295 ? 10.609 -26.906 -25.766 1 94.31 295 PHE B N 1
ATOM 5007 C CA . PHE B 1 295 ? 10.055 -25.812 -26.547 1 94.31 295 PHE B CA 1
ATOM 5008 C C . PHE B 1 295 ? 9.602 -26.281 -27.922 1 94.31 295 PHE B C 1
ATOM 5010 O O . PHE B 1 295 ? 10.188 -27.203 -28.484 1 94.31 295 PHE B O 1
ATOM 5017 N N . ASP B 1 296 ? 8.539 -25.688 -28.391 1 91.38 296 ASP B N 1
ATOM 5018 C CA . ASP B 1 296 ? 8.227 -25.922 -29.797 1 91.38 296 ASP B CA 1
ATOM 5019 C C . ASP B 1 296 ? 9.18 -25.141 -30.703 1 91.38 296 ASP B C 1
ATOM 5021 O O . ASP B 1 296 ? 9.953 -24.312 -30.234 1 91.38 296 ASP B O 1
ATOM 5025 N N . ASP B 1 297 ? 9.141 -25.469 -31.969 1 87.56 297 ASP B N 1
ATOM 5026 C CA . ASP B 1 297 ? 10.086 -24.906 -32.938 1 87.56 297 ASP B CA 1
ATOM 5027 C C . ASP B 1 297 ? 10.031 -23.375 -32.906 1 87.56 297 ASP B C 1
ATOM 5029 O O . ASP B 1 297 ? 11.07 -22.719 -32.906 1 87.56 297 ASP B O 1
ATOM 5033 N N . TYR B 1 298 ? 8.914 -22.844 -32.906 1 85.56 298 TYR B N 1
ATOM 5034 C CA . TYR B 1 298 ? 8.734 -21.391 -32.938 1 85.56 298 TYR B CA 1
ATOM 5035 C C . TYR B 1 298 ? 9.352 -20.75 -31.688 1 85.56 298 TYR B C 1
ATOM 5037 O O . TYR B 1 298 ? 10.062 -19.75 -31.781 1 85.56 298 TYR B O 1
ATOM 5045 N N . SER B 1 299 ? 9.102 -21.312 -30.547 1 87.56 299 SER B N 1
ATOM 5046 C CA . SER B 1 299 ? 9.586 -20.766 -29.281 1 87.56 299 SER B CA 1
ATOM 5047 C C . SER B 1 299 ? 11.102 -20.859 -29.172 1 87.56 299 SER B C 1
ATOM 5049 O O . SER B 1 299 ? 11.75 -19.969 -28.641 1 87.56 299 SER B O 1
ATOM 5051 N N . GLU B 1 300 ? 11.617 -21.906 -29.656 1 85.19 300 GLU B N 1
ATOM 5052 C CA . GLU B 1 300 ? 13.07 -22.094 -29.641 1 85.19 300 GLU B CA 1
ATOM 5053 C C . GLU B 1 300 ? 13.766 -21 -30.453 1 85.19 300 GLU B C 1
ATOM 5055 O O . GLU B 1 300 ? 14.805 -20.469 -30.047 1 85.19 300 GLU B O 1
ATOM 5060 N N . LYS B 1 301 ? 13.219 -20.719 -31.625 1 83.12 301 LYS B N 1
ATOM 5061 C CA . LYS B 1 301 ? 13.773 -19.672 -32.469 1 83.12 301 LYS B CA 1
ATOM 5062 C C . LYS B 1 301 ? 13.625 -18.297 -31.859 1 83.12 301 LYS B C 1
ATOM 5064 O O . LYS B 1 301 ? 14.516 -17.453 -31.984 1 83.12 301 LYS B O 1
ATOM 5069 N N . THR B 1 302 ? 12.539 -18.156 -31.125 1 83 302 THR B N 1
ATOM 5070 C CA . THR B 1 302 ? 12.219 -16.859 -30.516 1 83 302 THR B CA 1
ATOM 5071 C C . THR B 1 302 ? 13.117 -16.578 -29.312 1 83 302 THR B C 1
ATOM 5073 O O . THR B 1 302 ? 13.531 -15.438 -29.094 1 83 302 THR B O 1
ATOM 5076 N N . LEU B 1 303 ? 13.422 -17.391 -28.328 1 82.69 303 LEU B N 1
ATOM 5077 C CA . LEU B 1 303 ? 14.094 -17.203 -27.047 1 82.69 303 LEU B CA 1
ATOM 5078 C C . LEU B 1 303 ? 15.602 -17.078 -27.234 1 82.69 303 LEU B C 1
ATOM 5080 O O . LEU B 1 303 ? 16.25 -16.266 -26.562 1 82.69 303 LEU B O 1
ATOM 5084 N N . GLY B 1 304 ? 16.203 -17.438 -28.25 1 81.75 304 GLY B N 1
ATOM 5085 C CA . GLY B 1 304 ? 17.656 -17.406 -28.359 1 81.75 304 GLY B CA 1
ATOM 5086 C C . GLY B 1 304 ? 18.344 -17.172 -27.031 1 81.75 304 GLY B C 1
ATOM 5087 O O . GLY B 1 304 ? 17.781 -16.531 -26.141 1 81.75 304 GLY B O 1
ATOM 5088 N N . LEU B 1 305 ? 19.531 -17.609 -26.75 1 79.44 305 LEU B N 1
ATOM 5089 C CA . LEU B 1 305 ? 20.312 -17.531 -25.516 1 79.44 305 LEU B CA 1
ATOM 5090 C C . LEU B 1 305 ? 20.438 -16.094 -25.047 1 79.44 305 LEU B C 1
ATOM 5092 O O . LEU B 1 305 ? 20.203 -15.789 -23.875 1 79.44 305 LEU B O 1
ATOM 5096 N N . SER B 1 306 ? 20.797 -15.234 -25.859 1 81.5 306 SER B N 1
ATOM 5097 C CA . SER B 1 306 ? 21.062 -13.844 -25.516 1 81.5 306 SER B CA 1
ATOM 5098 C C . SER B 1 306 ? 19.828 -13.156 -24.969 1 81.5 306 SER B C 1
ATOM 5100 O O . SER B 1 306 ? 19.891 -12.391 -24 1 81.5 306 SER B O 1
ATOM 5102 N N . ARG B 1 307 ? 18.688 -13.445 -25.516 1 82.69 307 ARG B N 1
ATOM 5103 C CA . ARG B 1 307 ? 17.438 -12.805 -25.109 1 82.69 307 ARG B CA 1
ATOM 5104 C C . ARG B 1 307 ? 17.062 -13.219 -23.703 1 82.69 307 ARG B C 1
ATOM 5106 O O . ARG B 1 307 ? 16.625 -12.391 -22.891 1 82.69 307 ARG B O 1
ATOM 5113 N N . VAL B 1 308 ? 17.25 -14.477 -23.484 1 85.62 308 VAL B N 1
ATOM 5114 C CA . VAL B 1 308 ? 16.906 -15.008 -22.172 1 85.62 308 VAL B CA 1
ATOM 5115 C C . VAL B 1 308 ? 17.828 -14.406 -21.109 1 85.62 308 VAL B C 1
ATOM 5117 O O . VAL B 1 308 ? 17.359 -13.906 -20.094 1 85.62 308 VAL B O 1
ATOM 5120 N N . MET B 1 309 ? 19.109 -14.406 -21.422 1 84.25 309 MET B N 1
ATOM 5121 C CA . MET B 1 309 ? 20.094 -13.891 -20.484 1 84.25 309 MET B CA 1
ATOM 5122 C C . MET B 1 309 ? 19.875 -12.398 -20.234 1 84.25 309 MET B C 1
ATOM 5124 O O . MET B 1 309 ? 20.031 -11.914 -19.109 1 84.25 309 MET B O 1
ATOM 5128 N N . ASP B 1 310 ? 19.531 -11.672 -21.172 1 81.19 310 ASP B N 1
ATOM 5129 C CA . ASP B 1 310 ? 19.297 -10.242 -21.047 1 81.19 310 ASP B CA 1
ATOM 5130 C C . ASP B 1 310 ? 18.094 -9.953 -20.156 1 81.19 310 ASP B C 1
ATOM 5132 O O . ASP B 1 310 ? 18.109 -9.008 -19.359 1 81.19 310 ASP B O 1
ATOM 5136 N N . THR B 1 311 ? 17.125 -10.773 -20.297 1 80.81 311 THR B N 1
ATOM 5137 C CA . THR B 1 311 ? 15.922 -10.609 -19.484 1 80.81 311 THR B CA 1
ATOM 5138 C C . THR B 1 311 ? 16.234 -10.883 -18.016 1 80.81 311 THR B C 1
ATOM 5140 O O . THR B 1 311 ? 15.695 -10.219 -17.125 1 80.81 311 THR B O 1
ATOM 5143 N N . MET B 1 312 ? 17.094 -11.789 -17.812 1 81.94 312 MET B N 1
ATOM 5144 C CA . MET B 1 312 ? 17.438 -12.172 -16.453 1 81.94 312 MET B CA 1
ATOM 5145 C C . MET B 1 312 ? 18.297 -11.109 -15.781 1 81.94 312 MET B C 1
ATOM 5147 O O . MET B 1 312 ? 18.375 -11.039 -14.555 1 81.94 312 MET B O 1
ATOM 5151 N N . LYS B 1 313 ? 18.969 -10.32 -16.578 1 68.81 313 LYS B N 1
ATOM 5152 C CA . LYS B 1 313 ? 19.812 -9.25 -16.031 1 68.81 313 LYS B CA 1
ATOM 5153 C C . LYS B 1 313 ? 18.969 -8.164 -15.383 1 68.81 313 LYS B C 1
ATOM 5155 O O . LYS B 1 313 ? 19.406 -7.531 -14.414 1 68.81 313 LYS B O 1
ATOM 5160 N N . VAL B 1 314 ? 17.828 -8.117 -15.797 1 60.03 314 VAL B N 1
ATOM 5161 C CA . VAL B 1 314 ? 16.969 -7.031 -15.328 1 60.03 314 VAL B CA 1
ATOM 5162 C C . VAL B 1 314 ? 16.172 -7.488 -14.109 1 60.03 314 VAL B C 1
ATOM 5164 O O . VAL B 1 314 ? 15.664 -6.664 -13.352 1 60.03 314 VAL B O 1
ATOM 5167 N N . ASP B 1 315 ? 16.266 -8.766 -14.016 1 60.84 315 ASP B N 1
ATOM 5168 C CA . ASP B 1 315 ? 15.469 -9.336 -12.93 1 60.84 315 ASP B CA 1
ATOM 5169 C C . ASP B 1 315 ? 16.016 -8.906 -11.57 1 60.84 315 ASP B C 1
ATOM 5171 O O . ASP B 1 315 ? 17.219 -8.969 -11.328 1 60.84 315 ASP B O 1
ATOM 5175 N N . LYS B 1 316 ? 14.992 -8.484 -10.805 1 54.12 316 LYS B N 1
ATOM 5176 C CA . LYS B 1 316 ? 15.117 -7.762 -9.539 1 54.12 316 LYS B CA 1
ATOM 5177 C C . LYS B 1 316 ? 15.969 -8.539 -8.539 1 54.12 316 LYS B C 1
ATOM 5179 O O . LYS B 1 316 ? 16.469 -7.965 -7.57 1 54.12 316 LYS B O 1
ATOM 5184 N N . LYS B 1 317 ? 16.047 -9.836 -8.734 1 54.44 317 LYS B N 1
ATOM 5185 C CA . LYS B 1 317 ? 16.688 -10.695 -7.742 1 54.44 317 LYS B CA 1
ATOM 5186 C C . LYS B 1 317 ? 18.188 -10.836 -8.016 1 54.44 317 LYS B C 1
ATOM 5188 O O . LYS B 1 317 ? 18.922 -11.398 -7.203 1 54.44 317 LYS B O 1
ATOM 5193 N N . ASN B 1 318 ? 18.703 -10.039 -9.039 1 54.38 318 ASN B N 1
ATOM 5194 C CA . ASN B 1 318 ? 20.062 -10.32 -9.492 1 54.38 318 ASN B CA 1
ATOM 5195 C C . ASN B 1 318 ? 21.062 -9.32 -8.914 1 54.38 318 ASN B C 1
ATOM 5197 O O . ASN B 1 318 ? 20.703 -8.18 -8.625 1 54.38 318 ASN B O 1
ATOM 5201 N N . LYS B 1 319 ? 22.141 -9.891 -8.484 1 56.75 319 LYS B N 1
ATOM 5202 C CA . LYS B 1 319 ? 23.234 -9.117 -7.926 1 56.75 319 LYS B CA 1
ATOM 5203 C C . LYS B 1 319 ? 24.469 -9.18 -8.836 1 56.75 319 LYS B C 1
ATOM 5205 O O . LYS B 1 319 ? 25.266 -10.109 -8.75 1 56.75 319 LYS B O 1
ATOM 5210 N N . GLY B 1 320 ? 24.609 -8.219 -9.641 1 56.38 320 GLY B N 1
ATOM 5211 C CA . GLY B 1 320 ? 25.812 -8.188 -10.445 1 56.38 320 GLY B CA 1
ATOM 5212 C C . GLY B 1 320 ? 25.875 -9.312 -11.469 1 56.38 320 GLY B C 1
ATOM 5213 O O . GLY B 1 320 ? 24.953 -9.477 -12.273 1 56.38 320 GLY B O 1
ATOM 5214 N N . LEU B 1 321 ? 27.047 -10.078 -11.383 1 66 321 LEU B N 1
ATOM 5215 C CA . LEU B 1 321 ? 27.297 -11.164 -12.328 1 66 321 LEU B CA 1
ATOM 5216 C C . LEU B 1 321 ? 26.719 -12.477 -11.805 1 66 321 LEU B C 1
ATOM 5218 O O . LEU B 1 321 ? 27.047 -13.547 -12.32 1 66 321 LEU B O 1
ATOM 5222 N N . GLN B 1 322 ? 26.078 -12.477 -10.875 1 76.69 322 GLN B N 1
ATOM 5223 C CA . GLN B 1 322 ? 25.438 -13.664 -10.312 1 76.69 322 GLN B CA 1
ATOM 5224 C C . GLN B 1 322 ? 23.938 -13.492 -10.211 1 76.69 322 GLN B C 1
ATOM 5226 O O . GLN B 1 322 ? 23.438 -12.375 -10.078 1 76.69 322 GLN B O 1
ATOM 5231 N N . LYS B 1 323 ? 23.328 -14.695 -10.438 1 86.75 323 LYS B N 1
ATOM 5232 C CA . LYS B 1 323 ? 21.875 -14.734 -10.281 1 86.75 323 LYS B CA 1
ATOM 5233 C C . LYS B 1 323 ? 21.484 -15.594 -9.086 1 86.75 323 LYS B C 1
ATOM 5235 O O . LYS B 1 323 ? 22.188 -16.531 -8.719 1 86.75 323 LYS B O 1
ATOM 5240 N N . ARG B 1 324 ? 20.484 -15.227 -8.5 1 87.94 324 ARG B N 1
ATOM 5241 C CA . ARG B 1 324 ? 19.938 -16.031 -7.418 1 87.94 324 ARG B CA 1
ATOM 5242 C C . ARG B 1 324 ? 18.938 -17.062 -7.949 1 87.94 324 ARG B C 1
ATOM 5244 O O . ARG B 1 324 ? 17.859 -16.703 -8.398 1 87.94 324 ARG B O 1
ATOM 5251 N N . ILE B 1 325 ? 19.344 -18.312 -7.848 1 93.5 325 ILE B N 1
ATOM 5252 C CA . ILE B 1 325 ? 18.547 -19.391 -8.391 1 93.5 325 ILE B CA 1
ATOM 5253 C C . ILE B 1 325 ? 18.391 -20.5 -7.352 1 93.5 325 ILE B C 1
ATOM 5255 O O . ILE B 1 325 ? 19.328 -20.812 -6.617 1 93.5 325 ILE B O 1
ATOM 5259 N N . VAL B 1 326 ? 17.234 -21.062 -7.273 1 95.94 326 VAL B N 1
ATOM 5260 C CA . VAL B 1 326 ? 17.016 -22.172 -6.367 1 95.94 326 VAL B CA 1
ATOM 5261 C C . VAL B 1 326 ? 17.562 -23.469 -6.992 1 95.94 326 VAL B C 1
ATOM 5263 O O . VAL B 1 326 ? 17.188 -23.812 -8.117 1 95.94 326 VAL B O 1
ATOM 5266 N N . LEU B 1 327 ? 18.453 -24.125 -6.266 1 97.56 327 LEU B N 1
ATOM 5267 C CA . LEU B 1 327 ? 19.047 -25.359 -6.754 1 97.56 327 LEU B CA 1
ATOM 5268 C C . LEU B 1 327 ? 18.469 -26.578 -6.047 1 97.56 327 LEU B C 1
ATOM 5270 O O . LEU B 1 327 ? 18.359 -26.594 -4.816 1 97.56 327 LEU B O 1
ATOM 5274 N N . LEU B 1 328 ? 18.094 -27.531 -6.863 1 97.75 328 LEU B N 1
ATOM 5275 C CA . LEU B 1 328 ? 17.516 -28.766 -6.363 1 97.75 328 LEU B CA 1
ATOM 5276 C C . LEU B 1 328 ? 18.594 -29.734 -5.902 1 97.75 328 LEU B C 1
ATOM 5278 O O . LEU B 1 328 ? 19.625 -29.891 -6.582 1 97.75 328 LEU B O 1
ATOM 5282 N N . LYS B 1 329 ? 18.453 -30.297 -4.727 1 98.19 329 LYS B N 1
ATOM 5283 C CA . LYS B 1 329 ? 19.328 -31.375 -4.262 1 98.19 329 LYS B CA 1
ATOM 5284 C C . LYS B 1 329 ? 18.812 -32.719 -4.719 1 98.19 329 LYS B C 1
ATOM 5286 O O . LYS B 1 329 ? 19.578 -33.594 -5.145 1 98.19 329 LYS B O 1
ATOM 5291 N N . ASP B 1 330 ? 17.547 -32.906 -4.52 1 98.25 330 ASP B N 1
ATOM 5292 C CA . ASP B 1 330 ? 16.75 -34.031 -4.969 1 98.25 330 ASP B CA 1
ATOM 5293 C C . ASP B 1 330 ? 15.266 -33.688 -4.973 1 98.25 330 ASP B C 1
ATOM 5295 O O . ASP B 1 330 ? 14.867 -32.625 -4.512 1 98.25 330 ASP B O 1
ATOM 5299 N N . ILE B 1 331 ? 14.516 -34.625 -5.598 1 98.31 331 ILE B N 1
ATOM 5300 C CA . ILE B 1 331 ? 13.078 -34.375 -5.484 1 98.31 331 ILE B CA 1
ATOM 5301 C C . ILE B 1 331 ? 12.688 -34.281 -4.008 1 98.31 331 ILE B C 1
ATOM 5303 O O . ILE B 1 331 ? 13.055 -35.125 -3.197 1 98.31 331 ILE B O 1
ATOM 5307 N N . GLY B 1 332 ? 12.055 -33.156 -3.67 1 97.94 332 GLY B N 1
ATOM 5308 C CA . GLY B 1 332 ? 11.578 -32.969 -2.312 1 97.94 332 GLY B CA 1
ATOM 5309 C C . GLY B 1 332 ? 12.508 -32.094 -1.477 1 97.94 332 GLY B C 1
ATOM 5310 O O . GLY B 1 332 ? 12.18 -31.734 -0.346 1 97.94 332 GLY B O 1
ATOM 5311 N N . SER B 1 333 ? 13.664 -31.703 -2.094 1 97.38 333 SER B N 1
ATOM 5312 C CA . SER B 1 333 ? 14.625 -30.969 -1.279 1 97.38 333 SER B CA 1
ATOM 5313 C C . SER B 1 333 ? 15.508 -30.062 -2.141 1 97.38 333 SER B C 1
ATOM 5315 O O . SER B 1 333 ? 15.828 -30.406 -3.279 1 97.38 333 SER B O 1
ATOM 5317 N N . THR B 1 334 ? 15.883 -28.953 -1.527 1 97.56 334 THR B N 1
ATOM 5318 C CA . THR B 1 334 ? 16.766 -28.016 -2.193 1 97.56 334 THR B CA 1
ATOM 5319 C C . THR B 1 334 ? 18.156 -28.016 -1.546 1 97.56 334 THR B C 1
ATOM 5321 O O . THR B 1 334 ? 18.312 -28.5 -0.426 1 97.56 334 THR B O 1
ATOM 5324 N N . LEU B 1 335 ? 19.109 -27.484 -2.271 1 97.06 335 LEU B N 1
ATOM 5325 C CA . LEU B 1 335 ? 20.469 -27.422 -1.778 1 97.06 335 LEU B CA 1
ATOM 5326 C C . LEU B 1 335 ? 20.562 -26.547 -0.531 1 97.06 335 LEU B C 1
ATOM 5328 O O . LEU B 1 335 ? 21.172 -26.953 0.468 1 97.06 335 LEU B O 1
ATOM 5332 N N . GLU B 1 336 ? 20 -25.406 -0.617 1 95.38 336 GLU B N 1
ATOM 5333 C CA . GLU B 1 336 ? 19.938 -24.453 0.487 1 95.38 336 GLU B CA 1
ATOM 5334 C C . GLU B 1 336 ? 18.484 -24.062 0.778 1 95.38 336 GLU B C 1
ATOM 5336 O O . GLU B 1 336 ? 17.609 -24.234 -0.065 1 95.38 336 GLU B O 1
ATOM 5341 N N . SER B 1 337 ? 18.266 -23.547 2.016 1 92.94 337 SER B N 1
ATOM 5342 C CA . SER B 1 337 ? 16.953 -23.047 2.363 1 92.94 337 SER B CA 1
ATOM 5343 C C . SER B 1 337 ? 16.734 -21.641 1.843 1 92.94 337 SER B C 1
ATOM 5345 O O . SER B 1 337 ? 16.156 -20.797 2.535 1 92.94 337 SER B O 1
ATOM 5347 N N . LYS B 1 338 ? 17.375 -21.328 0.773 1 92.31 338 LYS B N 1
ATOM 5348 C CA . LYS B 1 338 ? 17.328 -20.078 0.041 1 92.31 338 LYS B CA 1
ATOM 5349 C C . LYS B 1 338 ? 17.906 -20.219 -1.361 1 92.31 338 LYS B C 1
ATOM 5351 O O . LYS B 1 338 ? 18.562 -21.219 -1.661 1 92.31 338 LYS B O 1
ATOM 5356 N N . PRO B 1 339 ? 17.625 -19.25 -2.229 1 91.94 339 PRO B N 1
ATOM 5357 C CA . PRO B 1 339 ? 18.297 -19.312 -3.529 1 91.94 339 PRO B CA 1
ATOM 5358 C C . PRO B 1 339 ? 19.812 -19.188 -3.414 1 91.94 339 PRO B C 1
ATOM 5360 O O . PRO B 1 339 ? 20.328 -18.562 -2.484 1 91.94 339 PRO B O 1
ATOM 5363 N N . SER B 1 340 ? 20.5 -19.75 -4.27 1 92.81 340 SER B N 1
ATOM 5364 C CA . SER B 1 340 ? 21.969 -19.734 -4.32 1 92.81 340 SER B CA 1
ATOM 5365 C C . SER B 1 340 ? 22.469 -18.781 -5.398 1 92.81 340 SER B C 1
ATOM 5367 O O . SER B 1 340 ? 21.781 -18.531 -6.383 1 92.81 340 SER B O 1
ATOM 5369 N N . ASN B 1 341 ? 23.641 -18.297 -5.137 1 90.75 341 ASN B N 1
ATOM 5370 C CA . ASN B 1 341 ? 24.281 -17.516 -6.18 1 90.75 341 ASN B CA 1
ATOM 5371 C C . ASN B 1 341 ? 24.891 -18.406 -7.262 1 90.75 341 ASN B C 1
ATOM 5373 O O . ASN B 1 341 ? 25.656 -19.312 -6.961 1 90.75 341 ASN B O 1
ATOM 5377 N N . VAL B 1 342 ? 24.484 -18.141 -8.469 1 93.25 342 VAL B N 1
ATOM 5378 C CA . VAL B 1 342 ? 24.938 -18.953 -9.586 1 93.25 342 VAL B CA 1
ATOM 5379 C C . VAL B 1 342 ? 25.547 -18.062 -10.664 1 93.25 342 VAL B C 1
ATOM 5381 O O . VAL B 1 342 ? 25 -17.016 -10.992 1 93.25 342 VAL B O 1
ATOM 5384 N N . ASP B 1 343 ? 26.625 -18.438 -11.203 1 91.19 343 ASP B N 1
ATOM 5385 C CA . ASP B 1 343 ? 27.312 -17.672 -12.242 1 91.19 343 ASP B CA 1
ATOM 5386 C C . ASP B 1 343 ? 26.562 -17.75 -13.57 1 91.19 343 ASP B C 1
ATOM 5388 O O . ASP B 1 343 ? 26.031 -18.797 -13.922 1 91.19 343 ASP B O 1
ATOM 5392 N N . ASP B 1 344 ? 26.656 -16.75 -14.328 1 90.31 344 ASP B N 1
ATOM 5393 C CA . ASP B 1 344 ? 26.016 -16.688 -15.641 1 90.31 344 ASP B CA 1
ATOM 5394 C C . ASP B 1 344 ? 26.5 -17.812 -16.547 1 90.31 344 ASP B C 1
ATOM 5396 O O . ASP B 1 344 ? 25.734 -18.359 -17.344 1 90.31 344 ASP B O 1
ATOM 5400 N N . ALA B 1 345 ? 27.719 -18.109 -16.453 1 91.12 345 ALA B N 1
ATOM 5401 C CA . ALA B 1 345 ? 28.328 -19.125 -17.312 1 91.12 345 ALA B CA 1
ATOM 5402 C C . ALA B 1 345 ? 27.641 -20.469 -17.125 1 91.12 345 ALA B C 1
ATOM 5404 O O . ALA B 1 345 ? 27.469 -21.219 -18.094 1 91.12 345 ALA B O 1
ATOM 5405 N N . ALA B 1 346 ? 27.344 -20.812 -15.953 1 93.69 346 ALA B N 1
ATOM 5406 C CA . ALA B 1 346 ? 26.672 -22.078 -15.672 1 93.69 346 ALA B CA 1
ATOM 5407 C C . ALA B 1 346 ? 25.266 -22.109 -16.281 1 93.69 346 ALA B C 1
ATOM 5409 O O . ALA B 1 346 ? 24.828 -23.125 -16.797 1 93.69 346 ALA B O 1
ATOM 5410 N N . ILE B 1 347 ? 24.594 -21.016 -16.219 1 93.5 347 ILE B N 1
ATOM 5411 C CA . ILE B 1 347 ? 23.25 -20.891 -16.781 1 93.5 347 ILE B CA 1
ATOM 5412 C C . ILE B 1 347 ? 23.312 -21.031 -18.297 1 93.5 347 ILE B C 1
ATOM 5414 O O . ILE B 1 347 ? 22.469 -21.719 -18.891 1 93.5 347 ILE B O 1
ATOM 5418 N N . GLU B 1 348 ? 24.328 -20.453 -18.906 1 91.31 348 GLU B N 1
ATOM 5419 C CA . GLU B 1 348 ? 24.5 -20.5 -20.359 1 91.31 348 GLU B CA 1
ATOM 5420 C C . GLU B 1 348 ? 24.75 -21.922 -20.828 1 91.31 348 GLU B C 1
ATOM 5422 O O . GLU B 1 348 ? 24.328 -22.297 -21.922 1 91.31 348 GLU B O 1
ATOM 5427 N N . GLN B 1 349 ? 25.359 -22.703 -20.062 1 91.06 349 GLN B N 1
ATOM 5428 C CA . GLN B 1 349 ? 25.672 -24.078 -20.422 1 91.06 349 GLN B CA 1
ATOM 5429 C C . GLN B 1 349 ? 24.391 -24.922 -20.531 1 91.06 349 GLN B C 1
ATOM 5431 O O . GLN B 1 349 ? 24.328 -25.859 -21.344 1 91.06 349 GLN B O 1
ATOM 5436 N N . VAL B 1 350 ? 23.469 -24.594 -19.672 1 90.94 350 VAL B N 1
ATOM 5437 C CA . VAL B 1 350 ? 22.234 -25.375 -19.625 1 90.94 350 VAL B CA 1
ATOM 5438 C C . VAL B 1 350 ? 21.281 -24.922 -20.719 1 90.94 350 VAL B C 1
ATOM 5440 O O . VAL B 1 350 ? 20.516 -25.719 -21.266 1 90.94 350 VAL B O 1
ATOM 5443 N N . LEU B 1 351 ? 21.391 -23.672 -21.062 1 88.62 351 LEU B N 1
ATOM 5444 C CA . LEU B 1 351 ? 20.5 -23.125 -22.078 1 88.62 351 LEU B CA 1
ATOM 5445 C C . LEU B 1 351 ? 21 -23.484 -23.484 1 88.62 351 LEU B C 1
ATOM 5447 O O . LEU B 1 351 ? 20.203 -23.578 -24.422 1 88.62 351 LEU B O 1
#

Foldseek 3Di:
DLVCLVCCCVPLVQAQEEEEEEEPVCCVPPVVVVQVSNVVSHDPSHDYHYHYHHDDQVCLAPVVLVVVLVVCVVVVHAQRYEYEQEEALSSLQSRLQSQCPRNNHHAYEYEYLFLQRLQDRLAQQWHAGADPVGGRPDGDRGHHPYYDYDLLSLLPPDLLRNLLNVLLLCLQQQAAPPVLNVCLLVLLVLVVCVSPPNDVSVVVVVVSSVVSNVSQNVQCVVPSPQPWLNQSSCQLVLLLVLLCVFCPPVDHSSLSSLCSNLLLQVLLVLVPQADPVQSVSSLSSSVSSPHDNDDDPVSVVRSPLVSSLVSSVVDPQDDPQWHFHWYGNHRNHTPDSGTDTDGPVSSSVSD/DLVCLQCCCVPLVQAQEEEEEEEPVCCVPPVVVVQVSNVVSHDPSHDYHYHYHHDDQVCLAPVVLVVVLVVCVVVVHAQRYEYEQEEALSSLQSRLQSQCPRNNHHAYEYEYLFLQRLQDRLAQQWHAGADPVGGRPDGDRGHHPYYDYDLQSLLPPDLLRNLLNVLLLCLQQQAAPPVLNVCLLVLLVLVVCVSPPNPVSVVVVVVSSVVSRVSQNVQCVVPNPQPWLNQSSCQLVLLLVLLCVFCPPVDHSSLSSLCSNLLLAVLLVLVPQADPVQSVSSLSSSVSSPHDNDDDPVSPVRSPLVSSLVSSVVDPQDDPQWHFHWYGNHRNHTPDSGTDTDGPVSSSVSD

Organism: NCBI:txid747725

InterPro domains:
  IPR016037 3-dehydroquinate synthase AroB [TIGR01357] (7-344)
  IPR030960 3-dehydroquinate synthase, N-terminal domain [PF01761] (52-163)
  IPR030963 3-dehydroquinate synthase family [PIRSF001455] (3-337)
  IPR050071 Dehydroquinate Synthase [PTHR43622] (8-350)
  IPR056179 3-dehydroquinate synthase, C-terminal domain [PF24621] (165-318)

pLDDT: mean 93.04, std 8.07, range [53.78, 98.94]

Secondary structure (DSSP, 8-state):
-HHHHHHHHHHS-S-SEEEEEEETTTIIIIIHHHHHHHHTT--TT-EEEEEEE--SGGGSSHHHHHHHHHHHHHTT--SSEEEEEEESHHHHHHHHHHHHHBTT---EEEEE-SHHIIIIITSS-B--EEETTEEEEE--B---SEE---GGGGGGS-HHHHHHHHHHHHHHHHHH-HHHHHHHHT-HHHHHHHHTT-GGGHHHHHHHHHHHHHHHHHHHHH-TT-SSGGGGGGTTHHHHHHHHHHHTTTS-HHHHHHHHHHHHHHHHHHTTSS-HHHHHHHHHHHHHTT--SS--HHHHHHHTHHHHHHHHHH-TT-BTTEEEE--EEETTEESSSS-EEEEHHHHHHH-/-HHHHHHHHHHS-S-SEEEEEEETTTIIIIIHHHHHHHHTT--TT-EEEEEEE--SGGGSSHHHHHHHHHHHHHTT--SSEEEEEEESHHHHHHHHHHHHHBTT---EEEEE-SHHIIIIITSS-B--EEETTEEEEE--B---SEE---GGGGGGS-HHHHHHHHHHHHHHHHHH-HHHHHHHHT-HHHHHHHHTT-GGGHHHHHHHHHHHHHHHHHHHHH-TT-SSGGGGGGTTHHHHHHHHHHHTTTS-HHHHHHHHHHHHHHHHHHTTSS-HHHHHHHHHHHHHTT--SS--HHHHHHHTHHHHHHHHHH-TT-BTTEEEE--EEETTEESSSSPEEEEHHHHHHH-